Protein AF-A0A7V4JG71-F1 (afdb_monomer)

Solvent-accessible surface area (backbone atoms only — not comparable to full-atom values): 27137 Å² total; per-residue (Å²): 119,88,58,48,77,46,72,36,59,24,24,22,31,84,91,66,85,62,52,73,46,15,36,40,35,42,43,24,28,21,41,71,72,56,54,46,84,51,100,92,42,79,39,47,20,60,80,69,69,47,62,79,45,69,42,97,85,42,77,28,42,48,60,43,77,42,59,63,68,56,44,53,51,49,54,51,50,49,48,52,58,56,67,50,91,58,99,60,97,52,41,63,37,74,78,67,75,43,99,59,74,62,55,72,49,70,38,27,31,30,14,43,101,60,83,67,67,39,69,68,54,48,51,49,42,38,73,77,58,58,36,38,30,44,33,79,54,54,28,59,52,46,51,56,25,49,66,68,74,35,49,55,47,42,37,28,3,16,20,36,51,54,34,68,79,63,70,87,73,46,37,56,68,60,3,34,52,48,21,49,55,48,48,52,56,50,64,77,38,42,61,79,73,55,62,75,81,85,70,86,88,71,94,70,90,74,79,72,79,72,73,85,75,75,63,38,35,34,33,39,40,42,44,38,40,49,33,31,36,43,37,31,44,80,69,66,69,37,85,90,43,76,59,65,45,80,45,74,39,56,66,50,58,32,32,50,37,53,72,70,62,75,45,45,31,32,41,31,22,43,48,33,44,71,78,30,40,90,51,28,16,30,47,63,28,69,20,36,39,38,75,84,62,42,37,34,34,32,26,36,72,84,47,87,80,60,54,48,88,45,75,71,40,40,57,53,40,19,56,53,50,17,70,33,40,31,30,31,48,28,86,50,33,28,61,39,49,52,49,30,69,64,30,78,39,64,77,36,71,39,77,44,60,62,87,52,29,63,56,36,21,58,72,61,80,29,60,25,21,49,36,54,83,65,44,78,79,47,41,62,82,62,56,36,36,76,36,46,50,53,18,57,51,45,30,76,75,68,75,35,46,43,53,41,27,34,25,31,36,35,62,87,51,57,69,70,55,53,51,44,50,48,52,30,47,41,50,6,34,52,48,26,55,75,39,52,77,76,28,47,64,60,20,62,75,51,25,86,66,80,53,66,68,59,39,49,55,42,24,65,63,41,55,44,67,34,17,61,38,31,56,74,64,44,48,51,22,43,56,50,51,48,54,49,51,54,67,75,67,76,59,85,81,71,89,71,61,44,66,39,70,86,53,123

Nearest PDB structures (foldseek):
  2czl-assembly1_A  TM=9.650E-01  e=1.814E-32  Thermus thermophilus HB8
  1zbm-assembly1_A  TM=9.507E-01  e=8.398E-27  Archaeoglobus fulgidus DSM 4304
  4ffs-assembly1_A  TM=7.989E-01  e=1.808E-10  Helicobacter pylori J99
  4jwt-assembly1_A-2  TM=8.120E-01  e=1.333E-09  Sulfurimonas denitrificans DSM 1251
  4jos-assembly1_A  TM=7.687E-01  e=2.698E-09  Francisella philomiragia subsp. philomiragia ATCC 25017

Structure (mmCIF, N/CA/C/O backbone):
data_AF-A0A7V4JG71-F1
#
_entry.id   AF-A0A7V4JG71-F1
#
loop_
_atom_site.group_PDB
_atom_site.id
_atom_site.type_symbol
_atom_site.label_atom_id
_atom_site.label_alt_id
_atom_site.label_comp_id
_atom_site.label_asym_id
_atom_site.label_entity_id
_atom_site.label_seq_id
_atom_site.pdbx_PDB_ins_code
_atom_site.Cartn_x
_atom_site.Cartn_y
_atom_site.Cartn_z
_atom_site.occupancy
_atom_site.B_iso_or_equiv
_atom_site.auth_seq_id
_atom_site.auth_comp_id
_atom_site.auth_asym_id
_atom_site.auth_atom_id
_atom_site.pdbx_PDB_model_num
ATOM 1 N N . PRO A 1 1 ? 2.085 -5.170 -30.742 1.00 82.81 1 PRO A N 1
ATOM 2 C CA . PRO A 1 1 ? 2.009 -4.330 -29.516 1.00 82.81 1 PRO A CA 1
ATOM 3 C C . PRO A 1 1 ? 2.060 -2.848 -29.920 1.00 82.81 1 PRO A C 1
ATOM 5 O O . PRO A 1 1 ? 2.612 -2.568 -30.979 1.00 82.81 1 PRO A O 1
ATOM 8 N N . ARG A 1 2 ? 1.486 -1.921 -29.130 1.00 87.19 2 ARG A N 1
ATOM 9 C CA . ARG A 1 2 ? 1.568 -0.465 -29.409 1.00 87.19 2 ARG A CA 1
ATOM 10 C C . ARG A 1 2 ? 2.976 0.099 -29.179 1.00 87.19 2 ARG A C 1
ATOM 12 O O . ARG A 1 2 ? 3.366 1.040 -29.852 1.00 87.19 2 ARG A O 1
ATOM 19 N N . LEU A 1 3 ? 3.703 -0.489 -28.233 1.00 93.81 3 LEU A N 1
ATOM 20 C CA . LEU A 1 3 ? 5.059 -0.136 -27.828 1.00 93.81 3 LEU A CA 1
ATOM 21 C C . LEU A 1 3 ? 5.713 -1.378 -27.220 1.00 93.81 3 LEU A C 1
ATOM 23 O O . LEU A 1 3 ? 5.034 -2.155 -26.544 1.00 93.81 3 LEU A O 1
ATOM 27 N N . VAL A 1 4 ? 7.013 -1.546 -27.430 1.00 96.44 4 VAL A N 1
ATOM 28 C CA . VAL A 1 4 ? 7.869 -2.377 -26.580 1.00 96.44 4 VAL A CA 1
ATOM 29 C C . VAL A 1 4 ? 8.690 -1.435 -25.710 1.00 96.44 4 VAL A C 1
ATOM 31 O O . VAL A 1 4 ? 9.481 -0.645 -26.218 1.00 96.44 4 VAL A O 1
ATOM 34 N N . LEU A 1 5 ? 8.456 -1.501 -24.401 1.00 96.38 5 LEU A N 1
ATOM 35 C CA . LEU A 1 5 ? 9.191 -0.742 -23.398 1.00 96.38 5 LEU A CA 1
ATOM 36 C C . LEU A 1 5 ? 10.172 -1.685 -22.699 1.00 96.38 5 LEU A C 1
ATOM 38 O O . LEU A 1 5 ? 9.752 -2.611 -22.007 1.00 96.38 5 LEU A O 1
ATOM 42 N N . GLN A 1 6 ? 11.464 -1.442 -22.881 1.00 97.50 6 GLN A N 1
ATOM 43 C CA . GLN A 1 6 ? 12.534 -2.172 -22.217 1.00 97.50 6 GLN A CA 1
ATOM 44 C C . GLN A 1 6 ? 13.079 -1.361 -21.051 1.00 97.50 6 GLN A C 1
ATOM 46 O O . GLN A 1 6 ? 13.503 -0.218 -21.212 1.00 97.50 6 GLN A O 1
ATOM 51 N N . ILE A 1 7 ? 13.057 -1.966 -19.867 1.00 95.88 7 ILE A N 1
ATOM 52 C CA . ILE A 1 7 ? 13.468 -1.321 -18.622 1.00 95.88 7 ILE A CA 1
ATOM 53 C C . ILE A 1 7 ? 14.502 -2.167 -17.896 1.00 95.88 7 ILE A C 1
ATOM 55 O O . ILE A 1 7 ? 14.529 -3.390 -18.025 1.00 95.88 7 ILE A O 1
ATOM 59 N N . GLY A 1 8 ? 15.364 -1.517 -17.124 1.00 94.94 8 GLY A N 1
ATOM 60 C CA . GLY A 1 8 ? 16.314 -2.193 -16.248 1.00 94.94 8 GLY A CA 1
ATOM 61 C C . GLY A 1 8 ? 17.463 -1.278 -15.865 1.00 94.94 8 GLY A C 1
ATOM 62 O O . GLY A 1 8 ? 17.292 -0.064 -15.778 1.00 94.94 8 GLY A O 1
ATOM 63 N N . VAL A 1 9 ? 18.641 -1.860 -15.667 1.00 95.62 9 VAL A N 1
ATOM 64 C CA . VAL A 1 9 ? 19.844 -1.127 -15.260 1.00 95.62 9 VAL A CA 1
ATOM 65 C C . VAL A 1 9 ? 20.899 -1.113 -16.362 1.00 95.62 9 VAL A C 1
ATOM 67 O O . VAL A 1 9 ? 20.894 -1.974 -17.242 1.00 95.62 9 VAL A O 1
ATOM 70 N N . ALA A 1 10 ? 21.785 -0.124 -16.321 1.00 95.81 10 ALA A N 1
ATOM 71 C CA . ALA A 1 10 ? 22.921 0.008 -17.227 1.00 95.81 10 ALA A CA 1
ATOM 72 C C . ALA A 1 10 ? 24.132 0.622 -16.515 1.00 95.81 10 ALA A C 1
ATOM 74 O O . ALA A 1 10 ? 24.001 1.293 -15.486 1.00 95.81 10 ALA A O 1
ATOM 75 N N . GLY A 1 11 ? 25.314 0.426 -17.099 1.00 95.12 11 GLY A N 1
ATOM 76 C CA . GLY A 1 11 ? 26.517 1.157 -16.708 1.00 95.12 11 GLY A CA 1
ATOM 77 C C . GLY A 1 11 ? 26.633 2.459 -17.497 1.00 95.12 11 GLY A C 1
ATOM 78 O O . GLY A 1 11 ? 26.473 2.437 -18.714 1.00 95.12 11 GLY A O 1
ATOM 79 N N . ALA A 1 12 ? 26.945 3.584 -16.853 1.00 95.81 12 ALA A N 1
ATOM 80 C CA . ALA A 1 12 ? 27.218 4.844 -17.552 1.00 95.81 12 ALA A CA 1
ATOM 81 C C . ALA A 1 12 ? 28.688 4.950 -17.971 1.00 95.81 12 ALA A C 1
ATOM 83 O O . ALA A 1 12 ? 29.587 4.574 -17.214 1.00 95.81 12 ALA A O 1
ATOM 84 N N . LEU A 1 13 ? 28.956 5.501 -19.156 1.00 94.31 13 LEU A N 1
ATOM 85 C CA . LEU A 1 13 ? 30.331 5.819 -19.537 1.00 94.31 13 LEU A CA 1
ATOM 86 C C . LEU A 1 13 ? 30.839 7.031 -18.728 1.00 94.31 13 LEU A C 1
ATOM 88 O O . LEU A 1 13 ? 30.084 7.977 -18.492 1.00 94.31 13 LEU A O 1
ATOM 92 N N . PRO A 1 14 ? 32.113 7.058 -18.301 1.00 88.31 14 PRO A N 1
ATOM 93 C CA . PRO A 1 14 ? 32.669 8.199 -17.580 1.00 88.31 14 PRO A CA 1
ATOM 94 C C . PRO A 1 14 ? 32.598 9.503 -18.390 1.00 88.31 14 PRO A C 1
ATOM 96 O O . PRO A 1 14 ? 32.865 9.525 -19.588 1.00 88.31 14 PRO A O 1
ATOM 99 N N . GLY A 1 15 ? 32.282 10.619 -17.726 1.00 82.94 15 GLY A N 1
ATOM 100 C CA . GLY A 1 15 ? 32.352 11.959 -18.329 1.00 82.94 15 GLY A CA 1
ATOM 101 C C . GLY A 1 15 ? 31.161 12.367 -19.204 1.00 82.94 15 GLY A C 1
ATOM 102 O O . GLY A 1 15 ? 31.151 13.485 -19.713 1.00 82.94 15 GLY A O 1
ATOM 103 N N . VAL A 1 16 ? 30.128 11.527 -19.330 1.00 88.81 16 VAL A N 1
ATOM 104 C CA . VAL A 1 16 ? 28.925 11.813 -20.146 1.00 88.81 16 VAL A CA 1
ATOM 105 C C . VAL A 1 16 ? 27.816 12.552 -19.383 1.00 88.81 16 VAL A C 1
ATOM 107 O O . VAL A 1 16 ? 26.720 12.759 -19.897 1.00 88.81 16 VAL A O 1
ATOM 110 N N . GLY A 1 17 ? 28.091 12.964 -18.142 1.00 84.94 17 GLY A N 1
ATOM 111 C CA . GLY A 1 17 ? 27.147 13.707 -17.301 1.00 84.94 17 GLY A CA 1
ATOM 112 C C . GLY A 1 17 ? 26.087 12.849 -16.602 1.00 84.94 17 GLY A C 1
ATOM 113 O O . GLY A 1 17 ? 25.143 13.419 -16.046 1.00 84.94 17 GLY A O 1
ATOM 114 N N . LEU A 1 18 ? 26.260 11.525 -16.605 1.00 91.19 18 LEU A N 1
ATOM 115 C CA . LEU A 1 18 ? 25.479 10.560 -15.832 1.00 91.19 18 LEU A CA 1
ATOM 116 C C . LEU A 1 18 ? 26.259 10.093 -14.603 1.00 91.19 18 LEU A C 1
ATOM 118 O O . LEU A 1 18 ? 27.411 9.679 -14.719 1.00 91.19 18 LEU A O 1
ATOM 122 N N . ASP A 1 19 ? 25.600 10.142 -13.452 1.00 90.06 19 ASP A N 1
ATOM 123 C CA . ASP A 1 19 ? 26.074 9.601 -12.183 1.00 90.06 19 ASP A CA 1
ATOM 124 C C . ASP A 1 19 ? 25.251 8.346 -11.811 1.00 90.06 19 ASP A C 1
ATOM 126 O O . ASP A 1 19 ? 24.162 8.117 -12.347 1.00 90.06 19 ASP A O 1
ATOM 130 N N . VAL A 1 20 ? 25.746 7.518 -10.881 1.00 89.25 20 VAL A N 1
ATOM 131 C CA . VAL A 1 20 ? 24.954 6.397 -10.339 1.00 89.25 20 VAL A CA 1
ATOM 132 C C . VAL A 1 20 ? 23.638 6.929 -9.780 1.00 89.25 20 VAL A C 1
ATOM 134 O O . VAL A 1 20 ? 23.611 7.903 -9.025 1.00 89.25 20 VAL A O 1
ATOM 137 N N . GLY A 1 21 ? 22.547 6.286 -10.183 1.00 84.75 21 GLY A N 1
ATOM 138 C CA . GLY A 1 21 ? 21.194 6.684 -9.852 1.00 84.75 21 GLY A CA 1
ATOM 139 C C . GLY A 1 21 ? 20.508 7.598 -10.862 1.00 84.75 21 GLY A C 1
ATOM 140 O O . GLY A 1 21 ? 19.307 7.828 -10.719 1.00 84.75 21 GLY A O 1
ATOM 141 N N . ASP A 1 22 ? 21.211 8.104 -11.870 1.00 92.19 22 ASP A N 1
ATOM 142 C CA . ASP A 1 22 ? 20.587 8.836 -12.971 1.00 92.19 22 ASP A CA 1
ATOM 143 C C . ASP A 1 22 ? 19.862 7.885 -13.948 1.00 92.19 22 ASP A C 1
ATOM 145 O O . ASP A 1 22 ? 19.878 6.660 -13.804 1.00 92.19 22 ASP A O 1
ATOM 149 N N . LEU A 1 23 ? 19.196 8.466 -14.946 1.00 94.62 23 LEU A N 1
ATOM 150 C CA . LEU A 1 23 ? 18.450 7.772 -15.991 1.00 94.62 23 LEU A CA 1
ATOM 151 C C . LEU A 1 23 ? 18.994 8.097 -17.376 1.00 94.62 23 LEU A C 1
ATOM 153 O O . LEU A 1 23 ? 19.241 9.261 -17.713 1.00 94.62 23 LEU A O 1
ATOM 157 N N . VAL A 1 24 ? 19.038 7.072 -18.217 1.00 97.44 24 VAL A N 1
ATOM 158 C CA . VAL A 1 24 ? 19.200 7.218 -19.660 1.00 97.44 24 VAL A CA 1
ATOM 159 C C . VAL A 1 24 ? 17.972 6.678 -20.382 1.00 97.44 24 VAL A C 1
ATOM 161 O O . VAL A 1 24 ? 17.475 5.596 -20.073 1.00 97.44 24 VAL A O 1
ATOM 164 N N . VAL A 1 25 ? 17.482 7.448 -21.350 1.00 97.81 25 VAL A N 1
ATOM 165 C CA . VAL A 1 25 ? 16.525 6.992 -22.360 1.00 97.81 25 VAL A CA 1
ATOM 166 C C . VAL A 1 25 ? 17.304 6.798 -23.654 1.00 97.81 25 VAL A C 1
ATOM 168 O O . VAL A 1 25 ? 17.905 7.752 -24.154 1.00 97.81 25 VAL A O 1
ATOM 171 N N . ALA A 1 26 ? 17.346 5.585 -24.192 1.00 98.19 26 ALA A N 1
ATOM 172 C CA . ALA A 1 26 ? 18.097 5.347 -25.417 1.00 98.19 26 ALA A CA 1
ATOM 173 C C . ALA A 1 26 ? 17.501 6.175 -26.567 1.00 98.19 26 ALA A C 1
ATOM 175 O O . ALA A 1 26 ? 16.297 6.157 -26.804 1.00 98.19 26 ALA A O 1
ATOM 176 N N . ALA A 1 27 ? 18.347 6.918 -27.276 1.00 97.31 27 ALA A N 1
ATOM 177 C CA . ALA A 1 27 ? 17.999 7.550 -28.551 1.00 97.31 27 ALA A CA 1
ATOM 178 C C . ALA A 1 27 ? 18.477 6.699 -29.736 1.00 97.31 27 ALA A C 1
ATOM 180 O O . ALA A 1 27 ? 17.946 6.780 -30.844 1.00 97.31 27 ALA A O 1
ATOM 181 N N . ARG A 1 28 ? 19.502 5.878 -29.497 1.00 96.75 28 ARG A N 1
ATOM 182 C CA . ARG A 1 28 ? 20.093 4.969 -30.469 1.00 96.75 28 ARG A CA 1
ATOM 183 C C . ARG A 1 28 ? 20.617 3.737 -29.750 1.00 96.75 28 ARG A C 1
ATOM 185 O O . ARG A 1 28 ? 21.265 3.884 -28.719 1.00 96.75 28 ARG A O 1
ATOM 192 N N . GLU A 1 29 ? 20.400 2.572 -30.338 1.00 97.56 29 GLU A N 1
ATOM 193 C CA . GLU A 1 29 ? 20.941 1.297 -29.870 1.00 97.56 29 GLU A CA 1
ATOM 194 C C . GLU A 1 29 ? 21.971 0.750 -30.857 1.00 97.56 29 GLU A C 1
ATOM 196 O O . GLU A 1 29 ? 21.792 0.849 -32.076 1.00 97.56 29 GLU A O 1
ATOM 201 N N . VAL A 1 30 ? 23.069 0.190 -30.348 1.00 95.75 30 VAL A N 1
ATOM 202 C CA . VAL A 1 30 ? 24.201 -0.248 -31.178 1.00 95.75 30 VAL A CA 1
ATOM 203 C C . VAL A 1 30 ? 24.779 -1.570 -30.691 1.00 95.75 30 VAL A C 1
ATOM 205 O O . VAL A 1 30 ? 25.116 -1.694 -29.518 1.00 95.75 30 VAL A O 1
ATOM 208 N N . TYR A 1 31 ? 24.999 -2.521 -31.601 1.00 95.12 31 TYR A N 1
ATOM 209 C CA . TYR A 1 31 ? 25.904 -3.645 -31.339 1.00 95.12 31 TYR A CA 1
ATOM 210 C C . TYR A 1 31 ? 27.352 -3.154 -31.425 1.00 95.12 31 TYR A C 1
ATOM 212 O O . TYR A 1 31 ? 27.872 -2.928 -32.519 1.00 95.12 31 TYR A O 1
ATOM 220 N N . SER A 1 32 ? 28.006 -2.930 -30.287 1.00 92.25 32 SER A N 1
ATOM 221 C CA . SER A 1 32 ? 29.297 -2.230 -30.253 1.00 92.25 32 SER A CA 1
ATOM 222 C C . SER A 1 32 ? 30.485 -3.067 -30.719 1.00 92.25 32 SER A C 1
ATOM 224 O O . SER A 1 32 ? 31.497 -2.500 -31.148 1.00 92.25 32 SER A O 1
ATOM 226 N N . ASP A 1 33 ? 30.353 -4.390 -30.653 1.00 90.25 33 ASP A N 1
ATOM 227 C CA . ASP A 1 33 ? 31.347 -5.393 -31.035 1.00 90.25 33 ASP A CA 1
ATOM 228 C C . ASP A 1 33 ? 31.167 -5.911 -32.474 1.00 90.25 33 ASP A C 1
ATOM 230 O O . ASP A 1 33 ? 32.018 -6.646 -32.981 1.00 90.25 33 ASP A O 1
ATOM 234 N N . LEU A 1 34 ? 30.111 -5.485 -33.175 1.00 90.81 34 LEU A N 1
ATOM 235 C CA . LEU A 1 34 ? 29.823 -5.921 -34.537 1.00 90.81 34 LEU A CA 1
ATOM 236 C C . LEU A 1 34 ? 30.741 -5.237 -35.567 1.00 90.81 34 LEU A C 1
ATOM 238 O O . LEU A 1 34 ? 30.517 -4.104 -35.998 1.00 90.81 34 LEU A O 1
ATOM 242 N N . GLY A 1 35 ? 31.758 -5.964 -36.018 1.00 90.00 35 GLY A N 1
ATOM 243 C CA . GLY A 1 35 ? 32.708 -5.514 -37.032 1.00 90.00 35 GLY A CA 1
ATOM 244 C C . GLY A 1 35 ? 33.865 -6.495 -37.196 1.00 90.00 35 GLY A C 1
ATOM 245 O O . GLY A 1 35 ? 33.746 -7.671 -36.851 1.00 90.00 35 GLY A O 1
ATOM 246 N N . ALA A 1 36 ? 34.997 -6.016 -37.704 1.00 89.81 36 ALA A N 1
ATOM 247 C CA . ALA A 1 36 ? 36.227 -6.793 -37.806 1.00 89.81 36 ALA A CA 1
ATOM 248 C C . ALA A 1 36 ? 37.441 -5.976 -37.362 1.00 89.81 36 ALA A C 1
ATOM 250 O O . ALA A 1 36 ? 37.571 -4.797 -37.683 1.00 89.81 36 ALA A O 1
ATOM 251 N N . SER A 1 37 ? 38.371 -6.622 -36.666 1.00 88.69 37 SER A N 1
ATOM 252 C CA . SER A 1 37 ? 39.697 -6.056 -36.414 1.00 88.69 37 SER A CA 1
ATOM 253 C C . SER A 1 37 ? 40.588 -6.235 -37.648 1.00 88.69 37 SER A C 1
ATOM 255 O O . SER A 1 37 ? 40.640 -7.327 -38.215 1.00 88.69 37 SER A O 1
ATOM 257 N N . SER A 1 38 ? 41.319 -5.190 -38.037 1.00 88.56 38 SER A N 1
ATOM 258 C CA . SER A 1 38 ? 42.315 -5.205 -39.118 1.00 88.56 38 SER A CA 1
ATOM 259 C C . SER A 1 38 ? 43.650 -4.598 -38.651 1.00 88.56 38 SER A C 1
ATOM 261 O O . SER A 1 38 ? 43.674 -3.915 -37.622 1.00 88.56 38 SER A O 1
ATOM 263 N N . PRO A 1 39 ? 44.768 -4.823 -39.369 1.00 90.56 39 PRO A N 1
ATOM 264 C CA . PRO A 1 39 ? 46.047 -4.171 -39.069 1.00 90.56 39 PRO A CA 1
ATOM 265 C C . PRO A 1 39 ? 45.982 -2.636 -39.066 1.00 90.56 39 PRO A C 1
ATOM 267 O O . PRO A 1 39 ? 46.744 -1.994 -38.348 1.00 90.56 39 PRO A O 1
ATOM 270 N N . GLU A 1 40 ? 45.071 -2.051 -39.844 1.00 88.44 40 GLU A N 1
ATOM 271 C CA . GLU A 1 40 ? 44.866 -0.607 -39.974 1.00 88.44 40 GLU A CA 1
ATOM 272 C C . GLU A 1 40 ? 43.880 -0.036 -38.938 1.00 88.44 40 GLU A C 1
ATOM 274 O O . GLU A 1 40 ? 43.725 1.181 -38.846 1.00 88.44 40 GLU A O 1
ATOM 279 N N . GLY A 1 41 ? 43.226 -0.893 -38.147 1.00 86.38 41 GLY A N 1
ATOM 280 C CA . GLY A 1 41 ? 42.232 -0.505 -37.147 1.00 86.38 41 GLY A CA 1
ATOM 281 C C . GLY A 1 41 ? 40.962 -1.354 -37.196 1.00 86.38 41 GLY A C 1
ATOM 282 O O . GLY A 1 41 ? 40.886 -2.374 -37.879 1.00 86.38 41 GLY A O 1
ATOM 283 N N . TRP A 1 42 ? 39.946 -0.959 -36.436 1.00 90.12 42 TRP A N 1
ATOM 284 C CA . TRP A 1 42 ? 38.647 -1.633 -36.466 1.00 90.12 42 TRP A CA 1
ATOM 285 C C . TRP A 1 42 ? 37.806 -1.154 -37.653 1.00 90.12 42 TRP A C 1
ATOM 287 O O . TRP A 1 42 ? 37.773 0.038 -37.940 1.00 90.12 42 TRP A O 1
ATOM 297 N N . LEU A 1 43 ? 37.113 -2.091 -38.299 1.00 90.56 43 LEU A N 1
ATOM 298 C CA . LEU A 1 43 ? 36.178 -1.861 -39.396 1.00 90.56 43 LEU A CA 1
ATOM 299 C C . LEU A 1 43 ? 34.760 -2.204 -38.936 1.00 90.56 43 LEU A C 1
ATOM 301 O O . LEU A 1 43 ? 34.506 -3.309 -38.451 1.00 90.56 43 LEU A O 1
ATOM 305 N N . SER A 1 44 ? 33.827 -1.280 -39.129 1.00 88.75 44 SER A N 1
ATOM 306 C CA . SER A 1 44 ? 32.406 -1.483 -38.847 1.00 88.75 44 SER A CA 1
ATOM 307 C C . SER A 1 44 ? 31.751 -2.458 -39.823 1.00 88.75 44 SER A C 1
ATOM 309 O O . SER A 1 44 ? 32.187 -2.624 -40.964 1.00 88.75 44 SER A O 1
ATOM 311 N N . ALA A 1 45 ? 30.626 -3.054 -39.422 1.00 89.81 45 ALA A N 1
ATOM 312 C CA . ALA A 1 45 ? 29.798 -3.842 -40.338 1.00 89.81 45 ALA A CA 1
ATOM 313 C C . ALA A 1 45 ? 29.360 -3.054 -41.591 1.00 89.81 45 ALA A C 1
ATOM 315 O O . ALA A 1 45 ? 29.237 -3.636 -42.670 1.00 89.81 45 ALA A O 1
ATOM 316 N N . ALA A 1 46 ? 29.186 -1.732 -41.476 1.00 87.56 46 ALA A N 1
ATOM 317 C CA . ALA A 1 46 ? 28.857 -0.863 -42.604 1.00 87.56 46 ALA A CA 1
ATOM 318 C C . ALA A 1 46 ? 30.020 -0.770 -43.608 1.00 87.56 46 ALA A C 1
ATOM 320 O O . ALA A 1 46 ? 29.816 -0.946 -44.809 1.00 87.56 46 ALA A O 1
ATOM 321 N N . GLU A 1 47 ? 31.249 -0.562 -43.125 1.00 89.19 47 GLU A N 1
ATOM 322 C CA . GLU A 1 47 ? 32.460 -0.509 -43.961 1.00 89.19 47 GLU A CA 1
ATOM 323 C C . GLU A 1 47 ? 32.753 -1.852 -44.638 1.00 89.19 47 GLU A C 1
ATOM 325 O O . GLU A 1 47 ? 33.181 -1.892 -45.793 1.00 89.19 47 GLU A O 1
ATOM 330 N N . LEU A 1 48 ? 32.445 -2.953 -43.950 1.00 90.06 48 LEU A N 1
ATOM 331 C CA . LEU A 1 48 ? 32.548 -4.312 -44.483 1.00 90.06 48 LEU A CA 1
ATOM 332 C C . LEU A 1 48 ? 31.411 -4.677 -45.449 1.00 90.06 48 LEU A C 1
ATOM 334 O O . LEU A 1 48 ? 31.476 -5.731 -46.081 1.00 90.06 48 LEU A O 1
ATOM 338 N N . ARG A 1 49 ? 30.382 -3.826 -45.583 1.00 89.25 49 ARG A N 1
ATOM 339 C CA . ARG A 1 49 ? 29.156 -4.094 -46.358 1.00 89.25 49 ARG A CA 1
ATOM 340 C C . ARG A 1 49 ? 28.468 -5.395 -45.928 1.00 89.25 49 ARG A C 1
ATOM 342 O O . ARG A 1 49 ? 28.033 -6.188 -46.763 1.00 89.25 49 ARG A O 1
ATOM 349 N N . LEU A 1 50 ? 28.392 -5.610 -44.615 1.00 87.62 50 LEU A N 1
ATOM 350 C CA . LEU A 1 50 ? 27.744 -6.754 -43.974 1.00 87.62 50 LEU A CA 1
ATOM 351 C C . LEU A 1 50 ? 26.463 -6.291 -43.261 1.00 87.62 50 LEU A C 1
ATOM 353 O O . LEU A 1 50 ? 26.485 -6.066 -42.048 1.00 87.62 50 LEU A O 1
ATOM 357 N N . PRO A 1 51 ? 25.340 -6.115 -43.982 1.00 87.50 51 PRO A N 1
ATOM 358 C CA . PRO A 1 51 ? 24.079 -5.773 -43.342 1.00 87.50 51 PRO A CA 1
ATOM 359 C C . PRO A 1 51 ? 23.603 -6.938 -42.474 1.00 87.50 51 PRO A C 1
ATOM 361 O O . PRO A 1 51 ? 23.585 -8.088 -42.915 1.00 87.50 51 PRO A O 1
ATOM 364 N N . ILE A 1 52 ? 23.178 -6.636 -41.249 1.00 88.50 52 ILE A N 1
ATOM 365 C CA . ILE A 1 52 ? 22.596 -7.638 -40.343 1.00 88.50 52 ILE A CA 1
ATOM 366 C C . ILE A 1 52 ? 21.074 -7.714 -40.465 1.00 88.50 52 ILE A C 1
ATOM 368 O O . ILE A 1 52 ? 20.472 -8.697 -40.045 1.00 88.50 52 ILE A O 1
ATOM 372 N N . ALA A 1 53 ? 20.457 -6.681 -41.045 1.00 87.31 53 ALA A N 1
ATOM 373 C CA . ALA A 1 53 ? 19.019 -6.575 -41.226 1.00 87.31 53 ALA A CA 1
ATOM 374 C C . ALA A 1 53 ? 18.672 -5.674 -42.414 1.00 87.31 53 ALA A C 1
ATOM 376 O O . ALA A 1 53 ? 19.456 -4.806 -42.807 1.00 87.31 53 ALA A O 1
ATOM 377 N N . ARG A 1 54 ? 17.454 -5.837 -42.940 1.00 87.88 54 ARG A N 1
ATOM 378 C CA . ARG A 1 54 ? 16.794 -4.825 -43.770 1.00 87.88 54 ARG A CA 1
ATOM 379 C C . ARG A 1 54 ? 15.569 -4.312 -43.027 1.00 87.88 54 ARG A C 1
ATOM 381 O O . ARG A 1 54 ? 14.645 -5.081 -42.785 1.00 87.88 54 ARG A O 1
ATOM 388 N N . VAL A 1 55 ? 15.565 -3.031 -42.684 1.00 83.69 55 VAL A N 1
ATOM 389 C CA . VAL A 1 55 ? 14.482 -2.366 -41.949 1.00 83.69 55 VAL A CA 1
ATOM 390 C C . VAL A 1 55 ? 13.881 -1.317 -42.873 1.00 83.69 55 VAL A C 1
ATOM 392 O O . VAL A 1 55 ? 14.604 -0.476 -43.391 1.00 83.69 55 VAL A O 1
ATOM 395 N N . ALA A 1 56 ? 12.574 -1.399 -43.139 1.00 80.44 56 ALA A N 1
ATOM 396 C CA . ALA A 1 56 ? 11.868 -0.479 -44.042 1.00 80.44 56 ALA A CA 1
ATOM 397 C C . ALA A 1 56 ? 12.524 -0.300 -45.437 1.00 80.44 56 ALA A C 1
ATOM 399 O O . ALA A 1 56 ? 12.382 0.737 -46.076 1.00 80.44 56 ALA A O 1
ATOM 400 N N . GLY A 1 57 ? 13.228 -1.327 -45.930 1.00 81.69 57 GLY A N 1
ATOM 401 C CA . GLY A 1 57 ? 13.934 -1.298 -47.217 1.00 81.69 57 GLY A CA 1
ATOM 402 C C . GLY A 1 57 ? 15.389 -0.824 -47.148 1.00 81.69 57 GLY A C 1
ATOM 403 O O . GLY A 1 57 ? 16.119 -1.008 -48.123 1.00 81.69 57 GLY A O 1
ATOM 404 N N . GLU A 1 58 ? 15.841 -0.313 -46.003 1.00 85.25 58 GLU A N 1
ATOM 405 C CA . GLU A 1 58 ? 17.216 0.137 -45.780 1.00 85.25 58 GLU A CA 1
ATOM 406 C C . GLU A 1 58 ? 18.067 -0.949 -45.112 1.00 85.25 58 GLU A C 1
ATOM 408 O O . GLU A 1 58 ? 17.602 -1.704 -44.255 1.00 85.25 58 GLU A O 1
ATOM 413 N N . GLU A 1 59 ? 19.326 -1.058 -45.533 1.00 88.81 59 GLU A N 1
ATOM 414 C CA . GLU A 1 59 ? 20.299 -1.964 -44.924 1.00 88.81 59 GLU A CA 1
ATOM 415 C C . GLU A 1 59 ? 20.791 -1.396 -43.590 1.00 88.81 59 GLU A C 1
ATOM 417 O O . GLU A 1 59 ? 21.344 -0.300 -43.537 1.00 88.81 59 GLU A O 1
ATOM 422 N N . CYS A 1 60 ? 20.624 -2.165 -42.513 1.00 87.44 60 CYS A N 1
ATOM 423 C CA . CYS A 1 60 ? 21.112 -1.811 -41.187 1.00 87.44 60 CYS A CA 1
ATOM 424 C C . CYS A 1 60 ? 22.357 -2.635 -40.839 1.00 87.44 60 CYS A C 1
ATOM 426 O O . CYS A 1 60 ? 22.365 -3.866 -40.940 1.00 87.44 60 CYS A O 1
ATOM 428 N N . ALA A 1 61 ? 23.402 -1.944 -40.387 1.00 90.62 61 ALA A N 1
ATOM 429 C CA . ALA A 1 61 ? 24.691 -2.513 -40.004 1.00 90.62 61 ALA A CA 1
ATOM 430 C C . ALA A 1 61 ? 24.916 -2.472 -38.479 1.00 90.62 61 ALA A C 1
ATOM 432 O O . ALA A 1 61 ? 25.999 -2.128 -38.013 1.00 90.62 61 ALA A O 1
ATOM 433 N N . GLY A 1 62 ? 23.877 -2.788 -37.699 1.00 90.50 62 GLY A N 1
ATOM 434 C CA . GLY A 1 62 ? 23.968 -2.898 -36.238 1.00 90.50 62 GLY A CA 1
ATOM 435 C C . GLY A 1 62 ? 23.755 -1.608 -35.458 1.00 90.50 62 GLY A C 1
ATOM 436 O O . GLY A 1 62 ? 24.093 -1.565 -34.279 1.00 90.50 62 GLY A O 1
ATOM 437 N N . VAL A 1 63 ? 23.181 -0.587 -36.095 1.00 92.94 63 VAL A N 1
ATOM 438 C CA . VAL A 1 63 ? 22.836 0.699 -35.482 1.00 92.94 63 VAL A CA 1
ATOM 439 C C . VAL A 1 63 ? 21.349 0.962 -35.697 1.00 92.94 63 VAL A C 1
ATOM 441 O O . VAL A 1 63 ? 20.898 1.053 -36.836 1.00 92.94 63 VAL A O 1
ATOM 444 N N . PHE A 1 64 ? 20.596 1.118 -34.613 1.00 94.25 64 PHE A N 1
ATOM 445 C CA . PHE A 1 64 ? 19.148 1.314 -34.636 1.00 94.25 64 PHE A CA 1
ATOM 446 C C . PHE A 1 64 ? 18.807 2.671 -34.027 1.00 94.25 64 PHE A C 1
ATOM 448 O O . PHE A 1 64 ? 18.944 2.872 -32.821 1.00 94.25 64 PHE A O 1
ATOM 455 N N . ALA A 1 65 ? 18.391 3.618 -34.868 1.00 93.12 65 ALA A N 1
ATOM 456 C CA . ALA A 1 65 ? 17.821 4.876 -34.399 1.00 93.12 65 ALA A CA 1
ATOM 457 C C . ALA A 1 65 ? 16.426 4.614 -33.821 1.00 93.12 65 ALA A C 1
ATOM 459 O O . ALA A 1 65 ? 15.630 3.900 -34.436 1.00 93.12 65 ALA A O 1
ATOM 460 N N . LEU A 1 66 ? 16.148 5.171 -32.643 1.00 95.31 66 LEU A N 1
ATOM 461 C CA . LEU A 1 66 ? 14.818 5.106 -32.043 1.00 95.31 66 LEU A CA 1
ATOM 462 C C . LEU A 1 66 ? 13.998 6.335 -32.451 1.00 95.31 66 LEU A C 1
ATOM 464 O O . LEU A 1 66 ? 14.534 7.299 -32.997 1.00 95.31 66 LEU A O 1
ATOM 468 N N . ASP A 1 67 ? 12.688 6.291 -32.213 1.00 94.25 67 ASP A N 1
ATOM 469 C CA . ASP A 1 67 ? 11.784 7.392 -32.555 1.00 94.25 67 ASP A CA 1
ATOM 470 C C . ASP A 1 67 ? 12.137 8.647 -31.739 1.00 94.25 67 ASP A C 1
ATOM 472 O O . ASP A 1 67 ? 11.917 8.711 -30.528 1.00 94.25 67 ASP A O 1
ATOM 476 N N . GLU A 1 68 ? 12.705 9.648 -32.413 1.00 93.12 68 GLU A N 1
ATOM 477 C CA . GLU A 1 68 ? 13.204 10.877 -31.793 1.00 93.12 68 GLU A CA 1
ATOM 478 C C . GLU A 1 68 ? 12.096 11.652 -31.067 1.00 93.12 68 GLU A C 1
ATOM 480 O O . GLU A 1 68 ? 12.307 12.143 -29.955 1.00 93.12 68 GLU A O 1
ATOM 485 N N . ALA A 1 69 ? 10.896 11.714 -31.649 1.00 91.69 69 ALA A N 1
ATOM 486 C CA . ALA A 1 69 ? 9.773 12.437 -31.065 1.00 91.69 69 ALA A CA 1
ATOM 487 C C . ALA A 1 69 ? 9.256 11.736 -29.803 1.00 91.69 69 ALA A C 1
ATOM 489 O O . ALA A 1 69 ? 8.947 12.400 -28.804 1.00 91.69 69 ALA A O 1
ATOM 490 N N . LEU A 1 70 ? 9.193 10.401 -29.821 1.00 93.75 70 LEU A N 1
ATOM 491 C CA . LEU A 1 70 ? 8.834 9.598 -28.656 1.00 93.75 70 LEU A CA 1
ATOM 492 C C . LEU A 1 70 ? 9.880 9.750 -27.545 1.00 93.75 70 LEU A C 1
ATOM 494 O O . LEU A 1 70 ? 9.516 10.042 -26.405 1.00 93.75 70 LEU A O 1
ATOM 498 N N . VAL A 1 71 ? 11.169 9.619 -27.872 1.00 96.44 71 VAL A N 1
ATOM 499 C CA . VAL A 1 71 ? 12.279 9.760 -26.915 1.00 96.44 71 VAL A CA 1
ATOM 500 C C . VAL A 1 71 ? 12.283 11.153 -26.281 1.00 96.44 71 VAL A C 1
ATOM 502 O O . VAL A 1 71 ? 12.329 11.263 -25.055 1.00 96.44 71 VAL A O 1
ATOM 505 N N . GLU A 1 72 ? 12.165 12.229 -27.066 1.00 94.31 72 GLU A N 1
ATOM 506 C CA . GLU A 1 72 ? 12.130 13.598 -26.535 1.00 94.31 72 GLU A CA 1
ATOM 507 C C . GLU A 1 72 ? 10.907 13.829 -25.635 1.00 94.31 72 GLU A C 1
ATOM 509 O O . GLU A 1 72 ? 10.995 14.475 -24.584 1.00 94.31 72 GLU A O 1
ATOM 514 N N . SER A 1 73 ? 9.749 13.297 -26.027 1.00 93.25 73 SER A N 1
ATOM 515 C CA . SER A 1 73 ? 8.514 13.415 -25.247 1.00 93.25 73 SER A CA 1
ATOM 516 C C . SER A 1 73 ? 8.620 12.679 -23.915 1.00 93.25 73 SER A C 1
ATOM 518 O O . SER A 1 73 ? 8.271 13.249 -22.882 1.00 93.25 73 SER A O 1
ATOM 520 N N . VAL A 1 74 ? 9.196 11.476 -23.911 1.00 93.75 74 VAL A N 1
ATOM 521 C CA . VAL A 1 74 ? 9.469 10.701 -22.694 1.00 93.75 74 VAL A CA 1
ATOM 522 C C . VAL A 1 74 ? 10.471 11.424 -21.800 1.00 93.75 74 VAL A C 1
ATOM 524 O O . VAL A 1 74 ? 10.196 11.615 -20.618 1.00 93.75 74 VAL A O 1
ATOM 527 N N . VAL A 1 75 ? 11.600 11.896 -22.337 1.00 93.75 75 VAL A N 1
ATOM 528 C CA . VAL A 1 75 ? 12.603 12.632 -21.549 1.00 93.75 75 VAL A CA 1
ATOM 529 C C . VAL A 1 75 ? 11.988 13.876 -20.906 1.00 93.75 75 VAL A C 1
ATOM 531 O O . VAL A 1 75 ? 12.212 14.126 -19.720 1.00 93.75 75 VAL A O 1
ATOM 534 N N . ARG A 1 76 ? 11.188 14.656 -21.646 1.00 88.56 76 ARG A N 1
ATOM 535 C CA . ARG A 1 76 ? 10.493 15.836 -21.103 1.00 88.56 76 ARG A CA 1
ATOM 536 C C . ARG A 1 76 ? 9.477 15.459 -20.031 1.00 88.56 76 ARG A C 1
ATOM 538 O O . ARG A 1 76 ? 9.470 16.083 -18.969 1.00 88.56 76 ARG A O 1
ATOM 545 N N . LEU A 1 77 ? 8.657 14.443 -20.288 1.00 85.88 77 LEU A N 1
ATOM 546 C CA . LEU A 1 77 ? 7.648 13.954 -19.353 1.00 85.88 77 LEU A CA 1
ATOM 547 C C . LEU A 1 77 ? 8.302 13.500 -18.046 1.00 85.88 77 LEU A C 1
ATOM 549 O O . LEU A 1 77 ? 7.976 14.031 -16.985 1.00 85.88 77 LEU A O 1
ATOM 553 N N . VAL A 1 78 ? 9.281 12.599 -18.123 1.00 85.56 78 VAL A N 1
ATOM 554 C CA . VAL A 1 78 ? 9.982 12.069 -16.950 1.00 85.56 78 VAL A CA 1
ATOM 555 C C . VAL A 1 78 ? 10.688 13.201 -16.197 1.00 85.56 78 VAL A C 1
ATOM 557 O O . VAL A 1 78 ? 10.489 13.335 -14.994 1.00 85.56 78 VAL A O 1
ATOM 560 N N . ARG A 1 79 ? 11.404 14.115 -16.872 1.00 85.69 79 ARG A N 1
ATOM 561 C CA . ARG A 1 79 ? 12.017 15.290 -16.213 1.00 85.69 79 ARG A CA 1
ATOM 562 C C . ARG A 1 79 ? 10.998 16.180 -15.502 1.00 85.69 79 ARG A C 1
ATOM 564 O O . ARG A 1 79 ? 11.272 16.636 -14.396 1.00 85.69 79 ARG A O 1
ATOM 571 N N . SER A 1 80 ? 9.842 16.444 -16.112 1.00 76.44 80 SER A N 1
ATOM 572 C CA . SER A 1 80 ? 8.803 17.291 -15.508 1.00 76.44 80 SER A CA 1
ATOM 573 C C . SER A 1 80 ? 8.196 16.669 -14.249 1.00 76.44 80 SER A C 1
ATOM 575 O O . SER A 1 80 ? 7.955 17.376 -13.272 1.00 76.44 80 SER A O 1
ATOM 577 N N . ARG A 1 81 ? 8.013 15.343 -14.251 1.00 72.00 81 ARG A N 1
ATOM 578 C CA . ARG A 1 81 ? 7.469 14.577 -13.124 1.00 72.00 81 ARG A CA 1
ATOM 579 C C . ARG A 1 81 ? 8.516 14.330 -12.034 1.00 72.00 81 ARG A C 1
ATOM 581 O O . ARG A 1 81 ? 8.154 14.216 -10.873 1.00 72.00 81 ARG A O 1
ATOM 588 N N . LEU A 1 82 ? 9.803 14.342 -12.384 1.00 66.38 82 LEU A N 1
ATOM 589 C CA . LEU A 1 82 ? 10.915 14.329 -11.429 1.00 66.38 82 LEU A CA 1
ATOM 590 C C . LEU A 1 82 ? 11.203 15.712 -10.813 1.00 66.38 82 LEU A C 1
ATOM 592 O O . LEU A 1 82 ? 11.605 15.788 -9.661 1.00 66.38 82 LEU A O 1
ATOM 596 N N . GLY A 1 83 ? 11.044 16.808 -11.566 1.00 46.44 83 GLY A N 1
ATOM 597 C CA . GLY A 1 83 ? 11.462 18.164 -11.170 1.00 46.44 83 GLY A CA 1
ATOM 598 C C . GLY A 1 83 ? 10.381 19.062 -10.556 1.00 46.44 83 GLY A C 1
ATOM 599 O O . GLY A 1 83 ? 10.675 20.195 -10.163 1.00 46.44 83 GLY A O 1
ATOM 600 N N . GLY A 1 84 ? 9.131 18.609 -10.493 1.00 40.91 84 GLY A N 1
ATOM 601 C CA . GLY A 1 84 ? 8.017 19.406 -9.990 1.00 40.91 84 GLY A CA 1
ATOM 602 C C . GLY A 1 84 ? 8.028 19.558 -8.468 1.00 40.91 84 GLY A C 1
ATOM 603 O O . GLY A 1 84 ? 7.603 18.661 -7.753 1.00 40.91 84 GLY A O 1
ATOM 604 N N . ARG A 1 85 ? 8.385 20.746 -7.958 1.00 36.25 85 ARG A N 1
ATOM 605 C CA . ARG A 1 85 ? 7.866 21.241 -6.665 1.00 36.25 85 ARG A CA 1
ATOM 606 C C . ARG A 1 85 ? 6.382 21.599 -6.833 1.00 36.25 85 ARG A C 1
ATOM 608 O O . ARG A 1 85 ? 6.019 22.772 -6.824 1.00 36.25 85 ARG A O 1
ATOM 615 N N . ALA A 1 86 ? 5.530 20.602 -7.034 1.00 29.42 86 ALA A N 1
ATOM 616 C CA . ALA A 1 86 ? 4.105 20.746 -6.779 1.00 29.42 86 ALA A CA 1
ATOM 617 C C . ALA A 1 86 ? 3.879 20.346 -5.319 1.00 29.42 86 ALA A C 1
ATOM 619 O O . ALA A 1 86 ? 4.334 19.299 -4.871 1.00 29.42 86 ALA A O 1
ATOM 620 N N . ALA A 1 87 ? 3.274 21.241 -4.547 1.00 31.58 87 ALA A N 1
ATOM 621 C CA . ALA A 1 87 ? 3.032 21.076 -3.125 1.00 31.58 87 ALA A CA 1
ATOM 622 C C . ALA A 1 87 ? 2.004 19.957 -2.853 1.00 31.58 87 ALA A C 1
ATOM 624 O O . ALA A 1 87 ? 0.828 20.235 -2.673 1.00 31.58 87 ALA A O 1
ATOM 625 N N . SER A 1 88 ? 2.460 18.706 -2.854 1.00 32.38 88 SER A N 1
ATOM 626 C CA . SER A 1 88 ? 1.873 17.519 -2.212 1.00 32.38 88 SER A CA 1
ATOM 627 C C . SER A 1 88 ? 2.809 16.343 -2.509 1.00 32.38 88 SER A C 1
ATOM 629 O O . SER A 1 88 ? 3.228 16.196 -3.655 1.00 32.38 88 SER A O 1
ATOM 631 N N . ALA A 1 89 ? 3.164 15.555 -1.492 1.00 32.84 89 ALA A N 1
ATOM 632 C CA . ALA A 1 89 ? 4.181 14.491 -1.474 1.00 32.84 89 ALA A CA 1
ATOM 633 C C . ALA A 1 89 ? 4.203 13.560 -2.713 1.00 32.84 89 ALA A C 1
ATOM 635 O O . ALA A 1 89 ? 3.612 12.486 -2.718 1.00 32.84 89 ALA A O 1
ATOM 636 N N . SER A 1 90 ? 4.885 13.984 -3.778 1.00 39.19 90 SER A N 1
ATOM 637 C CA . SER A 1 90 ? 4.952 13.292 -5.075 1.00 39.19 90 SER A CA 1
ATOM 638 C C . SER A 1 90 ? 6.291 13.544 -5.772 1.00 39.19 90 SER A C 1
ATOM 640 O O . SER A 1 90 ? 6.367 13.757 -6.980 1.00 39.19 90 SER A O 1
ATOM 642 N N . CYS A 1 91 ? 7.380 13.536 -5.005 1.00 38.47 91 CYS A N 1
ATOM 643 C CA . CYS A 1 91 ? 8.717 13.580 -5.568 1.00 38.47 91 CYS A CA 1
ATOM 644 C C . CYS A 1 91 ? 9.338 12.183 -5.513 1.00 38.47 91 CYS A C 1
ATOM 646 O O . CYS A 1 91 ? 9.375 11.559 -4.457 1.00 38.47 91 CYS A O 1
ATOM 648 N N . LEU A 1 92 ? 9.912 11.705 -6.620 1.00 42.62 92 LEU A N 1
ATOM 649 C CA . LEU A 1 92 ? 10.745 10.492 -6.623 1.00 42.62 92 LEU A CA 1
ATOM 650 C C . LEU A 1 92 ? 11.927 10.600 -5.629 1.00 42.62 92 LEU A C 1
ATOM 652 O O . LEU A 1 92 ? 12.498 9.582 -5.257 1.00 42.62 92 LEU A O 1
ATOM 656 N N . SER A 1 93 ? 12.281 11.810 -5.156 1.00 39.53 93 SER A N 1
ATOM 657 C CA . SER A 1 93 ? 13.234 11.984 -4.046 1.00 39.53 93 SER A CA 1
ATOM 658 C C . SER A 1 93 ? 12.771 11.336 -2.746 1.00 39.53 93 SER A C 1
ATOM 660 O O . SER A 1 93 ? 13.621 10.899 -1.976 1.00 39.53 93 SER A O 1
ATOM 662 N N . ASP A 1 94 ? 11.458 11.273 -2.516 1.00 38.59 94 ASP A N 1
ATOM 663 C CA . ASP A 1 94 ? 10.862 10.727 -1.295 1.00 38.59 94 ASP A CA 1
ATOM 664 C C . ASP A 1 94 ? 10.753 9.196 -1.379 1.00 38.59 94 ASP A C 1
ATOM 666 O O . ASP A 1 94 ? 10.874 8.521 -0.366 1.00 38.59 94 ASP A O 1
ATOM 670 N N . VAL A 1 95 ? 10.632 8.650 -2.598 1.00 39.59 95 VAL A N 1
ATOM 671 C CA . VAL A 1 95 ? 10.656 7.201 -2.877 1.00 39.59 95 VAL A CA 1
ATOM 672 C C . VAL A 1 95 ? 12.076 6.628 -2.800 1.00 39.59 95 VAL A C 1
ATOM 674 O O . VAL A 1 95 ? 12.250 5.502 -2.358 1.00 39.59 95 VAL A O 1
ATOM 677 N N . VAL A 1 96 ? 13.098 7.396 -3.196 1.00 42.38 96 VAL A N 1
ATOM 678 C CA . VAL A 1 96 ? 14.492 6.905 -3.284 1.00 42.38 96 VAL A CA 1
ATOM 679 C C . VAL A 1 96 ? 15.378 7.450 -2.143 1.00 42.38 96 VAL A C 1
ATOM 681 O O . VAL A 1 96 ? 16.583 7.218 -2.109 1.00 42.38 96 VAL A O 1
ATOM 684 N N . GLY A 1 97 ? 14.822 8.203 -1.183 1.00 38.44 97 GLY A N 1
ATOM 685 C CA . GLY A 1 97 ? 15.575 8.738 -0.037 1.00 38.44 97 GLY A CA 1
ATOM 686 C C . GLY A 1 97 ? 16.769 9.625 -0.429 1.00 38.44 97 GLY A C 1
ATOM 687 O O . GLY A 1 97 ? 17.793 9.640 0.259 1.00 38.44 97 GLY A O 1
ATOM 688 N N . ARG A 1 98 ? 16.686 10.340 -1.561 1.00 52.19 98 ARG A N 1
ATOM 689 C CA . ARG A 1 98 ? 17.843 11.035 -2.151 1.00 52.19 98 ARG A CA 1
ATOM 690 C C . ARG A 1 98 ? 17.873 12.526 -1.860 1.00 52.19 98 ARG A C 1
ATOM 692 O O . ARG A 1 98 ? 16.898 13.248 -2.034 1.00 52.19 98 ARG A O 1
ATOM 699 N N . SER A 1 99 ? 19.077 13.022 -1.582 1.00 50.41 99 SER A N 1
ATOM 700 C CA . SER A 1 99 ? 19.398 14.453 -1.490 1.00 50.41 99 SER A CA 1
ATOM 701 C C . SER A 1 99 ? 19.371 15.181 -2.842 1.00 50.41 99 SER A C 1
ATOM 703 O O . SER A 1 99 ? 19.449 16.412 -2.881 1.00 50.41 99 SER A O 1
ATOM 705 N N . ARG A 1 100 ? 19.270 14.440 -3.957 1.00 66.12 100 ARG A N 1
ATOM 706 C CA . ARG A 1 100 ? 19.344 14.970 -5.317 1.00 66.12 100 ARG A CA 1
ATOM 707 C C . ARG A 1 100 ? 18.423 14.215 -6.281 1.00 66.12 100 ARG A C 1
ATOM 709 O O . ARG A 1 100 ? 18.414 12.988 -6.309 1.00 66.12 100 ARG A O 1
ATOM 716 N N . LEU A 1 101 ? 17.707 14.972 -7.112 1.00 70.50 101 LEU A N 1
ATOM 717 C CA . LEU A 1 101 ? 16.895 14.440 -8.206 1.00 70.50 101 LEU A CA 1
ATOM 718 C C . LEU A 1 101 ? 17.761 13.757 -9.278 1.00 70.50 101 LEU A C 1
ATOM 720 O O . LEU A 1 101 ? 18.793 14.333 -9.653 1.00 70.50 101 LEU A O 1
ATOM 724 N N . PRO A 1 102 ? 17.333 12.594 -9.804 1.00 82.44 102 PRO A N 1
ATOM 725 C CA . PRO A 1 102 ? 18.050 11.927 -10.880 1.00 82.44 102 PRO A CA 1
ATOM 726 C C . PRO A 1 102 ? 18.038 12.800 -12.135 1.00 82.44 102 PRO A C 1
ATOM 728 O O . PRO A 1 102 ? 17.002 13.342 -12.537 1.00 82.44 102 PRO A O 1
ATOM 731 N N . ARG A 1 103 ? 19.203 12.955 -12.768 1.00 88.69 103 ARG A N 1
ATOM 732 C CA . ARG A 1 103 ? 19.266 13.494 -14.125 1.00 88.69 103 ARG A CA 1
ATOM 733 C C . ARG A 1 103 ? 18.659 12.465 -15.067 1.00 88.69 103 ARG A C 1
ATOM 735 O O . ARG A 1 103 ? 18.832 11.266 -14.899 1.00 88.69 103 ARG A O 1
ATOM 742 N N . VAL A 1 104 ? 17.991 12.957 -16.098 1.00 92.50 104 VAL A N 1
ATOM 743 C CA . VAL A 1 104 ? 17.524 12.134 -17.214 1.00 92.50 104 VAL A CA 1
ATOM 744 C C . VAL A 1 104 ? 18.198 12.675 -18.450 1.00 92.50 104 VAL A C 1
ATOM 746 O O . VAL A 1 104 ? 18.037 13.866 -18.727 1.00 92.50 104 VAL A O 1
ATOM 749 N N . ILE A 1 105 ? 18.934 11.858 -19.189 1.00 94.56 105 ILE A N 1
ATOM 750 C CA . ILE A 1 105 ? 19.449 12.231 -20.512 1.00 94.56 105 ILE A CA 1
ATOM 751 C C . ILE A 1 105 ? 18.985 11.221 -21.555 1.00 94.56 105 ILE A C 1
ATOM 753 O O . ILE A 1 105 ? 18.489 10.150 -21.216 1.00 94.56 105 ILE A O 1
ATOM 757 N N . SER A 1 106 ? 19.170 11.563 -22.823 1.00 96.94 106 SER A N 1
ATOM 758 C CA . SER A 1 106 ? 19.074 10.609 -23.920 1.00 96.94 106 SER A CA 1
ATOM 759 C C . SER A 1 106 ? 20.377 10.563 -24.702 1.00 96.94 106 SER A C 1
ATOM 761 O O . SER A 1 106 ? 21.085 11.567 -24.786 1.00 96.94 106 SER A O 1
ATOM 763 N N . GLY A 1 107 ? 20.704 9.400 -25.260 1.00 96.31 107 GLY A N 1
ATOM 764 C CA . GLY A 1 107 ? 21.943 9.210 -2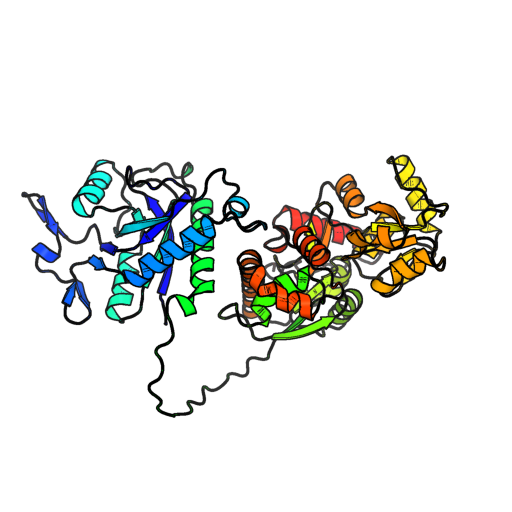6.010 1.00 96.31 107 GLY A CA 1
ATOM 765 C C . GLY A 1 107 ? 22.084 7.812 -26.602 1.00 96.31 107 GLY A C 1
ATOM 766 O O . GLY A 1 107 ? 21.125 7.041 -26.628 1.00 96.31 107 GLY A O 1
ATOM 767 N N . THR A 1 108 ? 23.283 7.506 -27.097 1.00 97.94 108 THR A N 1
ATOM 768 C CA . THR A 1 108 ? 23.608 6.188 -27.650 1.00 97.94 108 THR A CA 1
ATOM 769 C C . THR A 1 108 ? 23.845 5.182 -26.527 1.00 97.94 108 THR A C 1
ATOM 771 O O . THR A 1 108 ? 24.793 5.334 -25.753 1.00 97.94 108 THR A O 1
ATOM 774 N N . CYS A 1 109 ? 23.031 4.135 -26.482 1.00 97.88 109 CYS A N 1
ATOM 775 C CA . CYS A 1 109 ? 23.285 2.943 -25.689 1.00 97.88 109 CYS A CA 1
ATOM 776 C C . CYS A 1 109 ? 23.978 1.888 -26.559 1.00 97.88 109 CYS A C 1
ATOM 778 O O . CYS A 1 109 ? 23.744 1.792 -27.769 1.00 97.88 109 CYS A O 1
ATOM 780 N N . VAL A 1 110 ? 24.895 1.140 -25.950 1.00 97.12 110 VAL A N 1
ATOM 781 C CA . VAL A 1 110 ? 25.643 0.077 -26.622 1.00 97.12 110 VAL A CA 1
ATOM 782 C C . VAL A 1 110 ? 25.391 -1.268 -25.965 1.00 97.12 110 VAL A C 1
ATOM 784 O O . VAL A 1 110 ? 25.331 -1.367 -24.743 1.00 97.12 110 VAL A O 1
ATOM 787 N N . THR A 1 111 ? 25.325 -2.301 -26.795 1.00 95.75 111 THR A N 1
ATOM 788 C CA . THR A 1 111 ? 25.259 -3.702 -26.403 1.00 95.75 111 THR A CA 1
ATOM 789 C C . THR A 1 111 ? 26.466 -4.445 -26.946 1.00 95.75 111 THR A C 1
ATOM 791 O O . THR A 1 111 ? 26.758 -4.377 -28.139 1.00 95.75 111 THR A O 1
ATOM 794 N N . ALA A 1 112 ? 27.139 -5.176 -26.065 1.00 89.12 112 ALA A N 1
ATOM 795 C CA . ALA A 1 112 ? 28.242 -6.062 -26.396 1.00 89.12 112 ALA A CA 1
ATOM 796 C C . ALA A 1 112 ? 27.953 -7.470 -25.874 1.00 89.12 112 ALA A C 1
ATOM 798 O O . ALA A 1 112 ? 27.299 -7.653 -24.846 1.00 89.12 112 ALA A O 1
ATOM 799 N N . SER A 1 113 ? 28.509 -8.474 -26.545 1.00 85.38 113 SER A N 1
ATOM 800 C CA . SER A 1 113 ? 28.442 -9.872 -26.098 1.00 85.38 113 SER A CA 1
ATOM 801 C C . SER A 1 113 ? 29.266 -10.119 -24.827 1.00 85.38 113 SER A C 1
ATOM 803 O O . SER A 1 113 ? 29.098 -11.133 -24.148 1.00 85.38 113 SER A O 1
ATOM 805 N N . GLN A 1 114 ? 30.186 -9.204 -24.514 1.00 85.62 114 GLN A N 1
ATOM 806 C CA . GLN A 1 114 ? 31.020 -9.204 -23.321 1.00 85.62 114 GLN A CA 1
ATOM 807 C C . GLN A 1 114 ? 30.889 -7.855 -22.625 1.00 85.62 114 GLN A C 1
ATOM 809 O O . GLN A 1 114 ? 30.918 -6.818 -23.272 1.00 85.62 114 GLN A O 1
ATOM 814 N N . VAL A 1 115 ? 30.784 -7.870 -21.299 1.00 80.81 115 VAL A N 1
ATOM 815 C CA . VAL A 1 115 ? 30.759 -6.631 -20.517 1.00 80.81 115 VAL A CA 1
ATOM 816 C C . VAL A 1 115 ? 32.126 -5.945 -20.574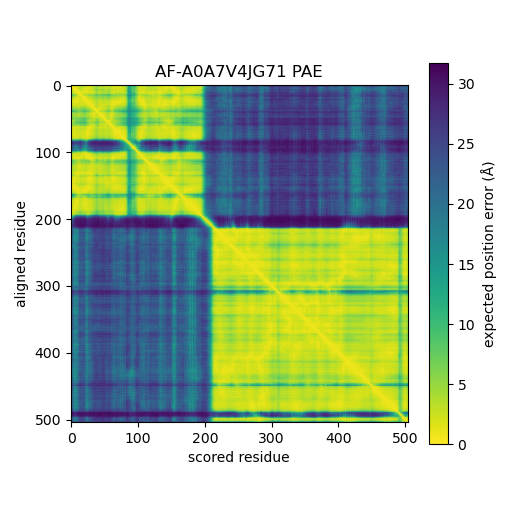 1.00 80.81 115 VAL A C 1
ATOM 818 O O . VAL A 1 115 ? 33.148 -6.602 -20.354 1.00 80.81 115 VAL A O 1
ATOM 821 N N . THR A 1 116 ? 32.153 -4.631 -20.780 1.00 86.44 116 THR A N 1
ATOM 822 C CA . THR A 1 116 ? 33.393 -3.847 -20.839 1.00 86.44 116 THR A CA 1
ATOM 823 C C . THR A 1 116 ? 34.112 -3.829 -19.489 1.00 86.44 116 THR A C 1
ATOM 825 O O . THR A 1 116 ? 33.495 -3.609 -18.443 1.00 86.44 116 THR A O 1
ATOM 828 N N . GLY A 1 117 ? 35.422 -4.111 -19.474 1.00 85.06 117 GLY A N 1
ATOM 829 C CA . GLY A 1 117 ? 36.168 -4.327 -18.227 1.00 85.06 117 GLY A CA 1
ATOM 830 C C . GLY A 1 117 ? 37.443 -3.540 -18.048 1.00 85.06 117 GLY A C 1
ATOM 831 O O . GLY A 1 117 ? 38.040 -3.626 -16.976 1.00 85.06 117 GLY A O 1
ATOM 832 N N . THR A 1 118 ? 37.872 -2.815 -19.070 1.00 87.00 118 THR A N 1
ATOM 833 C CA . THR A 1 118 ? 39.109 -2.044 -19.048 1.00 87.00 118 THR A CA 1
ATOM 834 C C . THR A 1 118 ? 38.861 -0.610 -19.488 1.00 87.00 118 THR A C 1
ATOM 836 O O . THR A 1 118 ? 37.969 -0.328 -20.284 1.00 87.00 118 THR A O 1
ATOM 839 N N . GLN A 1 119 ? 39.696 0.306 -19.002 1.00 87.94 119 GLN A N 1
ATOM 840 C CA . GLN A 1 119 ? 39.611 1.716 -19.378 1.00 87.94 119 GLN A CA 1
ATOM 841 C C . GLN A 1 119 ? 39.813 1.934 -20.889 1.00 87.94 119 GLN A C 1
ATOM 843 O O . GLN A 1 119 ? 39.150 2.779 -21.479 1.00 87.94 119 GLN A O 1
ATOM 848 N N . ALA A 1 120 ? 40.671 1.133 -21.528 1.00 88.31 120 ALA A N 1
ATOM 849 C CA . ALA A 1 120 ? 40.896 1.203 -22.971 1.00 88.31 120 ALA A CA 1
ATOM 850 C C . ALA A 1 120 ? 39.632 0.841 -23.772 1.00 88.31 120 ALA A C 1
ATOM 852 O O . ALA A 1 120 ? 39.314 1.495 -24.758 1.00 88.31 120 ALA A O 1
ATOM 853 N N . GLU A 1 121 ? 38.879 -0.174 -23.342 1.00 89.94 121 GLU A N 1
ATOM 854 C CA . GLU A 1 121 ? 37.600 -0.529 -23.970 1.00 89.94 121 GLU A CA 1
ATOM 855 C C . GLU A 1 121 ? 36.544 0.566 -23.763 1.00 89.94 121 GLU A C 1
ATOM 857 O O . GLU A 1 121 ? 35.813 0.891 -24.695 1.00 89.94 121 GLU A O 1
ATOM 862 N N . VAL A 1 122 ? 36.504 1.191 -22.580 1.00 91.31 122 VAL A N 1
ATOM 863 C CA . VAL A 1 122 ? 35.626 2.344 -22.307 1.00 91.31 122 VAL A CA 1
ATOM 864 C C . VAL A 1 122 ? 35.923 3.503 -23.260 1.00 91.31 122 VAL A C 1
ATOM 866 O O . VAL A 1 122 ? 35.002 4.072 -23.847 1.00 91.31 122 VAL A O 1
ATOM 869 N N . GLU A 1 123 ? 37.201 3.839 -23.444 1.00 90.12 123 GLU A N 1
ATOM 870 C CA . GLU A 1 123 ? 37.644 4.887 -24.371 1.00 90.12 123 GLU A CA 1
ATOM 871 C C . GLU A 1 123 ? 37.253 4.561 -25.815 1.00 90.12 123 GLU A C 1
ATOM 873 O O . GLU A 1 123 ? 36.734 5.428 -26.517 1.00 90.12 123 GLU A O 1
ATOM 878 N N . LEU A 1 124 ? 37.397 3.298 -26.232 1.00 90.12 124 LEU A N 1
ATOM 879 C CA . LEU A 1 124 ? 36.973 2.845 -27.557 1.00 90.12 124 LEU A CA 1
ATOM 880 C C . LEU A 1 124 ? 35.461 2.984 -27.765 1.00 90.12 124 LEU A C 1
ATOM 882 O O . LEU A 1 124 ? 35.035 3.404 -28.841 1.00 90.12 124 LEU A O 1
ATOM 886 N N . LEU A 1 125 ? 34.638 2.650 -26.766 1.00 91.75 125 LEU A N 1
ATOM 887 C CA . LEU A 1 125 ? 33.186 2.830 -26.851 1.00 91.75 125 LEU A CA 1
ATOM 888 C C . LEU A 1 125 ? 32.800 4.314 -26.938 1.00 91.75 125 LEU A C 1
ATOM 890 O O . LEU A 1 125 ? 31.932 4.679 -27.738 1.00 91.75 125 LEU A O 1
ATOM 894 N N . ALA A 1 126 ? 33.457 5.169 -26.152 1.00 90.00 126 ALA A N 1
ATOM 895 C CA . ALA A 1 126 ? 33.237 6.611 -26.180 1.00 90.00 126 ALA A CA 1
ATOM 896 C C . ALA A 1 126 ? 33.639 7.223 -27.532 1.00 90.00 126 ALA A C 1
ATOM 898 O O . ALA A 1 126 ? 32.863 7.976 -28.118 1.00 90.00 126 ALA A O 1
ATOM 899 N N . GLU A 1 127 ? 34.815 6.873 -28.058 1.00 88.75 127 GLU A N 1
ATOM 900 C CA . GLU A 1 127 ? 35.330 7.397 -29.327 1.00 88.75 127 GLU A CA 1
ATOM 901 C C . GLU A 1 127 ? 34.501 6.911 -30.522 1.00 88.75 127 GLU A C 1
ATOM 903 O O . GLU A 1 127 ? 34.089 7.707 -31.366 1.00 88.75 127 GLU A O 1
ATOM 908 N N . ARG A 1 128 ? 34.219 5.606 -30.584 1.00 89.62 128 ARG A N 1
ATOM 909 C CA . ARG A 1 128 ? 33.570 4.980 -31.742 1.00 89.62 128 ARG A CA 1
ATOM 910 C C . ARG A 1 128 ? 32.084 5.291 -31.828 1.00 89.62 128 ARG A C 1
ATOM 912 O O . ARG A 1 128 ? 31.552 5.475 -32.921 1.00 89.62 128 ARG A O 1
ATOM 919 N N . TRP A 1 129 ? 31.401 5.302 -30.687 1.00 92.06 129 TRP A N 1
ATOM 920 C CA . TRP A 1 129 ? 29.940 5.325 -30.656 1.00 92.06 129 TRP A CA 1
ATOM 921 C C . TRP A 1 129 ? 29.354 6.551 -29.975 1.00 92.06 129 TRP A C 1
ATOM 923 O O . TRP A 1 129 ? 28.137 6.733 -30.055 1.00 92.06 129 TRP A O 1
ATOM 933 N N . GLN A 1 130 ? 30.187 7.375 -29.326 1.00 93.75 130 GLN A N 1
ATOM 934 C CA . GLN A 1 130 ? 29.726 8.436 -28.427 1.00 93.75 130 GLN A CA 1
ATOM 935 C C . GLN A 1 130 ? 28.714 7.876 -27.418 1.00 93.75 130 GLN A C 1
ATOM 937 O O . GLN A 1 130 ? 27.660 8.462 -27.166 1.00 93.75 130 GLN A O 1
ATOM 942 N N . ALA A 1 131 ? 29.006 6.669 -26.921 1.00 95.69 131 ALA A N 1
ATOM 943 C CA . ALA A 1 131 ? 28.117 5.937 -26.039 1.00 95.69 131 ALA A CA 1
ATOM 944 C C . ALA A 1 131 ? 27.959 6.679 -24.709 1.00 95.69 131 ALA A C 1
ATOM 946 O O . ALA A 1 131 ? 28.922 7.217 -24.164 1.00 95.69 131 ALA A O 1
ATOM 947 N N . VAL A 1 132 ? 26.740 6.690 -24.179 1.00 97.06 132 VAL A N 1
ATOM 948 C CA . VAL A 1 132 ? 26.444 7.238 -22.849 1.00 97.06 132 VAL A CA 1
ATOM 949 C C . VAL A 1 132 ? 26.238 6.133 -21.818 1.00 97.06 132 VAL A C 1
ATOM 951 O O . VAL A 1 132 ? 26.505 6.346 -20.637 1.00 97.06 132 VAL A O 1
ATOM 954 N N . ALA A 1 133 ? 25.813 4.948 -22.259 1.00 96.81 133 ALA A N 1
ATOM 955 C CA . ALA A 1 133 ? 25.611 3.796 -21.397 1.00 96.81 133 ALA A CA 1
ATOM 956 C C . ALA A 1 133 ? 25.851 2.467 -22.128 1.00 96.81 133 ALA A C 1
ATOM 958 O O . ALA A 1 133 ? 25.656 2.370 -23.340 1.00 96.81 133 ALA A O 1
ATOM 959 N N . GLU A 1 134 ? 26.245 1.446 -21.369 1.00 95.69 134 GLU A N 1
ATOM 960 C CA . GLU A 1 134 ? 26.314 0.045 -21.794 1.00 95.69 134 GLU A CA 1
ATOM 961 C C . GLU A 1 134 ? 25.151 -0.739 -21.165 1.00 95.69 134 GLU A C 1
ATOM 963 O O . GLU A 1 134 ? 24.996 -0.755 -19.938 1.00 95.69 134 GLU A O 1
ATOM 968 N N . SER A 1 135 ? 24.345 -1.393 -22.007 1.00 93.00 135 SER A N 1
ATOM 969 C CA . SER A 1 135 ? 23.262 -2.309 -21.623 1.00 93.00 135 SER A CA 1
ATOM 970 C C . SER A 1 135 ? 23.405 -3.638 -22.379 1.00 93.00 135 SER A C 1
ATOM 972 O O . SER A 1 135 ? 24.023 -3.697 -23.439 1.00 93.00 135 SER A O 1
ATOM 974 N N . MET A 1 136 ? 22.881 -4.743 -21.845 1.00 90.31 136 MET A N 1
ATOM 975 C CA . MET A 1 136 ? 23.206 -6.078 -22.376 1.00 90.31 136 MET A CA 1
ATOM 976 C C . MET A 1 136 ? 22.265 -6.578 -23.481 1.00 90.31 136 MET A C 1
ATOM 978 O O . MET A 1 136 ? 22.613 -7.515 -24.197 1.00 90.31 136 MET A O 1
ATOM 982 N N . GLU A 1 137 ? 21.084 -5.979 -23.640 1.00 93.81 137 GLU A N 1
ATOM 983 C CA . GLU A 1 137 ? 20.040 -6.502 -24.536 1.00 93.81 137 GLU A CA 1
ATOM 984 C C . GLU A 1 137 ? 19.406 -5.443 -25.452 1.00 93.81 137 GLU A C 1
ATOM 986 O O . GLU A 1 137 ? 18.534 -5.782 -26.255 1.00 93.81 137 GLU A O 1
ATOM 991 N N . GLY A 1 138 ? 19.800 -4.170 -25.341 1.00 96.31 138 GLY A N 1
ATOM 992 C CA . GLY A 1 138 ? 19.112 -3.054 -25.999 1.00 96.31 138 GLY A CA 1
ATOM 993 C C . GLY A 1 138 ? 19.125 -3.116 -27.520 1.00 96.31 138 GLY A C 1
ATOM 994 O O . GLY A 1 138 ? 18.072 -3.104 -28.166 1.00 96.31 138 GLY A O 1
ATOM 995 N N . ALA A 1 139 ? 20.302 -3.334 -28.110 1.00 96.00 139 ALA A N 1
ATOM 996 C CA . ALA A 1 139 ? 20.431 -3.499 -29.558 1.00 96.00 139 ALA A CA 1
ATOM 997 C C . ALA A 1 139 ? 19.667 -4.716 -30.097 1.00 96.00 139 ALA A C 1
ATOM 999 O O . ALA A 1 139 ? 19.162 -4.678 -31.221 1.00 96.00 139 ALA A O 1
ATOM 1000 N N . ALA A 1 140 ? 19.529 -5.782 -29.303 1.00 95.38 140 ALA A N 1
ATOM 1001 C CA . ALA A 1 140 ? 18.764 -6.965 -29.688 1.00 95.38 140 ALA A CA 1
ATOM 1002 C C . ALA A 1 140 ? 17.265 -6.694 -29.758 1.00 95.38 140 ALA A C 1
ATOM 1004 O O . ALA A 1 140 ? 16.625 -7.027 -30.759 1.00 95.38 140 ALA A O 1
ATOM 1005 N N . ALA A 1 141 ? 16.705 -6.040 -28.747 1.00 96.69 141 ALA A N 1
ATOM 1006 C CA . ALA A 1 141 ? 15.293 -5.704 -28.761 1.00 96.69 141 ALA A CA 1
ATOM 1007 C C . ALA A 1 141 ? 14.956 -4.633 -29.802 1.00 96.69 141 ALA A C 1
ATOM 1009 O O . ALA A 1 141 ? 13.975 -4.796 -30.531 1.00 96.69 141 ALA A O 1
ATOM 1010 N N . ALA A 1 142 ? 15.791 -3.596 -29.942 1.00 96.50 142 ALA A N 1
ATOM 1011 C CA . ALA A 1 142 ? 15.631 -2.581 -30.981 1.00 96.50 142 ALA A CA 1
ATOM 1012 C C . ALA A 1 142 ? 15.655 -3.204 -32.382 1.00 96.50 142 ALA A C 1
ATOM 1014 O O . ALA A 1 142 ? 14.802 -2.891 -33.211 1.00 96.50 142 ALA A O 1
ATOM 1015 N N . HIS A 1 143 ? 16.572 -4.146 -32.626 1.00 95.50 143 HIS A N 1
ATOM 1016 C CA . HIS A 1 143 ? 16.645 -4.895 -33.879 1.00 95.50 143 HIS A CA 1
ATOM 1017 C C . HIS A 1 143 ? 15.336 -5.635 -34.182 1.00 95.50 143 HIS A C 1
ATOM 1019 O O . HIS A 1 143 ? 14.768 -5.474 -35.265 1.00 95.50 143 HIS A O 1
ATOM 1025 N N . VAL A 1 144 ? 14.821 -6.415 -33.230 1.00 95.69 144 VAL A N 1
ATOM 1026 C CA . VAL A 1 144 ? 13.568 -7.162 -33.414 1.00 95.69 144 VAL A CA 1
ATOM 1027 C C . VAL A 1 144 ? 12.392 -6.210 -33.642 1.00 95.69 144 VAL A C 1
ATOM 1029 O O . VAL A 1 144 ? 11.605 -6.409 -34.567 1.00 95.69 144 VAL A O 1
ATOM 1032 N N . CYS A 1 145 ? 12.284 -5.142 -32.854 1.00 95.69 145 CYS A N 1
ATOM 1033 C CA . CYS A 1 145 ? 11.207 -4.164 -32.999 1.00 95.69 145 CYS A CA 1
ATOM 1034 C C . CYS A 1 145 ? 11.248 -3.465 -34.362 1.00 95.69 145 CYS A C 1
ATOM 1036 O O . CYS A 1 145 ? 10.210 -3.333 -35.013 1.00 95.69 145 CYS A O 1
ATOM 1038 N N . ALA A 1 146 ? 12.443 -3.108 -34.835 1.00 92.81 146 ALA A N 1
ATOM 1039 C CA . ALA A 1 146 ? 12.652 -2.507 -36.145 1.00 92.81 146 ALA A CA 1
ATOM 1040 C C . ALA A 1 146 ? 12.220 -3.443 -37.289 1.00 92.81 146 ALA A C 1
ATOM 1042 O O . ALA A 1 146 ? 11.521 -3.007 -38.203 1.00 92.81 146 ALA A O 1
ATOM 1043 N N . LEU A 1 147 ? 12.555 -4.738 -37.220 1.00 93.31 147 LEU A N 1
ATOM 1044 C CA . LEU A 1 147 ? 12.110 -5.733 -38.210 1.00 93.31 147 LEU A CA 1
ATOM 1045 C C . LEU A 1 147 ? 10.582 -5.865 -38.281 1.00 93.31 147 LEU A C 1
ATOM 1047 O O . LEU A 1 147 ? 10.035 -6.136 -39.349 1.00 93.31 147 LEU A O 1
ATOM 1051 N N . HIS A 1 148 ? 9.896 -5.672 -37.155 1.00 93.44 148 HIS A N 1
ATOM 1052 C CA . HIS A 1 148 ? 8.443 -5.799 -37.057 1.00 93.44 148 HIS A CA 1
ATOM 1053 C C . HIS A 1 148 ? 7.687 -4.467 -37.165 1.00 93.44 148 HIS A C 1
ATOM 1055 O O . HIS A 1 148 ? 6.459 -4.470 -37.078 1.00 93.44 148 HIS A O 1
ATOM 1061 N N . GLY A 1 149 ? 8.383 -3.340 -37.353 1.00 91.00 149 GLY A N 1
ATOM 1062 C CA . GLY A 1 149 ? 7.763 -2.012 -37.402 1.00 91.00 149 GLY A CA 1
ATOM 1063 C C . GLY A 1 149 ? 7.039 -1.634 -36.104 1.00 91.00 149 GLY A C 1
ATOM 1064 O O . GLY A 1 149 ? 6.016 -0.956 -36.138 1.00 91.00 149 GLY A O 1
ATOM 1065 N N . VAL A 1 150 ? 7.530 -2.120 -34.962 1.00 93.75 150 VAL A N 1
ATOM 1066 C CA . VAL A 1 150 ? 6.953 -1.867 -33.638 1.00 93.75 150 VAL A CA 1
ATOM 1067 C C . VAL A 1 150 ? 7.735 -0.737 -32.961 1.00 93.75 150 VAL A C 1
ATOM 1069 O O . VAL A 1 150 ? 8.962 -0.823 -32.912 1.00 93.75 150 VAL A O 1
ATOM 1072 N N . PRO A 1 151 ? 7.074 0.295 -32.400 1.00 93.88 151 PRO A N 1
ATOM 1073 C CA . PRO A 1 151 ? 7.761 1.315 -31.613 1.00 93.88 151 PRO A CA 1
ATOM 1074 C C . PRO A 1 151 ? 8.532 0.694 -30.445 1.00 93.88 151 PRO A C 1
ATOM 1076 O O . PRO A 1 151 ? 8.006 -0.175 -29.744 1.00 93.88 151 PRO A O 1
ATOM 1079 N N . PHE A 1 152 ? 9.760 1.156 -30.225 1.00 97.00 152 PHE A N 1
ATOM 1080 C CA . PHE A 1 152 ? 10.647 0.671 -29.170 1.00 97.00 152 PHE A CA 1
ATOM 1081 C C . PHE A 1 152 ? 11.169 1.832 -28.331 1.00 97.00 152 PHE A C 1
ATOM 1083 O O . PHE A 1 152 ? 11.519 2.885 -28.866 1.00 97.00 152 PHE A O 1
ATOM 1090 N N . LEU A 1 153 ? 11.226 1.621 -27.020 1.00 97.56 153 LEU A N 1
ATOM 1091 C CA . LEU A 1 153 ? 11.764 2.567 -26.056 1.00 97.56 153 LEU A CA 1
ATOM 1092 C C . LEU A 1 153 ? 12.570 1.804 -25.006 1.00 97.56 153 LEU A C 1
ATOM 1094 O O . LEU A 1 153 ? 12.047 0.880 -24.385 1.00 97.56 153 LEU A O 1
ATOM 1098 N N . GLU A 1 154 ? 13.810 2.223 -24.773 1.00 98.25 154 GLU A N 1
ATOM 1099 C CA . GLU A 1 154 ? 14.651 1.704 -23.694 1.00 98.25 154 GLU A CA 1
ATOM 1100 C C . GLU A 1 154 ? 14.901 2.781 -22.639 1.00 98.25 154 GLU A C 1
ATOM 1102 O O . GLU A 1 154 ? 15.286 3.908 -22.958 1.00 98.25 154 GLU A O 1
ATOM 1107 N N . ILE A 1 155 ? 14.679 2.423 -21.373 1.00 96.88 155 ILE A N 1
ATOM 1108 C CA . ILE A 1 155 ? 14.936 3.272 -20.209 1.00 96.88 155 ILE A CA 1
ATOM 1109 C C . ILE A 1 155 ? 15.787 2.487 -19.219 1.00 96.88 155 ILE A C 1
ATOM 1111 O O . ILE A 1 155 ? 15.379 1.426 -18.743 1.00 96.88 155 ILE A O 1
ATOM 1115 N N . ARG A 1 156 ? 16.959 3.016 -18.867 1.00 97.75 156 ARG A N 1
ATOM 1116 C CA . ARG A 1 156 ? 17.865 2.370 -17.915 1.00 97.75 156 ARG A CA 1
ATOM 1117 C C . ARG A 1 156 ? 18.215 3.292 -16.761 1.00 97.75 156 ARG A C 1
ATOM 1119 O O . ARG A 1 156 ? 18.576 4.451 -16.971 1.00 97.75 156 ARG A O 1
ATOM 1126 N N . GLY A 1 157 ? 18.133 2.759 -15.548 1.00 95.56 157 GLY A N 1
ATOM 1127 C CA . GLY A 1 157 ? 18.739 3.372 -14.371 1.00 95.56 157 GLY A CA 1
ATOM 1128 C C . GLY A 1 157 ? 20.231 3.062 -14.324 1.00 95.56 157 GLY A C 1
ATOM 1129 O O . GLY A 1 157 ? 20.646 1.951 -14.654 1.00 95.56 157 GLY A O 1
ATOM 1130 N N . ILE A 1 158 ? 21.047 4.027 -13.914 1.00 95.69 158 ILE A N 1
ATOM 1131 C CA . ILE A 1 158 ? 22.500 3.853 -13.870 1.00 95.69 158 ILE A CA 1
ATOM 1132 C C . ILE A 1 158 ? 22.917 3.197 -12.552 1.00 95.69 158 ILE A C 1
ATOM 1134 O O . ILE A 1 158 ? 22.824 3.823 -11.498 1.00 95.69 158 ILE A O 1
ATOM 1138 N N . SER A 1 159 ? 23.400 1.954 -12.600 1.00 93.56 159 SER A N 1
ATOM 1139 C CA . SER A 1 159 ? 23.831 1.194 -11.411 1.00 93.56 159 SER A CA 1
ATOM 1140 C C . SER A 1 159 ? 25.305 1.371 -11.065 1.00 93.56 159 SER A C 1
ATOM 1142 O O . SER A 1 159 ? 25.692 1.204 -9.908 1.00 93.56 159 SER A O 1
ATOM 1144 N N . ASN A 1 160 ? 26.134 1.673 -12.063 1.00 93.62 160 ASN A N 1
ATOM 1145 C CA . ASN A 1 160 ? 27.588 1.748 -11.951 1.00 93.62 160 ASN A CA 1
ATOM 1146 C C . ASN A 1 160 ? 28.186 2.537 -13.126 1.00 93.62 160 ASN A C 1
ATOM 1148 O O . ASN A 1 160 ? 27.491 2.878 -14.084 1.00 93.62 160 ASN A O 1
ATOM 1152 N N . LEU A 1 161 ? 29.493 2.796 -13.066 1.00 92.69 161 LEU A N 1
ATOM 1153 C CA . LEU A 1 161 ? 30.258 3.260 -14.222 1.00 92.69 161 LEU A CA 1
ATOM 1154 C C . LEU A 1 161 ? 30.805 2.061 -15.009 1.00 92.69 161 LEU A C 1
ATOM 1156 O O . LEU A 1 161 ? 31.199 1.048 -14.425 1.00 92.69 161 LEU A O 1
ATOM 1160 N N . VAL A 1 162 ? 30.829 2.166 -16.337 1.00 90.44 162 VAL A N 1
ATOM 1161 C CA . VAL A 1 162 ? 31.435 1.151 -17.212 1.00 90.44 162 VAL A CA 1
ATOM 1162 C C . VAL A 1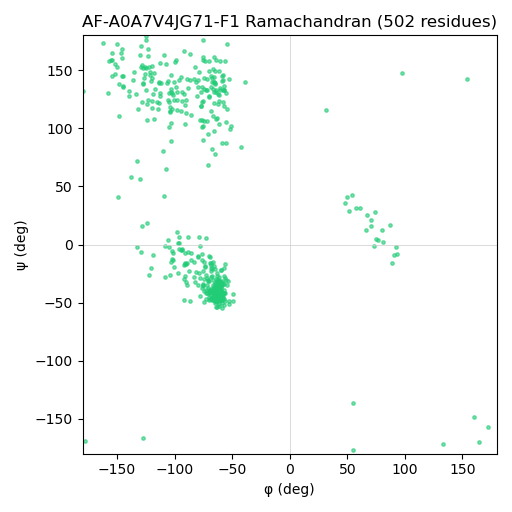 162 ? 32.942 1.089 -16.943 1.00 90.44 162 VAL A C 1
ATOM 1164 O O . VAL A 1 162 ? 33.590 2.116 -16.750 1.00 90.44 162 VAL A O 1
ATOM 1167 N N . GLY A 1 163 ? 33.495 -0.125 -16.909 1.00 85.94 163 GLY A N 1
ATOM 1168 C CA . GLY A 1 163 ? 34.886 -0.383 -16.527 1.00 85.94 163 GLY A CA 1
ATOM 1169 C C . GLY A 1 163 ? 35.092 -0.614 -15.024 1.00 85.94 163 GLY A C 1
ATOM 1170 O O . GLY A 1 163 ? 36.109 -1.197 -14.652 1.00 85.94 163 GLY A O 1
ATOM 1171 N N . ASP A 1 164 ? 34.127 -0.256 -14.164 1.00 77.38 164 ASP A N 1
ATOM 1172 C CA . ASP A 1 164 ? 34.152 -0.637 -12.748 1.00 77.38 164 ASP A CA 1
ATOM 1173 C C . ASP A 1 164 ? 33.784 -2.122 -12.582 1.00 77.38 164 ASP A C 1
ATOM 1175 O O . ASP A 1 164 ? 32.730 -2.592 -13.024 1.00 77.38 164 ASP A O 1
ATOM 1179 N N . ARG A 1 165 ? 34.675 -2.882 -11.941 1.00 80.06 165 ARG A N 1
ATOM 1180 C CA . ARG A 1 165 ? 34.502 -4.313 -11.654 1.00 80.06 165 ARG A CA 1
ATOM 1181 C C . ARG A 1 165 ? 34.252 -4.609 -10.183 1.00 80.06 165 ARG A C 1
ATOM 1183 O O . ARG A 1 165 ? 34.047 -5.777 -9.843 1.00 80.06 165 ARG A O 1
ATOM 1190 N N . ASP A 1 166 ? 34.242 -3.592 -9.330 1.00 83.56 166 ASP A N 1
ATOM 1191 C CA . ASP A 1 166 ? 33.853 -3.749 -7.941 1.00 83.56 166 ASP A CA 1
ATOM 1192 C C . ASP A 1 166 ? 32.333 -3.897 -7.839 1.00 83.56 166 ASP A C 1
ATOM 1194 O O . ASP A 1 166 ? 31.589 -2.935 -7.697 1.00 83.56 166 ASP A O 1
ATOM 1198 N N . ARG A 1 167 ? 31.842 -5.136 -7.904 1.00 83.00 167 ARG A N 1
ATOM 1199 C CA . ARG A 1 167 ? 30.402 -5.412 -7.795 1.00 83.00 167 ARG A CA 1
A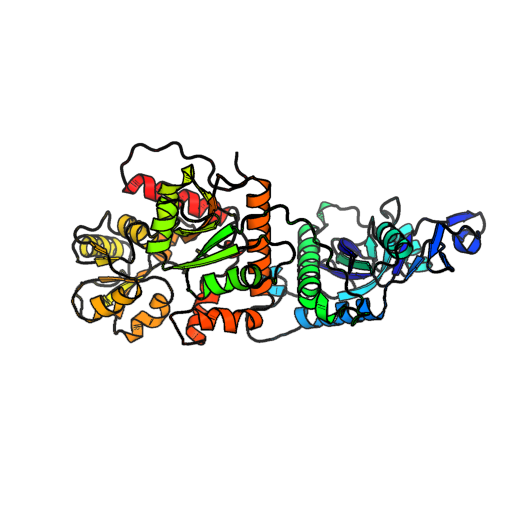TOM 1200 C C . ARG A 1 167 ? 29.796 -4.946 -6.471 1.00 83.00 167 ARG A C 1
ATOM 1202 O O . ARG A 1 167 ? 28.586 -4.769 -6.415 1.00 83.00 167 ARG A O 1
ATOM 1209 N N . ALA A 1 168 ? 30.597 -4.769 -5.417 1.00 82.19 168 ALA A N 1
ATOM 1210 C CA . ALA A 1 168 ? 30.095 -4.275 -4.138 1.00 82.19 168 ALA A CA 1
ATOM 1211 C C . ALA A 1 168 ? 29.760 -2.774 -4.181 1.00 82.19 168 ALA A C 1
ATOM 1213 O O . ALA A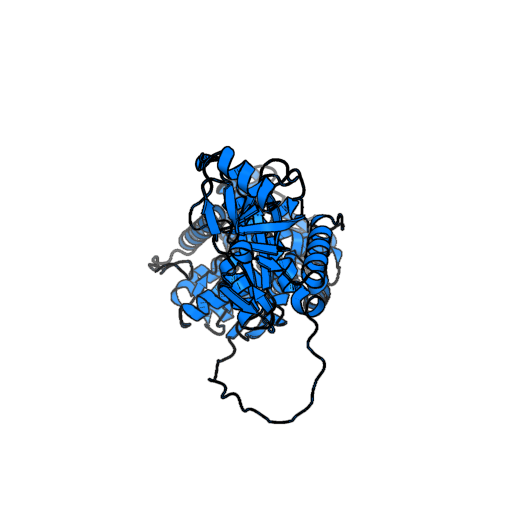 1 168 ? 29.012 -2.299 -3.329 1.00 82.19 168 ALA A O 1
ATOM 1214 N N . SER A 1 169 ? 30.286 -2.033 -5.166 1.00 82.06 169 SER A N 1
ATOM 1215 C CA . SER A 1 169 ? 29.980 -0.615 -5.381 1.00 82.06 169 SER A CA 1
ATOM 1216 C C . SER A 1 169 ? 28.680 -0.401 -6.170 1.00 82.06 169 SER A C 1
ATOM 1218 O O . SER A 1 169 ? 28.143 0.710 -6.186 1.00 82.06 169 SER A O 1
ATOM 1220 N N . TRP A 1 170 ? 28.166 -1.449 -6.826 1.00 89.62 170 TRP A N 1
ATOM 1221 C CA . TRP A 1 170 ? 27.025 -1.351 -7.731 1.00 89.62 170 TRP A CA 1
ATOM 1222 C C . TRP A 1 170 ? 25.732 -1.132 -6.953 1.00 89.62 170 TRP A C 1
ATOM 1224 O O . TRP A 1 170 ? 25.428 -1.837 -5.993 1.00 89.62 170 TRP A O 1
ATOM 1234 N N . ARG A 1 171 ? 24.932 -0.170 -7.406 1.00 86.62 171 ARG A N 1
ATOM 1235 C CA . ARG A 1 171 ? 23.646 0.180 -6.795 1.00 86.62 171 ARG A CA 1
ATOM 1236 C C . ARG A 1 171 ? 22.505 -0.295 -7.687 1.00 86.62 171 ARG A C 1
ATOM 1238 O O . ARG A 1 171 ? 21.801 0.507 -8.295 1.00 86.62 171 ARG A O 1
ATOM 1245 N N . VAL A 1 172 ? 22.383 -1.613 -7.835 1.00 88.31 172 VAL A N 1
ATOM 1246 C CA . VAL A 1 172 ? 21.449 -2.238 -8.787 1.00 88.31 172 VAL A CA 1
ATOM 1247 C C . VAL A 1 172 ? 20.000 -1.990 -8.387 1.00 88.31 172 VAL A C 1
ATOM 1249 O O . VAL A 1 172 ? 19.214 -1.561 -9.226 1.00 88.31 172 VAL A O 1
ATOM 1252 N N . GLU A 1 173 ? 19.659 -2.200 -7.118 1.00 79.75 173 GLU A N 1
ATOM 1253 C CA . GLU A 1 173 ? 18.313 -1.975 -6.583 1.00 79.75 173 GLU A CA 1
ATOM 1254 C C . GLU A 1 173 ? 17.909 -0.511 -6.776 1.00 79.75 173 GLU A C 1
ATOM 1256 O O . GLU A 1 173 ? 16.866 -0.209 -7.347 1.00 79.75 173 GLU A O 1
ATOM 1261 N N . GLU A 1 174 ? 18.815 0.398 -6.418 1.00 77.56 174 GLU A N 1
ATOM 1262 C CA . GLU A 1 174 ? 18.621 1.842 -6.530 1.00 77.56 174 GLU A CA 1
ATOM 1263 C C . GLU A 1 174 ? 18.388 2.289 -7.985 1.00 77.56 174 GLU A C 1
ATOM 1265 O O . GLU A 1 174 ? 17.551 3.143 -8.275 1.00 77.56 174 GLU A O 1
ATOM 1270 N N . ALA A 1 175 ? 19.140 1.720 -8.927 1.00 86.50 175 ALA A N 1
ATOM 1271 C CA . ALA A 1 175 ? 18.975 1.986 -10.348 1.00 86.50 175 ALA A CA 1
ATOM 1272 C C . ALA A 1 175 ? 17.669 1.386 -10.894 1.00 86.50 175 ALA A C 1
ATOM 1274 O O . ALA A 1 175 ? 16.984 2.025 -11.697 1.00 86.50 175 ALA A O 1
ATOM 1275 N N . ALA A 1 176 ? 17.302 0.185 -10.444 1.00 85.12 176 ALA A N 1
ATOM 1276 C CA . ALA A 1 176 ? 16.074 -0.488 -10.845 1.00 85.12 176 ALA A CA 1
ATOM 1277 C C . ALA A 1 176 ? 14.827 0.267 -10.363 1.00 85.12 176 ALA A C 1
ATOM 1279 O O . ALA A 1 176 ? 13.893 0.440 -11.143 1.00 85.12 176 ALA A O 1
ATOM 1280 N N . GLU A 1 177 ? 14.826 0.785 -9.133 1.00 76.81 177 GLU A N 1
ATOM 1281 C CA . GLU A 1 177 ? 13.741 1.611 -8.587 1.00 76.81 177 GLU A CA 1
ATOM 1282 C C . GLU A 1 177 ? 13.516 2.880 -9.413 1.00 76.81 177 GLU A C 1
ATOM 1284 O O . GLU A 1 177 ? 12.385 3.211 -9.778 1.00 76.81 177 GLU A O 1
ATOM 1289 N N . VAL A 1 178 ? 14.598 3.575 -9.770 1.00 78.81 178 VAL A N 1
ATOM 1290 C CA . VAL A 1 178 ? 14.518 4.791 -10.585 1.00 78.81 178 VAL A CA 1
ATOM 1291 C C . VAL A 1 178 ? 14.005 4.472 -11.996 1.00 78.81 178 VAL A C 1
ATOM 1293 O O . VAL A 1 178 ? 13.151 5.194 -12.521 1.00 78.81 178 VAL A O 1
ATOM 1296 N N . ALA A 1 179 ? 14.474 3.376 -12.603 1.00 88.38 179 ALA A N 1
ATOM 1297 C CA . ALA A 1 179 ? 13.981 2.902 -13.896 1.00 88.38 179 ALA A CA 1
ATOM 1298 C C . ALA A 1 179 ? 12.496 2.511 -13.839 1.00 88.38 179 ALA A C 1
ATOM 1300 O O . ALA A 1 179 ? 11.732 2.879 -14.733 1.00 88.38 179 ALA A O 1
ATOM 1301 N N . ALA A 1 180 ? 12.067 1.830 -12.774 1.00 82.06 180 ALA A N 1
ATOM 1302 C CA . ALA A 1 180 ? 10.674 1.458 -12.548 1.00 82.06 180 ALA A CA 1
ATOM 1303 C C . ALA A 1 180 ? 9.778 2.694 -12.382 1.00 82.06 180 ALA A C 1
ATOM 1305 O O . ALA A 1 180 ? 8.718 2.771 -13.002 1.00 82.06 180 ALA A O 1
ATOM 1306 N N . GLY A 1 181 ? 10.224 3.705 -11.630 1.00 75.81 181 GLY A N 1
ATOM 1307 C CA . GLY A 1 181 ? 9.515 4.980 -11.504 1.00 75.81 181 GLY A CA 1
ATOM 1308 C C . GLY A 1 181 ? 9.317 5.679 -12.854 1.00 75.81 181 GLY A C 1
ATOM 1309 O O . GLY A 1 181 ? 8.211 6.117 -13.174 1.00 75.81 181 GLY A O 1
ATOM 1310 N N . ALA A 1 182 ? 10.359 5.724 -13.691 1.00 84.25 182 ALA A N 1
ATOM 1311 C CA . ALA A 1 182 ? 10.257 6.260 -15.050 1.00 84.25 182 ALA A CA 1
ATOM 1312 C C . ALA A 1 182 ? 9.313 5.431 -15.939 1.00 84.25 182 ALA A C 1
ATOM 1314 O O . ALA A 1 182 ? 8.523 5.999 -16.694 1.00 84.25 182 ALA A O 1
ATOM 1315 N N . ALA A 1 183 ? 9.347 4.102 -15.820 1.00 86.44 183 ALA A N 1
ATOM 1316 C CA . ALA A 1 183 ? 8.458 3.206 -16.550 1.00 86.44 183 ALA A CA 1
ATOM 1317 C C . ALA A 1 183 ? 6.985 3.455 -16.202 1.00 86.44 183 ALA A C 1
ATOM 1319 O O . ALA A 1 183 ? 6.154 3.561 -17.101 1.00 86.44 183 ALA A O 1
ATOM 1320 N N . LEU A 1 184 ? 6.664 3.618 -14.915 1.00 80.56 184 LEU A N 1
ATOM 1321 C CA . LEU A 1 184 ? 5.308 3.931 -14.456 1.00 80.56 184 LEU A CA 1
ATOM 1322 C C . LEU A 1 184 ? 4.814 5.276 -15.004 1.00 80.56 184 LEU A C 1
ATOM 1324 O O . LEU A 1 184 ? 3.673 5.360 -15.454 1.00 80.56 184 LEU A O 1
ATOM 1328 N N . ILE A 1 185 ? 5.679 6.297 -15.044 1.00 79.44 185 ILE A N 1
ATOM 1329 C CA . ILE A 1 185 ? 5.363 7.593 -15.667 1.00 79.44 185 ILE A CA 1
ATOM 1330 C C . ILE A 1 185 ? 5.007 7.411 -17.151 1.00 79.44 185 ILE A C 1
ATOM 1332 O O . ILE A 1 185 ? 4.013 7.965 -17.617 1.00 79.44 185 ILE A O 1
ATOM 1336 N N . VAL A 1 186 ? 5.797 6.631 -17.895 1.00 85.56 186 VAL A N 1
ATOM 1337 C CA . VAL A 1 186 ? 5.553 6.381 -19.325 1.00 85.56 186 VAL A CA 1
ATOM 1338 C C . VAL A 1 186 ? 4.266 5.592 -19.543 1.00 85.56 186 VAL A C 1
ATOM 1340 O O . VAL A 1 186 ? 3.449 5.977 -20.378 1.00 85.56 186 VAL A O 1
ATOM 1343 N N . LEU A 1 187 ? 4.050 4.522 -18.776 1.00 84.25 187 LEU A N 1
ATOM 1344 C CA . LEU A 1 187 ? 2.849 3.692 -18.874 1.00 84.25 187 LEU A CA 1
ATOM 1345 C C . LEU A 1 187 ? 1.579 4.489 -18.537 1.00 84.25 187 LEU A C 1
ATOM 1347 O O . LEU A 1 187 ? 0.581 4.362 -19.243 1.00 84.25 187 LEU A O 1
ATOM 1351 N N . GLY A 1 188 ? 1.630 5.371 -17.531 1.00 77.06 188 GLY A N 1
ATOM 1352 C CA . GLY A 1 188 ? 0.518 6.250 -17.146 1.00 77.06 188 GLY A CA 1
ATOM 1353 C C . GLY A 1 188 ? 0.188 7.366 -18.152 1.00 77.06 188 GLY A C 1
ATOM 1354 O O . GLY A 1 188 ? -0.849 8.026 -18.028 1.00 77.06 188 GLY A O 1
ATOM 1355 N N . SER A 1 189 ? 1.047 7.586 -19.153 1.00 83.56 189 SER A N 1
ATOM 1356 C CA . SER A 1 189 ? 0.881 8.589 -20.218 1.00 83.56 189 SER A CA 1
ATOM 1357 C C . SER A 1 189 ? 0.939 7.980 -21.625 1.00 83.56 189 SER A C 1
ATOM 1359 O O . SER A 1 189 ? 1.152 8.697 -22.602 1.00 83.56 189 SER A O 1
ATOM 1361 N N . LEU A 1 190 ? 0.744 6.662 -21.756 1.00 85.25 190 LEU A N 1
ATOM 1362 C CA . LEU A 1 190 ? 0.923 5.953 -23.026 1.00 85.25 190 LEU A CA 1
ATOM 1363 C C . LEU A 1 190 ? -0.011 6.461 -24.136 1.00 85.25 190 LEU A C 1
ATOM 1365 O O . LEU A 1 190 ? 0.400 6.538 -25.291 1.00 85.25 190 LEU A O 1
ATOM 1369 N N . ASP A 1 191 ? -1.246 6.831 -23.799 1.00 82.00 191 ASP A N 1
ATOM 1370 C CA . ASP A 1 191 ? -2.210 7.352 -24.775 1.00 82.00 191 ASP A CA 1
ATOM 1371 C C . ASP A 1 191 ? -1.857 8.752 -25.285 1.00 82.00 191 ASP A C 1
ATOM 1373 O O . ASP A 1 191 ? -2.121 9.056 -26.449 1.00 82.00 191 ASP A O 1
ATOM 1377 N N . ASP A 1 192 ? -1.209 9.569 -24.452 1.00 81.94 192 ASP A N 1
ATOM 1378 C CA . ASP A 1 192 ? -0.716 10.892 -24.840 1.00 81.94 192 ASP A CA 1
ATOM 1379 C C . ASP A 1 192 ? 0.557 10.779 -25.694 1.00 81.94 192 ASP A C 1
ATOM 1381 O O . ASP A 1 192 ? 0.748 11.539 -26.644 1.00 81.94 192 ASP A O 1
ATOM 1385 N N . LEU A 1 193 ? 1.425 9.815 -25.364 1.00 85.19 193 LEU A N 1
ATOM 1386 C CA . LEU A 1 193 ? 2.685 9.560 -26.067 1.00 85.19 193 LEU A CA 1
ATOM 1387 C C . LEU A 1 193 ? 2.477 8.865 -27.419 1.00 85.19 193 LEU A C 1
ATOM 1389 O O . LEU A 1 193 ? 3.218 9.124 -28.363 1.00 85.19 193 LEU A O 1
ATOM 1393 N N . LEU A 1 194 ? 1.487 7.977 -27.513 1.00 84.88 194 LEU A N 1
ATOM 1394 C CA . LEU A 1 194 ? 1.185 7.180 -28.702 1.00 84.88 194 LEU A CA 1
ATOM 1395 C C . LEU A 1 194 ? -0.320 7.225 -28.999 1.00 84.88 194 LEU A C 1
ATOM 1397 O O . LEU A 1 194 ? -1.012 6.219 -28.795 1.00 84.88 194 LEU A O 1
ATOM 1401 N N . PRO A 1 195 ? -0.855 8.362 -29.479 1.00 67.88 195 PRO A N 1
ATOM 1402 C CA . PRO A 1 195 ? -2.274 8.482 -29.785 1.00 67.88 195 PRO A CA 1
ATOM 1403 C C . PRO A 1 195 ? -2.695 7.416 -30.801 1.00 67.88 195 PRO A C 1
ATOM 1405 O O . PRO A 1 195 ? -2.025 7.193 -31.811 1.00 67.88 195 PRO A O 1
ATOM 1408 N N . ALA A 1 196 ? -3.812 6.735 -30.530 1.00 57.94 196 ALA A N 1
ATOM 1409 C CA . ALA A 1 196 ? -4.328 5.702 -31.420 1.00 57.94 196 ALA A CA 1
ATOM 1410 C C . ALA A 1 196 ? -4.565 6.283 -32.824 1.00 57.94 196 ALA A C 1
ATOM 1412 O O . ALA A 1 196 ? -5.165 7.354 -32.967 1.00 57.94 196 ALA A O 1
ATOM 1413 N N . ALA A 1 197 ? -4.108 5.573 -33.861 1.00 51.62 197 ALA A N 1
ATOM 1414 C CA . ALA A 1 197 ? -4.377 5.947 -35.242 1.00 51.62 197 ALA A CA 1
ATOM 1415 C C . ALA A 1 197 ? -5.896 6.088 -35.425 1.00 51.62 197 ALA A C 1
ATOM 1417 O O . ALA A 1 197 ? -6.652 5.135 -35.224 1.00 51.62 197 ALA A O 1
ATOM 1418 N N . ARG A 1 198 ? -6.361 7.301 -35.742 1.00 37.44 198 ARG A N 1
ATOM 1419 C CA . ARG A 1 198 ? -7.781 7.573 -35.977 1.00 37.44 198 ARG A CA 1
ATOM 1420 C C . ARG A 1 198 ? -8.229 6.829 -37.241 1.00 37.44 198 ARG A C 1
ATOM 1422 O O . ARG A 1 198 ? -7.999 7.312 -38.337 1.00 37.44 198 ARG A O 1
ATOM 1429 N N . GLY A 1 199 ? -8.833 5.661 -37.024 1.00 36.09 199 GLY A N 1
ATOM 1430 C CA . GLY A 1 199 ? -9.737 4.884 -37.878 1.00 36.09 199 GLY A CA 1
ATOM 1431 C C . GLY A 1 199 ? -9.586 4.950 -39.401 1.00 36.09 199 GLY A C 1
ATOM 1432 O O . GLY A 1 199 ? -10.008 5.917 -40.024 1.00 36.09 199 GLY A O 1
ATOM 1433 N N . GLU A 1 200 ? -9.243 3.811 -40.003 1.00 31.36 200 GLU A N 1
ATOM 1434 C CA . GLU A 1 200 ? -10.049 3.315 -41.119 1.00 31.36 200 GLU A CA 1
ATOM 1435 C C . GLU A 1 200 ? -11.137 2.408 -40.546 1.00 31.36 200 GLU A C 1
ATOM 1437 O O . GLU A 1 200 ? -10.881 1.352 -39.967 1.00 31.36 200 GLU A O 1
ATOM 1442 N N . SER A 1 201 ? -12.379 2.867 -40.669 1.00 39.44 201 SER A N 1
ATOM 1443 C CA . SER A 1 201 ? -13.565 2.064 -40.433 1.00 39.44 201 SER A CA 1
ATOM 1444 C C . SER A 1 201 ? -13.656 0.975 -41.502 1.00 39.44 201 SER A C 1
ATOM 1446 O O . SER A 1 201 ? -13.987 1.258 -42.653 1.00 39.44 201 SER A O 1
ATOM 1448 N N . SER A 1 202 ? -13.452 -0.276 -41.121 1.00 32.09 202 SER A N 1
ATOM 1449 C CA . SER A 1 202 ? -14.119 -1.392 -41.783 1.00 32.09 202 SER A CA 1
ATOM 1450 C C . SER A 1 202 ? -14.693 -2.281 -40.695 1.00 32.09 202 SER A C 1
ATOM 1452 O O . SER A 1 202 ? -14.001 -2.741 -39.789 1.00 32.09 202 SER A O 1
ATOM 1454 N N . GLY A 1 203 ? -16.019 -2.376 -40.712 1.00 39.41 203 GLY A N 1
ATOM 1455 C CA . GLY A 1 203 ? -16.751 -3.237 -39.814 1.00 39.41 203 GLY A CA 1
ATOM 1456 C C . GLY A 1 203 ? -16.416 -4.677 -40.138 1.00 39.41 203 GLY A C 1
ATOM 1457 O O . GLY A 1 203 ? -16.683 -5.130 -41.240 1.00 39.41 203 GLY A O 1
ATOM 1458 N N . GLU A 1 204 ? -15.897 -5.383 -39.152 1.00 31.16 204 GLU A N 1
ATOM 1459 C CA . GLU A 1 204 ? -16.142 -6.800 -38.983 1.00 31.16 204 GLU A CA 1
ATOM 1460 C C . GLU A 1 204 ? -16.097 -7.056 -37.483 1.00 31.16 204 GLU A C 1
ATOM 1462 O O . GLU A 1 204 ? -15.080 -6.897 -36.807 1.00 31.16 204 GLU A O 1
ATOM 1467 N N . SER A 1 205 ? -17.274 -7.363 -36.950 1.00 36.94 205 SER A N 1
ATOM 1468 C CA . SER A 1 205 ? -17.467 -7.937 -35.632 1.00 36.94 205 SER A CA 1
ATOM 1469 C C . SER A 1 205 ? -16.709 -9.261 -35.573 1.00 36.94 205 SER A C 1
ATOM 1471 O O . SER A 1 205 ? -17.258 -10.322 -35.862 1.00 36.94 205 SER A O 1
ATOM 1473 N N . SER A 1 206 ? -15.431 -9.188 -35.218 1.00 30.69 206 SER A N 1
ATOM 1474 C CA . SER A 1 206 ? -14.701 -10.322 -34.679 1.00 30.69 206 SER A CA 1
ATOM 1475 C C . SER A 1 206 ? -15.249 -10.550 -33.279 1.00 30.69 206 SER A C 1
ATOM 1477 O O . SER A 1 206 ? -14.832 -9.899 -32.321 1.00 30.69 206 SER A O 1
ATOM 1479 N N . GLU A 1 207 ? -16.220 -11.456 -33.175 1.00 34.66 207 GLU A N 1
ATOM 1480 C CA . GLU A 1 207 ? -16.513 -12.170 -31.938 1.00 34.66 207 GLU A CA 1
ATOM 1481 C C . GLU A 1 207 ? -15.222 -12.849 -31.472 1.00 34.66 207 GLU A C 1
ATOM 1483 O O . GLU A 1 207 ? -14.924 -14.002 -31.793 1.00 34.66 207 GLU A O 1
ATOM 1488 N N . THR A 1 208 ? -14.423 -12.116 -30.704 1.00 30.45 208 THR A N 1
ATOM 1489 C CA . THR A 1 208 ? -13.419 -12.720 -29.849 1.00 30.45 208 THR A CA 1
ATOM 1490 C C . THR A 1 208 ? -14.209 -13.551 -28.857 1.00 30.45 208 THR A C 1
ATOM 1492 O O . THR A 1 208 ? -14.940 -13.014 -28.024 1.00 30.45 208 THR A O 1
ATOM 1495 N N . LYS A 1 209 ? -14.129 -14.875 -29.005 1.00 29.89 209 LYS A N 1
ATOM 1496 C CA . LYS A 1 209 ? -14.652 -15.829 -28.034 1.00 29.89 209 LYS A CA 1
ATOM 1497 C C . LYS A 1 209 ? -14.089 -15.459 -26.666 1.00 29.89 209 LYS A C 1
ATOM 1499 O O . LYS A 1 209 ? -12.950 -15.787 -26.355 1.00 29.89 209 LYS A O 1
ATOM 1504 N N . SER A 1 210 ? -14.914 -14.770 -25.887 1.00 31.56 210 SER A N 1
ATOM 1505 C CA . SER A 1 210 ? -14.813 -14.661 -24.444 1.00 31.56 210 SER A CA 1
ATOM 1506 C C . SER A 1 210 ? -14.701 -16.086 -23.908 1.00 31.56 210 SER A C 1
ATOM 1508 O O . SER A 1 210 ? -15.670 -16.844 -23.855 1.00 31.56 210 SER A O 1
ATOM 1510 N N . THR A 1 211 ? -13.484 -16.489 -23.556 1.00 35.91 211 THR A N 1
ATOM 1511 C CA . THR A 1 211 ? -13.317 -17.387 -22.423 1.00 35.91 211 THR A CA 1
ATOM 1512 C C . THR A 1 211 ? -13.965 -16.650 -21.260 1.00 35.91 211 THR A C 1
ATOM 1514 O O . THR A 1 211 ? -13.625 -15.497 -21.010 1.00 35.91 211 THR A O 1
ATOM 1517 N N . GLY A 1 212 ? -15.000 -17.235 -20.659 1.00 38.25 212 GLY A N 1
ATOM 1518 C CA . GLY A 1 212 ? -15.786 -16.595 -19.607 1.00 38.25 212 GLY A CA 1
ATOM 1519 C C . GLY A 1 212 ? -14.953 -16.345 -18.352 1.00 38.25 212 GLY A C 1
ATOM 1520 O O . GLY A 1 212 ? -15.058 -17.097 -17.388 1.00 38.25 212 GLY A O 1
ATOM 1521 N N . GLU A 1 213 ? -14.117 -15.310 -18.365 1.00 57.97 213 GLU A N 1
ATOM 1522 C CA . GLU A 1 213 ? -13.416 -14.820 -17.190 1.00 57.97 213 GLU A CA 1
ATOM 1523 C C . GLU A 1 213 ? -14.445 -14.132 -16.298 1.00 57.97 213 GLU A C 1
ATOM 1525 O O . GLU A 1 213 ? -15.005 -13.079 -16.605 1.00 57.97 213 GLU A O 1
ATOM 1530 N N . ARG A 1 214 ? -14.782 -14.816 -15.207 1.00 76.38 214 ARG A N 1
ATOM 1531 C CA . ARG A 1 214 ? -15.665 -14.308 -14.163 1.00 76.38 214 ARG A CA 1
ATOM 1532 C C . ARG A 1 214 ? -15.034 -13.052 -13.552 1.00 76.38 214 ARG A C 1
ATOM 1534 O O . ARG A 1 214 ? -13.893 -13.111 -13.105 1.00 76.38 214 ARG A O 1
ATOM 1541 N N . ARG A 1 215 ? -15.793 -11.954 -13.466 1.00 91.38 215 ARG A N 1
ATOM 1542 C CA . ARG A 1 215 ? -15.389 -10.758 -12.705 1.00 91.38 215 ARG A CA 1
ATOM 1543 C C . ARG A 1 215 ? -15.142 -11.117 -11.242 1.00 91.38 215 ARG A C 1
ATOM 1545 O O . ARG A 1 215 ? -15.975 -11.790 -10.630 1.00 91.38 215 ARG A O 1
ATOM 1552 N N . LEU A 1 216 ? -14.023 -10.657 -10.690 1.00 96.50 216 LEU A N 1
ATOM 1553 C CA . LEU A 1 216 ? -13.697 -10.853 -9.280 1.00 96.50 216 LEU A CA 1
ATOM 1554 C C . LEU A 1 216 ? -14.560 -9.934 -8.414 1.00 96.50 216 LEU A C 1
ATOM 1556 O O . LEU A 1 216 ? -14.677 -8.741 -8.681 1.00 96.50 216 LEU A O 1
ATOM 1560 N N . ARG A 1 217 ? -15.142 -10.465 -7.344 1.00 98.19 217 ARG A N 1
ATOM 1561 C CA . ARG A 1 217 ? -15.877 -9.669 -6.356 1.00 98.19 217 ARG A CA 1
ATOM 1562 C C . ARG A 1 217 ? -14.873 -8.974 -5.442 1.00 98.19 217 ARG A C 1
ATOM 1564 O O . ARG A 1 217 ? -14.242 -9.631 -4.612 1.00 98.19 217 ARG A O 1
ATOM 1571 N N . LEU A 1 218 ? -14.724 -7.664 -5.600 1.00 98.44 218 LEU A N 1
ATOM 1572 C CA . LEU A 1 218 ? -13.820 -6.823 -4.820 1.00 98.44 218 LEU A CA 1
ATOM 1573 C C . LEU A 1 218 ? -14.624 -6.005 -3.803 1.00 98.44 218 LEU A C 1
ATOM 1575 O O . LEU A 1 218 ? -15.505 -5.236 -4.184 1.00 98.44 218 LEU A O 1
ATOM 1579 N N . ALA A 1 219 ? -14.308 -6.131 -2.514 1.00 98.50 219 ALA A N 1
ATOM 1580 C CA . ALA A 1 219 ? -14.991 -5.399 -1.449 1.00 98.50 219 ALA A CA 1
ATOM 1581 C C . ALA A 1 219 ? -14.019 -4.562 -0.599 1.00 98.50 219 ALA A C 1
ATOM 1583 O O . ALA A 1 219 ? -13.059 -5.090 -0.042 1.00 98.50 219 ALA A O 1
ATOM 1584 N N . PHE A 1 220 ? -14.261 -3.256 -0.474 1.00 98.06 220 PHE A N 1
ATOM 1585 C CA . PHE A 1 220 ? -13.433 -2.350 0.338 1.00 98.06 220 PHE A CA 1
ATOM 1586 C C . PHE A 1 220 ? -14.237 -1.182 0.911 1.00 98.06 220 PHE A C 1
ATOM 1588 O O . PHE A 1 220 ? -15.426 -1.046 0.623 1.00 98.06 220 PHE A O 1
ATOM 1595 N N . SER A 1 221 ? -13.629 -0.373 1.785 1.00 95.38 221 SER A N 1
ATOM 1596 C CA . SER A 1 221 ? -14.369 0.691 2.464 1.00 95.38 221 SER A CA 1
ATOM 1597 C C . SER A 1 221 ? -14.502 1.955 1.612 1.00 95.38 221 SER A C 1
ATOM 1599 O O . SER A 1 221 ? -13.639 2.238 0.782 1.00 95.38 221 SER A O 1
ATOM 1601 N N . PRO A 1 222 ? -15.556 2.767 1.813 1.00 93.81 222 PRO A N 1
ATOM 1602 C CA . PRO A 1 222 ? -15.679 4.063 1.148 1.00 93.81 222 PRO A CA 1
ATOM 1603 C C . PRO A 1 222 ? -14.715 5.126 1.711 1.00 93.81 222 PRO A C 1
ATOM 1605 O O . PRO A 1 222 ? -14.804 6.292 1.339 1.00 93.81 222 PRO A O 1
ATOM 1608 N N . CYS A 1 223 ? -13.805 4.771 2.626 1.00 92.81 223 CYS A N 1
ATOM 1609 C CA . CYS A 1 223 ? -12.878 5.726 3.221 1.00 92.81 223 CYS A CA 1
ATOM 1610 C C . CYS A 1 223 ? -11.897 6.300 2.175 1.00 92.81 223 CYS A C 1
ATOM 1612 O O . CYS A 1 223 ? -11.516 5.599 1.230 1.00 92.81 223 CYS A O 1
ATOM 1614 N N . PRO A 1 224 ? -11.439 7.556 2.348 1.00 94.81 224 PRO A N 1
ATOM 1615 C CA . PRO A 1 224 ? -10.480 8.198 1.452 1.00 94.81 224 PRO A CA 1
ATOM 1616 C C . PRO A 1 224 ? -9.237 7.367 1.124 1.00 94.81 224 PRO A C 1
ATOM 1618 O O . PRO A 1 224 ? -8.848 7.293 -0.033 1.00 94.81 224 PRO A O 1
ATOM 1621 N N . ASN A 1 225 ? -8.633 6.698 2.108 1.00 95.44 225 ASN A N 1
ATOM 1622 C CA . ASN A 1 225 ? -7.447 5.869 1.897 1.00 95.44 225 ASN A CA 1
ATOM 1623 C C . ASN A 1 225 ? -7.736 4.659 0.982 1.00 95.44 225 ASN A C 1
ATOM 1625 O O . ASN A 1 225 ? -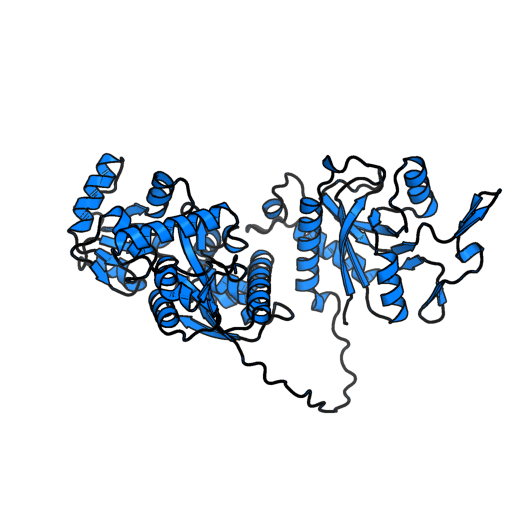6.963 4.393 0.068 1.00 95.44 225 ASN A O 1
ATOM 1629 N N . ASP A 1 226 ? -8.856 3.959 1.185 1.00 96.88 226 ASP A N 1
ATOM 1630 C CA . ASP A 1 226 ? -9.203 2.761 0.410 1.00 96.88 226 ASP A CA 1
ATOM 1631 C C . ASP A 1 226 ? -9.632 3.140 -1.018 1.00 96.88 226 ASP A C 1
ATOM 1633 O O . ASP A 1 226 ? -9.133 2.595 -2.001 1.00 96.88 226 ASP A O 1
ATOM 1637 N N . THR A 1 227 ? -10.509 4.139 -1.149 1.00 96.19 227 THR A N 1
ATOM 1638 C CA . THR A 1 227 ? -10.920 4.666 -2.461 1.00 96.19 227 THR A CA 1
ATOM 1639 C C . THR A 1 227 ? -9.731 5.199 -3.258 1.00 96.19 227 THR A C 1
ATOM 1641 O O . THR A 1 227 ? -9.680 4.996 -4.469 1.00 96.19 227 THR A O 1
ATOM 1644 N N . PHE A 1 228 ? -8.740 5.796 -2.593 1.00 96.62 228 PHE A N 1
ATOM 1645 C CA . PHE A 1 228 ? -7.500 6.238 -3.219 1.00 96.62 228 PHE A CA 1
ATOM 1646 C C . PHE A 1 228 ? -6.663 5.071 -3.760 1.00 96.62 228 PHE A C 1
ATOM 1648 O O . PHE A 1 228 ? -6.282 5.106 -4.930 1.00 96.62 228 PHE A O 1
ATOM 1655 N N . ILE A 1 229 ? -6.404 4.026 -2.959 1.00 97.31 229 ILE A N 1
ATOM 1656 C CA . ILE A 1 229 ? -5.536 2.911 -3.383 1.00 97.31 229 ILE A CA 1
ATOM 1657 C C . ILE A 1 229 ? -6.174 2.008 -4.440 1.00 97.31 229 ILE A C 1
ATOM 1659 O O . ILE A 1 229 ? -5.454 1.432 -5.253 1.00 97.31 229 ILE A O 1
ATOM 1663 N N . PHE A 1 230 ? -7.505 1.891 -4.462 1.00 98.00 230 PHE A N 1
ATOM 1664 C CA . PHE A 1 230 ? -8.219 1.044 -5.422 1.00 98.00 230 PHE A CA 1
ATOM 1665 C C . PHE A 1 230 ? -8.627 1.773 -6.706 1.00 98.00 230 PHE A C 1
ATOM 1667 O O . PHE A 1 230 ? -8.915 1.103 -7.696 1.00 98.00 230 PHE A O 1
ATOM 1674 N N . HIS A 1 231 ? -8.637 3.114 -6.723 1.00 96.62 231 HIS A N 1
ATOM 1675 C CA . HIS A 1 231 ? -9.162 3.919 -7.833 1.00 96.62 231 HIS A CA 1
ATOM 1676 C C . HIS A 1 231 ? -8.627 3.496 -9.210 1.00 96.62 231 HIS A C 1
ATOM 1678 O O . HIS A 1 231 ? -9.410 3.327 -10.148 1.00 96.62 231 HIS A O 1
ATOM 1684 N N . ALA A 1 232 ? -7.312 3.317 -9.347 1.00 84.88 232 ALA A N 1
ATOM 1685 C CA . ALA A 1 232 ? -6.719 3.026 -10.645 1.00 84.88 232 ALA A CA 1
ATOM 1686 C C . ALA A 1 232 ? -7.091 1.627 -11.154 1.00 84.88 232 ALA A C 1
ATOM 1688 O O . ALA A 1 232 ? -7.400 1.473 -12.335 1.00 84.88 232 ALA A O 1
ATOM 1689 N N . TRP A 1 233 ? -7.137 0.623 -10.275 1.00 92.69 233 TRP A N 1
ATOM 1690 C CA . TRP A 1 233 ? -7.602 -0.715 -10.639 1.00 92.69 233 TRP A CA 1
ATOM 1691 C C . TRP A 1 233 ? -9.078 -0.698 -11.053 1.00 92.69 233 TRP A C 1
ATOM 1693 O O . TRP A 1 233 ? -9.411 -1.110 -12.163 1.00 92.69 233 TRP A O 1
ATOM 1703 N N . VAL A 1 234 ? -9.963 -0.162 -10.209 1.00 94.44 234 VAL A N 1
ATOM 1704 C CA . VAL A 1 234 ? -11.418 -0.209 -10.456 1.00 94.44 234 VAL A CA 1
ATOM 1705 C C . VAL A 1 234 ? -11.863 0.653 -11.641 1.00 94.44 234 VAL A C 1
ATOM 1707 O O . VAL A 1 234 ? -12.926 0.408 -12.205 1.00 94.44 234 VAL A O 1
ATOM 1710 N N . SER A 1 235 ? -11.049 1.633 -12.042 1.00 87.75 235 SER A N 1
ATOM 1711 C CA . SER A 1 235 ? -11.319 2.516 -13.186 1.00 87.75 235 SER A CA 1
ATOM 1712 C C . SER A 1 235 ? -10.634 2.064 -14.481 1.00 87.75 235 SER A C 1
ATOM 1714 O O . SER A 1 235 ? -10.667 2.791 -15.472 1.00 87.75 235 SER A O 1
ATOM 1716 N N . GLY A 1 236 ? -9.994 0.887 -14.492 1.00 80.12 236 GLY A N 1
ATOM 1717 C CA . GLY A 1 236 ? -9.324 0.344 -15.679 1.00 80.12 236 GLY A CA 1
ATOM 1718 C C . GLY A 1 236 ? -8.044 1.085 -16.082 1.00 80.12 236 GLY A C 1
ATOM 1719 O O . GLY A 1 236 ? -7.617 0.995 -17.229 1.00 80.12 236 GLY A O 1
ATOM 1720 N N . LEU A 1 237 ? -7.427 1.820 -15.152 1.00 77.50 237 LEU A N 1
ATOM 1721 C CA . LEU A 1 237 ? -6.182 2.568 -15.370 1.00 77.50 237 LEU A CA 1
ATOM 1722 C C . LEU A 1 237 ? -4.929 1.704 -15.163 1.00 77.50 237 LEU A C 1
ATOM 1724 O O . LEU A 1 237 ? -3.823 2.160 -15.445 1.00 77.50 237 LEU A O 1
ATOM 1728 N N . VAL A 1 238 ? -5.092 0.467 -14.682 1.00 75.94 238 VAL A N 1
ATOM 1729 C CA . VAL A 1 238 ? -4.023 -0.532 -14.551 1.00 75.94 238 VAL A CA 1
ATOM 1730 C C . VAL A 1 238 ? -4.150 -1.552 -15.693 1.00 75.94 238 VAL A C 1
ATOM 1732 O O . VAL A 1 238 ? -5.044 -2.402 -15.652 1.00 75.94 238 VAL A O 1
ATOM 1735 N N . PRO A 1 239 ? -3.288 -1.496 -16.727 1.00 68.19 239 PRO A N 1
ATOM 1736 C CA . PRO A 1 239 ? -3.358 -2.419 -17.856 1.00 68.19 239 PRO A CA 1
ATOM 1737 C C . PRO A 1 239 ? -3.185 -3.879 -17.425 1.00 68.19 239 PRO A C 1
ATOM 1739 O O . PRO A 1 239 ? -2.261 -4.208 -16.687 1.00 68.19 239 PRO A O 1
ATOM 1742 N N . GLY A 1 240 ? -4.056 -4.761 -17.920 1.00 71.69 240 GLY A N 1
ATOM 1743 C CA . GLY A 1 240 ? -4.001 -6.197 -17.625 1.00 71.69 240 GLY A CA 1
ATOM 1744 C C . GLY A 1 240 ? -4.477 -6.587 -16.222 1.00 71.69 240 GLY A C 1
ATOM 1745 O O . GLY A 1 240 ? -4.393 -7.763 -15.873 1.00 71.69 240 GLY A O 1
ATOM 1746 N N . ALA A 1 241 ? -4.985 -5.641 -15.424 1.00 79.12 241 ALA A N 1
ATOM 1747 C CA . ALA A 1 241 ? -5.606 -5.964 -14.147 1.00 79.12 241 ALA A CA 1
ATOM 1748 C C . ALA A 1 241 ? -6.902 -6.778 -14.347 1.00 79.12 241 ALA A C 1
ATOM 1750 O O . ALA A 1 241 ? -7.646 -6.502 -15.293 1.00 79.12 241 ALA A O 1
ATOM 1751 N N . PRO A 1 242 ? -7.213 -7.741 -13.457 1.00 85.31 242 PRO A N 1
ATOM 1752 C CA . PRO A 1 242 ? -8.464 -8.492 -13.526 1.00 85.31 242 PRO A CA 1
ATOM 1753 C C . PRO A 1 242 ? -9.691 -7.575 -13.454 1.00 85.31 242 PRO A C 1
ATOM 1755 O O . PRO A 1 242 ? -9.710 -6.627 -12.664 1.00 85.31 242 PRO A O 1
ATOM 1758 N N . GLU A 1 243 ? -10.739 -7.882 -14.224 1.00 88.75 243 GLU A N 1
ATOM 1759 C CA . GLU A 1 243 ? -12.018 -7.179 -14.092 1.00 88.75 243 GLU A CA 1
ATOM 1760 C C . GLU A 1 243 ? -12.659 -7.459 -12.728 1.00 88.75 243 GLU A C 1
ATOM 1762 O O . GLU A 1 243 ? -12.682 -8.598 -12.250 1.00 88.75 243 GLU A O 1
ATOM 1767 N N . VAL A 1 244 ? -13.240 -6.418 -12.130 1.00 95.12 244 VAL A N 1
ATOM 1768 C CA . VAL A 1 244 ? -13.831 -6.478 -10.792 1.00 95.12 244 VAL A CA 1
ATOM 1769 C C . VAL A 1 244 ? -15.279 -5.999 -10.765 1.00 95.12 244 VAL A C 1
ATOM 1771 O O . VAL A 1 244 ? -15.676 -5.083 -11.482 1.00 95.12 244 VAL A O 1
ATOM 1774 N N . GLU A 1 245 ? -16.067 -6.611 -9.890 1.00 95.81 245 GLU A N 1
ATOM 1775 C CA . GLU A 1 245 ? -17.340 -6.092 -9.402 1.00 95.81 245 GLU A CA 1
ATOM 1776 C C . GLU A 1 245 ? -17.113 -5.515 -8.000 1.00 95.81 245 GLU A C 1
ATOM 1778 O O . GLU A 1 245 ? -16.721 -6.242 -7.086 1.00 95.81 245 GLU A O 1
ATOM 1783 N N . VAL A 1 246 ? -17.317 -4.204 -7.841 1.00 96.56 246 VAL A N 1
ATOM 1784 C CA . VAL A 1 246 ? -16.963 -3.476 -6.615 1.00 96.56 246 VAL A CA 1
ATOM 1785 C C . VAL A 1 246 ? -18.148 -3.381 -5.657 1.00 96.56 246 VAL A C 1
ATOM 1787 O O . VAL A 1 246 ? -19.225 -2.920 -6.032 1.00 96.56 246 VAL A O 1
ATOM 1790 N N . ARG A 1 247 ? -17.917 -3.724 -4.386 1.00 97.25 247 ARG A N 1
ATOM 1791 C CA . ARG A 1 247 ? -18.839 -3.482 -3.270 1.00 97.25 247 ARG A CA 1
ATOM 1792 C C . ARG A 1 247 ? -18.174 -2.598 -2.217 1.00 97.25 247 ARG A C 1
ATOM 1794 O O . ARG A 1 247 ? -17.204 -3.004 -1.585 1.00 97.25 247 ARG A O 1
ATOM 1801 N N . LEU A 1 248 ? -18.732 -1.409 -1.995 1.00 96.12 248 LEU A N 1
ATOM 1802 C CA . LEU A 1 248 ? -18.302 -0.523 -0.913 1.00 96.12 248 LEU A CA 1
ATOM 1803 C C . LEU A 1 248 ? -19.126 -0.783 0.350 1.00 96.12 248 LEU A C 1
ATOM 1805 O O . LEU A 1 248 ? -20.356 -0.811 0.290 1.00 96.12 248 LEU A O 1
ATOM 1809 N N . ALA A 1 249 ? -18.458 -0.979 1.484 1.00 93.62 249 ALA A N 1
ATOM 1810 C CA . ALA A 1 249 ? -19.098 -1.251 2.772 1.00 93.62 249 ALA A CA 1
ATOM 1811 C C . ALA A 1 249 ? -18.235 -0.756 3.942 1.00 93.62 249 ALA A C 1
ATOM 1813 O O . ALA A 1 249 ? -17.022 -0.630 3.813 1.00 93.62 249 ALA A O 1
ATOM 1814 N N . ASP A 1 250 ? -18.845 -0.472 5.093 1.00 91.88 250 ASP A N 1
ATOM 1815 C CA . ASP A 1 250 ? -18.082 -0.172 6.308 1.00 91.88 250 ASP A CA 1
ATOM 1816 C C . ASP A 1 250 ? -17.249 -1.385 6.763 1.00 91.88 250 ASP A C 1
ATOM 1818 O O . ASP A 1 250 ? -17.536 -2.531 6.412 1.00 91.88 250 ASP A O 1
ATOM 1822 N N . ILE A 1 251 ? -16.201 -1.140 7.553 1.00 94.75 251 ILE A N 1
ATOM 1823 C CA . ILE A 1 251 ? -15.247 -2.188 7.930 1.00 94.75 251 ILE A CA 1
ATOM 1824 C C . ILE A 1 251 ? -15.861 -3.323 8.767 1.00 94.75 251 ILE A C 1
ATOM 1826 O O . ILE A 1 251 ? -15.399 -4.456 8.660 1.00 94.75 251 ILE A O 1
ATOM 1830 N N . ASP A 1 252 ? -16.898 -3.068 9.572 1.00 93.69 252 ASP A N 1
ATOM 1831 C CA . ASP A 1 252 ? -17.558 -4.122 10.355 1.00 93.69 252 ASP A CA 1
ATOM 1832 C C . ASP A 1 252 ? -18.395 -5.033 9.449 1.00 93.69 252 ASP A C 1
ATOM 1834 O O . ASP A 1 252 ? -18.361 -6.256 9.592 1.00 93.69 252 ASP A O 1
ATOM 1838 N N . LEU A 1 253 ? -19.076 -4.459 8.455 1.00 95.06 253 LEU A N 1
ATOM 1839 C CA . LEU A 1 253 ? -19.749 -5.220 7.410 1.00 95.06 253 LEU A CA 1
ATOM 1840 C C . LEU A 1 253 ? -18.752 -5.988 6.533 1.00 95.06 253 LEU A C 1
ATOM 1842 O O . LEU A 1 253 ? -18.982 -7.160 6.254 1.00 95.06 253 LEU A O 1
ATOM 1846 N N . LEU A 1 254 ? -17.626 -5.386 6.141 1.00 97.75 254 LEU A N 1
ATOM 1847 C CA . LEU A 1 254 ? -16.577 -6.082 5.385 1.00 97.75 254 LEU A CA 1
ATOM 1848 C C . LEU A 1 254 ? -16.006 -7.278 6.159 1.00 97.75 254 LEU A C 1
ATOM 1850 O O . LEU A 1 254 ? -15.808 -8.343 5.580 1.00 97.75 254 LEU A O 1
ATOM 1854 N N . ASN A 1 255 ? -15.801 -7.141 7.472 1.00 97.50 255 ASN A N 1
ATOM 1855 C CA . ASN A 1 255 ? -15.374 -8.259 8.312 1.00 97.50 255 ASN A CA 1
ATOM 1856 C C . ASN A 1 255 ? -16.400 -9.412 8.277 1.00 97.50 255 ASN A C 1
ATOM 1858 O O . ASN A 1 255 ? -15.999 -10.558 8.097 1.00 97.50 255 ASN A O 1
ATOM 1862 N N . LYS A 1 256 ? -17.707 -9.117 8.351 1.00 95.81 256 LYS A N 1
ATOM 1863 C CA . LYS A 1 256 ? -18.777 -10.132 8.222 1.00 95.81 256 LYS A CA 1
ATOM 1864 C C . LYS A 1 256 ? -18.788 -10.795 6.842 1.00 95.81 256 LYS A C 1
ATOM 1866 O O . LYS A 1 256 ? -18.860 -12.014 6.745 1.00 95.81 256 LYS A O 1
ATOM 1871 N N . LEU A 1 257 ? -18.625 -10.014 5.771 1.00 97.06 257 LEU A N 1
ATOM 1872 C CA . LEU A 1 257 ? -18.526 -10.544 4.404 1.00 97.06 257 LEU A CA 1
ATOM 1873 C C . LEU A 1 257 ? -17.317 -11.473 4.229 1.00 97.06 257 LEU A C 1
ATOM 1875 O O . LEU A 1 257 ? -17.392 -12.462 3.493 1.00 97.06 257 LEU A O 1
ATOM 1879 N N . ALA A 1 258 ? -16.205 -11.183 4.911 1.00 96.88 258 ALA A N 1
ATOM 1880 C CA . ALA A 1 258 ? -15.052 -12.073 4.954 1.00 96.88 258 ALA A CA 1
ATOM 1881 C C . ALA A 1 258 ? -15.387 -13.376 5.704 1.00 96.88 258 ALA A C 1
ATOM 1883 O O . ALA A 1 258 ? -15.088 -14.458 5.197 1.00 96.88 258 ALA A O 1
ATOM 1884 N N . GLU A 1 259 ? -16.066 -13.303 6.854 1.00 95.50 259 GLU A N 1
ATOM 1885 C CA . GLU A 1 259 ? -16.531 -14.485 7.600 1.00 95.50 259 GLU A CA 1
ATOM 1886 C C . GLU A 1 259 ? -17.522 -15.351 6.812 1.00 95.50 259 GLU A C 1
ATOM 1888 O O . GLU A 1 259 ? -17.583 -16.561 7.032 1.00 95.50 259 GLU A O 1
ATOM 1893 N N . GLU A 1 260 ? -18.277 -14.767 5.885 1.00 95.31 260 GLU A N 1
ATOM 1894 C CA . GLU A 1 260 ? -19.245 -15.456 5.023 1.00 95.31 260 GLU A CA 1
ATOM 1895 C C . GLU A 1 260 ? -18.628 -15.945 3.698 1.00 95.31 260 GLU A C 1
ATOM 1897 O O . GLU A 1 260 ? -19.181 -16.829 3.045 1.00 95.31 260 GLU A O 1
ATOM 1902 N N . GLY A 1 261 ? -17.448 -15.443 3.312 1.00 94.56 261 GLY A N 1
ATOM 1903 C CA . GLY A 1 261 ? -16.799 -15.796 2.042 1.00 94.56 261 GLY A CA 1
ATOM 1904 C C . GLY A 1 261 ? -17.453 -15.152 0.809 1.00 94.56 261 GLY A C 1
ATOM 1905 O O . GLY A 1 261 ? -17.413 -15.723 -0.284 1.00 94.56 261 GLY A O 1
ATOM 1906 N N . GLU A 1 262 ? -18.087 -13.985 0.964 1.00 94.94 262 GLU A N 1
ATOM 1907 C CA . GLU A 1 262 ? -18.863 -13.339 -0.108 1.00 94.94 262 GLU A CA 1
ATOM 1908 C C . GLU A 1 262 ? -18.016 -12.584 -1.150 1.00 94.94 262 GLU A C 1
ATOM 1910 O O . GLU A 1 262 ? -18.545 -12.206 -2.200 1.00 94.94 262 GLU A O 1
ATOM 1915 N N . ALA A 1 263 ? -16.718 -12.391 -0.906 1.00 97.56 263 ALA A N 1
ATOM 1916 C CA . ALA A 1 263 ? -15.808 -11.653 -1.779 1.00 97.56 263 ALA A CA 1
ATOM 1917 C C . ALA A 1 263 ? -14.620 -12.513 -2.236 1.00 97.56 263 ALA A C 1
ATOM 1919 O O . ALA A 1 263 ? -14.199 -13.447 -1.561 1.00 97.56 263 ALA A O 1
ATOM 1920 N N . ASP A 1 264 ? -14.072 -12.190 -3.403 1.00 98.31 264 ASP A N 1
ATOM 1921 C CA . ASP A 1 264 ? -12.865 -12.830 -3.930 1.00 98.31 264 ASP A CA 1
ATOM 1922 C C . ASP A 1 264 ? -11.611 -12.075 -3.455 1.00 98.31 264 ASP A C 1
ATOM 1924 O O . ASP A 1 264 ? -10.592 -12.692 -3.142 1.00 98.31 264 ASP A O 1
ATOM 1928 N N . VAL A 1 265 ? -11.715 -10.747 -3.332 1.00 98.62 265 VAL A N 1
ATOM 1929 C CA . VAL A 1 265 ? -10.699 -9.846 -2.771 1.00 98.62 265 VAL A CA 1
ATOM 1930 C C . VAL A 1 265 ? -11.386 -8.884 -1.804 1.00 98.62 265 VAL A C 1
ATOM 1932 O O . VAL A 1 265 ? -12.401 -8.281 -2.156 1.00 98.62 265 VAL A O 1
ATOM 1935 N N . ILE A 1 266 ? -10.874 -8.736 -0.582 1.00 98.69 266 ILE A N 1
ATOM 1936 C CA . ILE A 1 266 ? -11.563 -7.979 0.468 1.00 98.69 266 ILE A CA 1
ATOM 1937 C C . ILE A 1 266 ? -10.622 -7.214 1.397 1.00 98.69 266 ILE A C 1
ATOM 1939 O O . ILE A 1 266 ? -9.623 -7.745 1.878 1.00 98.69 266 ILE A O 1
ATOM 1943 N N . LYS A 1 267 ? -10.967 -5.962 1.707 1.00 98.56 267 LYS A N 1
ATOM 1944 C CA . LYS A 1 267 ? -10.389 -5.219 2.832 1.00 98.56 267 LYS A CA 1
ATOM 1945 C C . LYS A 1 267 ? -10.892 -5.820 4.140 1.00 98.56 267 LYS A C 1
ATOM 1947 O O . LYS A 1 267 ? -12.095 -5.902 4.362 1.00 98.56 267 LYS A O 1
ATOM 1952 N N . VAL A 1 268 ? -9.980 -6.170 5.038 1.00 98.38 268 VAL A N 1
ATOM 1953 C CA . VAL A 1 268 ? -10.317 -6.815 6.313 1.00 98.38 268 VAL A CA 1
ATOM 1954 C C . VAL A 1 268 ? -9.541 -6.187 7.469 1.00 98.38 268 VAL A C 1
ATOM 1956 O O . VAL A 1 268 ? -8.412 -5.713 7.301 1.00 98.38 268 VAL A O 1
ATOM 1959 N N . SER A 1 269 ? -10.134 -6.157 8.662 1.00 98.44 269 SER A N 1
ATOM 1960 C CA . SER A 1 269 ? -9.390 -5.860 9.894 1.00 98.44 269 SER A CA 1
ATOM 1961 C C . SER A 1 269 ? -8.411 -6.997 10.185 1.00 98.44 269 SER A C 1
ATOM 1963 O O . SER A 1 269 ? -8.782 -8.156 10.045 1.00 98.44 269 SER A O 1
ATOM 1965 N N . ILE A 1 270 ? -7.188 -6.718 10.644 1.00 98.06 270 ILE A N 1
ATOM 1966 C CA . ILE A 1 270 ? -6.241 -7.807 10.971 1.00 98.06 270 ILE A CA 1
ATOM 1967 C C . ILE A 1 270 ? -6.784 -8.708 12.090 1.00 98.06 270 ILE A C 1
ATOM 1969 O O . ILE A 1 270 ? -6.559 -9.915 12.072 1.00 98.06 270 ILE A O 1
ATOM 1973 N N . HIS A 1 271 ? -7.566 -8.149 13.018 1.00 97.31 271 HIS A N 1
ATOM 1974 C CA . HIS A 1 271 ? -8.295 -8.946 14.002 1.00 97.31 271 HIS A CA 1
ATOM 1975 C C . HIS A 1 271 ? -9.300 -9.914 13.347 1.00 97.31 271 HIS A C 1
ATOM 1977 O O . HIS A 1 271 ? -9.198 -11.113 13.567 1.00 97.31 271 HIS A O 1
ATOM 1983 N N . ALA A 1 272 ? -10.198 -9.438 12.478 1.00 96.88 272 ALA A N 1
ATOM 1984 C CA . ALA A 1 272 ? -11.108 -10.304 11.721 1.00 96.88 272 ALA A CA 1
ATOM 1985 C C . ALA A 1 272 ? -10.371 -11.323 10.833 1.00 96.88 272 ALA A C 1
ATOM 1987 O O . ALA A 1 272 ? -10.795 -12.471 10.733 1.00 96.88 272 ALA A O 1
ATOM 1988 N N . PHE A 1 273 ? -9.232 -10.946 10.238 1.00 96.75 273 PHE A N 1
ATOM 1989 C CA . PHE A 1 273 ? -8.402 -11.860 9.452 1.00 96.75 273 PHE A CA 1
ATOM 1990 C C . PHE A 1 273 ? -7.965 -13.085 10.265 1.00 96.75 273 PHE A C 1
ATOM 1992 O O . PHE A 1 273 ? -7.921 -14.185 9.717 1.00 96.75 273 PHE A O 1
ATOM 1999 N N . ALA A 1 274 ? -7.726 -12.932 11.575 1.00 93.69 274 ALA A N 1
ATOM 2000 C CA . ALA A 1 274 ? -7.415 -14.041 12.478 1.00 93.69 274 ALA A CA 1
ATOM 2001 C C . ALA A 1 274 ? -8.491 -15.141 12.493 1.00 93.69 274 ALA A C 1
ATOM 2003 O O . ALA A 1 274 ? -8.179 -16.269 12.852 1.00 93.69 274 ALA A O 1
ATOM 2004 N N . HIS A 1 275 ? -9.720 -14.842 12.071 1.00 92.94 275 HIS A N 1
ATOM 2005 C CA . HIS A 1 275 ? -10.850 -15.773 12.066 1.00 92.94 275 HIS A CA 1
ATOM 2006 C C . HIS A 1 275 ? -11.153 -16.363 10.682 1.00 92.94 275 HIS A C 1
ATOM 2008 O O . HIS A 1 275 ? -11.973 -17.271 10.571 1.00 92.94 275 HIS A O 1
ATOM 2014 N N . VAL A 1 276 ? -10.486 -15.881 9.625 1.00 94.31 276 VAL A N 1
ATOM 2015 C CA . VAL A 1 276 ? -10.773 -16.265 8.227 1.00 94.31 276 VAL A CA 1
ATOM 2016 C C . VAL A 1 276 ? -9.539 -16.728 7.440 1.00 94.31 276 VAL A C 1
ATOM 2018 O O . VAL A 1 276 ? -9.580 -16.796 6.209 1.00 94.31 276 VAL A O 1
ATOM 2021 N N . ARG A 1 277 ? -8.421 -17.059 8.112 1.00 92.50 277 ARG A N 1
ATOM 2022 C CA . ARG A 1 277 ? -7.177 -17.500 7.429 1.00 92.50 277 ARG A CA 1
ATOM 2023 C C . ARG A 1 277 ? -7.308 -18.837 6.707 1.00 92.50 277 ARG A C 1
ATOM 2025 O O . ARG A 1 277 ? -6.481 -19.140 5.854 1.00 92.50 277 ARG A O 1
ATOM 2032 N N . ASP A 1 278 ? -8.310 -19.641 7.037 1.00 91.44 278 ASP A N 1
ATOM 2033 C CA . ASP A 1 278 ? -8.660 -20.865 6.314 1.00 91.44 278 ASP A CA 1
ATOM 2034 C C . ASP A 1 278 ? -9.213 -20.571 4.909 1.00 91.44 278 ASP A C 1
ATOM 2036 O O . ASP A 1 278 ? -9.052 -21.381 3.998 1.00 91.44 278 ASP A O 1
ATOM 2040 N N . ARG A 1 279 ? -9.830 -19.399 4.721 1.00 93.75 279 ARG A N 1
ATOM 2041 C CA . ARG A 1 279 ? -10.508 -18.992 3.482 1.00 93.75 279 ARG A CA 1
ATOM 2042 C C . ARG A 1 279 ? -9.779 -17.912 2.702 1.00 93.75 279 ARG A C 1
ATOM 2044 O O . ARG A 1 279 ? -9.890 -17.883 1.477 1.00 93.75 279 ARG A O 1
ATOM 2051 N N . TYR A 1 280 ? -9.017 -17.067 3.383 1.00 96.88 280 TYR A N 1
ATOM 2052 C CA . TYR A 1 280 ? -8.271 -15.975 2.773 1.00 96.88 280 TYR A CA 1
ATOM 2053 C C . TYR A 1 280 ? -6.787 -16.024 3.137 1.00 96.88 280 TYR A C 1
ATOM 2055 O O . TYR A 1 280 ? -6.395 -16.519 4.197 1.00 96.88 280 TYR A O 1
ATOM 2063 N N . ALA A 1 281 ? -5.968 -15.473 2.250 1.00 97.00 281 ALA A N 1
ATOM 2064 C CA . ALA A 1 281 ? -4.571 -15.138 2.489 1.00 97.00 281 ALA A CA 1
ATOM 2065 C C . AL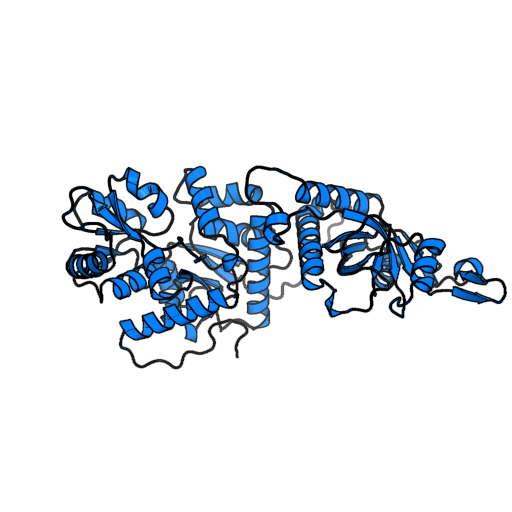A A 1 281 ? -4.390 -13.620 2.347 1.00 97.00 281 ALA A C 1
ATOM 2067 O O . ALA A 1 281 ? -5.099 -12.998 1.558 1.00 97.00 281 ALA A O 1
ATOM 2068 N N . LEU A 1 282 ? -3.480 -13.011 3.106 1.00 98.06 282 LEU A N 1
ATOM 2069 C CA . LEU A 1 282 ? -3.172 -11.588 2.955 1.00 98.06 282 LEU A CA 1
ATOM 2070 C C . LEU A 1 282 ? -2.335 -11.342 1.697 1.00 98.06 282 LEU A C 1
ATOM 2072 O O . LEU A 1 282 ? -1.454 -12.128 1.355 1.00 98.06 282 LEU A O 1
ATOM 2076 N N . LEU A 1 283 ? -2.606 -10.219 1.040 1.00 97.12 283 LEU A N 1
ATOM 2077 C CA . LEU A 1 283 ? -1.690 -9.594 0.094 1.00 97.12 283 LEU A CA 1
ATOM 2078 C C . LEU A 1 283 ? -0.565 -8.889 0.853 1.00 97.12 283 LEU A C 1
ATOM 2080 O O . LEU A 1 283 ? -0.737 -8.534 2.020 1.00 97.12 283 LEU A O 1
ATOM 2084 N N . HIS A 1 284 ? 0.558 -8.646 0.180 1.00 92.12 284 HIS A N 1
ATOM 2085 C CA . HIS A 1 284 ? 1.682 -7.895 0.758 1.00 92.12 284 HIS A CA 1
ATOM 2086 C C . HIS A 1 284 ? 1.462 -6.379 0.719 1.00 92.12 284 HIS A C 1
ATOM 2088 O O . HIS A 1 284 ? 2.200 -5.622 1.343 1.00 92.12 284 HIS A O 1
ATOM 2094 N N . CYS A 1 285 ? 0.434 -5.927 -0.003 1.00 92.06 285 CYS A N 1
ATOM 2095 C CA . CYS A 1 285 ? 0.128 -4.521 -0.234 1.00 92.06 285 CYS A CA 1
ATOM 2096 C C . CYS A 1 285 ? -1.341 -4.163 0.074 1.00 92.06 285 CYS A C 1
ATOM 2098 O O . CYS A 1 285 ? -2.199 -5.009 0.336 1.00 92.06 285 CYS A O 1
ATOM 2100 N N . GLY A 1 286 ? -1.629 -2.861 0.069 1.00 93.50 286 GLY A N 1
ATOM 2101 C CA . GLY A 1 286 ? -2.943 -2.244 0.278 1.00 93.50 286 GLY A CA 1
ATOM 2102 C C . GLY A 1 286 ? -3.431 -2.199 1.723 1.00 93.50 286 GLY A C 1
ATOM 2103 O O . GLY A 1 286 ? -4.561 -1.781 1.982 1.00 93.50 286 GLY A O 1
ATOM 2104 N N . GLY A 1 287 ? -2.616 -2.630 2.684 1.00 93.69 287 GLY A N 1
ATOM 2105 C CA . GLY A 1 287 ? -2.980 -2.528 4.089 1.00 93.69 287 GLY A CA 1
ATOM 2106 C C . GLY A 1 287 ? -2.862 -1.111 4.657 1.00 93.69 287 GLY A C 1
ATOM 2107 O O . GLY A 1 287 ? -2.177 -0.238 4.130 1.00 93.69 287 GLY A O 1
ATOM 2108 N N . ALA A 1 288 ? -3.543 -0.915 5.785 1.00 95.94 288 ALA A N 1
ATOM 2109 C CA . ALA A 1 288 ? -3.432 0.255 6.643 1.00 95.94 288 ALA A CA 1
ATOM 2110 C C . ALA A 1 288 ? -2.623 -0.151 7.881 1.00 95.94 288 ALA A C 1
ATOM 2112 O O . ALA A 1 288 ? -3.138 -0.827 8.779 1.00 95.94 288 ALA A O 1
ATOM 2113 N N . LEU A 1 289 ? -1.347 0.219 7.891 1.00 95.88 289 LEU A N 1
ATOM 2114 C CA . LEU A 1 289 ? -0.361 -0.128 8.911 1.00 95.88 289 LEU A CA 1
ATOM 2115 C C . LEU A 1 289 ? 0.596 1.054 9.069 1.00 95.88 289 LEU A C 1
ATOM 2117 O O . LEU A 1 289 ? 0.871 1.757 8.101 1.00 95.88 289 LEU A O 1
ATOM 2121 N N . GLY A 1 290 ? 1.071 1.325 10.281 1.00 95.12 290 GLY A N 1
ATOM 2122 C CA . GLY A 1 290 ? 2.035 2.405 10.475 1.00 95.12 290 GLY A CA 1
ATOM 2123 C C . GLY A 1 290 ? 2.204 2.830 11.920 1.00 95.12 290 GLY A C 1
ATOM 2124 O O . GLY A 1 290 ? 1.708 2.183 12.843 1.00 95.12 290 GLY A O 1
ATOM 2125 N N . ARG A 1 291 ? 2.911 3.943 12.104 1.00 93.69 291 ARG A N 1
ATOM 2126 C CA . ARG A 1 291 ? 3.123 4.585 13.403 1.00 93.69 291 ARG A CA 1
ATOM 2127 C C . ARG A 1 291 ? 2.278 5.844 13.514 1.00 93.69 291 ARG A C 1
ATOM 2129 O O . ARG A 1 291 ? 2.095 6.551 12.529 1.00 93.69 291 ARG A O 1
ATOM 2136 N N . GLY A 1 292 ? 1.712 6.099 14.687 1.00 91.38 292 GLY A N 1
ATOM 2137 C CA . GLY A 1 292 ? 0.780 7.206 14.905 1.00 91.38 292 GLY A CA 1
ATOM 2138 C C . GLY A 1 292 ? -0.548 7.059 14.152 1.00 91.38 292 GLY A C 1
ATOM 2139 O O . GLY A 1 292 ? -1.324 8.009 14.096 1.00 91.38 292 GLY A O 1
ATOM 2140 N N . VAL A 1 293 ? -0.848 5.880 13.594 1.00 92.50 293 VAL A N 1
ATOM 2141 C CA . VAL A 1 293 ? -2.090 5.613 12.843 1.00 92.50 293 VAL A CA 1
ATOM 2142 C C . VAL A 1 293 ? -3.175 4.960 13.702 1.00 92.50 293 VAL A C 1
ATOM 2144 O O . VAL A 1 293 ? -4.271 4.696 13.222 1.00 92.50 293 VAL A O 1
ATOM 2147 N N . GLY A 1 294 ? -2.919 4.726 14.990 1.00 93.56 294 GLY A N 1
ATOM 2148 C CA . GLY A 1 294 ? -3.814 3.953 15.849 1.00 93.56 294 GLY A CA 1
ATOM 2149 C C . GLY A 1 294 ? -5.191 4.583 16.114 1.00 93.56 294 GLY A C 1
ATOM 2150 O O . GLY A 1 294 ? -5.369 5.792 15.935 1.00 93.56 294 GLY A O 1
ATOM 2151 N N . PRO A 1 295 ? -6.169 3.772 16.564 1.00 97.44 295 PRO A N 1
ATOM 2152 C CA . PRO A 1 295 ? -7.472 4.247 17.022 1.00 97.44 295 PRO A CA 1
ATOM 2153 C C . PRO A 1 295 ? -7.360 5.072 18.306 1.00 97.44 295 PRO A C 1
ATOM 2155 O O . PRO A 1 295 ? -6.497 4.825 19.151 1.00 97.44 295 PRO A O 1
ATOM 2158 N N . LEU A 1 296 ? -8.288 6.008 18.494 1.00 97.88 296 LEU A N 1
ATOM 2159 C CA . LEU A 1 296 ? -8.330 6.863 19.681 1.00 97.88 296 LEU A CA 1
ATOM 2160 C C . LEU A 1 296 ? -9.470 6.458 20.605 1.00 97.88 296 LEU A C 1
ATOM 2162 O O . LEU A 1 296 ? -10.591 6.256 20.151 1.00 97.88 296 LEU A O 1
ATOM 2166 N N . VAL A 1 297 ? -9.233 6.446 21.915 1.00 98.31 297 VAL A N 1
ATOM 2167 C CA . VAL A 1 297 ? -10.328 6.427 22.892 1.00 98.31 297 VAL A CA 1
ATOM 2168 C C . VAL A 1 297 ? -10.631 7.862 23.292 1.00 98.31 297 VAL A C 1
ATOM 2170 O O . VAL A 1 297 ? -9.748 8.582 23.765 1.00 98.31 297 VAL A O 1
ATOM 2173 N N . VAL A 1 298 ? -11.878 8.289 23.120 1.00 98.44 298 VAL A N 1
ATOM 2174 C CA . VAL A 1 298 ? -12.321 9.653 23.426 1.00 98.44 298 VAL A CA 1
ATOM 2175 C C . VAL A 1 298 ? -13.419 9.665 24.481 1.00 98.44 298 VAL A C 1
ATOM 2177 O O . VAL A 1 298 ? -14.182 8.712 24.625 1.00 98.44 298 VAL A O 1
ATOM 2180 N N . ALA A 1 299 ? -13.518 10.770 25.214 1.00 98.38 299 ALA A N 1
ATOM 2181 C CA . ALA A 1 299 ? -14.607 11.038 26.149 1.00 98.38 299 ALA A CA 1
ATOM 2182 C C . ALA A 1 299 ? -14.942 12.531 26.181 1.00 98.38 299 ALA A C 1
ATOM 2184 O O . ALA A 1 299 ? -14.179 13.366 25.689 1.00 98.38 299 ALA A O 1
ATOM 2185 N N . ARG A 1 300 ? -16.066 12.896 26.805 1.00 97.69 300 ARG A N 1
ATOM 2186 C CA . ARG A 1 300 ? -16.400 14.309 27.037 1.00 97.69 300 ARG A CA 1
ATOM 2187 C C . ARG A 1 300 ? -15.357 14.995 27.922 1.00 97.69 300 ARG A C 1
ATOM 2189 O O . ARG A 1 300 ? -14.779 14.381 28.823 1.00 97.69 300 ARG A O 1
ATOM 2196 N N . LYS A 1 301 ? -15.156 16.298 27.717 1.00 94.69 301 LYS A N 1
ATOM 2197 C CA . LYS A 1 301 ? -14.232 17.118 28.525 1.00 94.69 301 LYS A CA 1
ATOM 2198 C C . LYS A 1 301 ? -14.628 17.211 30.006 1.00 94.69 301 LYS A C 1
ATOM 2200 O O . LYS A 1 301 ? -13.758 17.400 30.852 1.00 94.69 301 LYS A O 1
ATOM 2205 N N . ASP A 1 302 ? -15.897 17.029 30.344 1.00 92.94 302 ASP A N 1
ATOM 2206 C CA . ASP A 1 302 ? -16.403 17.008 31.722 1.00 92.94 302 ASP A CA 1
ATOM 2207 C C . ASP A 1 302 ? -16.492 15.590 32.328 1.00 92.94 302 ASP A C 1
ATOM 2209 O O . ASP A 1 302 ? -16.780 15.448 33.517 1.00 92.94 302 ASP A O 1
ATOM 2213 N N . SER A 1 303 ? -16.193 14.537 31.549 1.00 93.25 303 SER A N 1
ATOM 2214 C CA . SER A 1 303 ? -16.178 13.142 32.017 1.00 93.25 303 SER A CA 1
ATOM 2215 C C . SER A 1 303 ? -15.234 12.962 33.208 1.00 93.25 303 SER A C 1
ATOM 2217 O O . SER A 1 303 ? -14.296 13.741 33.381 1.00 93.25 303 SER A O 1
ATOM 2219 N N . ARG A 1 304 ? -15.431 11.918 34.022 1.00 93.12 304 ARG A N 1
ATOM 2220 C CA . ARG A 1 304 ? -14.513 11.539 35.115 1.00 93.12 304 ARG A CA 1
ATOM 2221 C C . ARG A 1 304 ? -13.225 10.884 34.605 1.00 93.12 304 ARG A C 1
ATOM 2223 O O . ARG A 1 304 ? -12.180 11.124 35.195 1.00 93.12 304 ARG A O 1
ATOM 2230 N N . LEU A 1 305 ? -13.279 10.201 33.462 1.00 94.88 305 LEU A N 1
ATOM 2231 C CA . LEU A 1 305 ? -12.134 9.524 32.838 1.00 94.88 305 LEU A CA 1
ATOM 2232 C C . LEU A 1 305 ? -11.048 10.530 32.451 1.00 94.88 305 LEU A C 1
ATOM 2234 O O . LEU A 1 305 ? -11.332 11.455 31.688 1.00 94.88 305 LEU A O 1
ATOM 2238 N N . ARG A 1 306 ? -9.823 10.402 32.962 1.00 93.44 306 ARG A N 1
ATOM 2239 C CA . ARG A 1 306 ? -8.719 11.337 32.664 1.00 93.44 306 ARG A CA 1
ATOM 2240 C C . ARG A 1 306 ? -7.729 10.730 31.662 1.00 93.44 306 ARG A C 1
ATOM 2242 O O . ARG A 1 306 ? -7.524 9.524 31.701 1.00 93.44 306 ARG A O 1
ATOM 2249 N N . PRO A 1 307 ? -7.118 11.537 30.773 1.00 92.25 307 PRO A N 1
ATOM 2250 C CA . PRO A 1 307 ? -6.055 11.043 29.906 1.00 92.25 307 PRO A CA 1
ATOM 2251 C C . PRO A 1 307 ? -4.890 10.475 30.717 1.00 92.25 307 PRO A C 1
ATOM 2253 O O . PRO A 1 307 ? -4.573 10.994 31.790 1.00 92.25 307 PRO A O 1
ATOM 2256 N N . ALA A 1 308 ? -4.241 9.441 30.190 1.00 83.00 308 ALA A N 1
ATOM 2257 C CA . ALA A 1 308 ? -3.033 8.903 30.797 1.00 83.00 308 ALA A CA 1
ATOM 2258 C C . ALA A 1 308 ? -1.837 9.816 30.480 1.00 83.00 308 ALA A C 1
ATOM 2260 O O . ALA A 1 308 ? -1.489 10.008 29.319 1.00 83.00 308 ALA A O 1
ATOM 2261 N N . SER A 1 309 ? -1.205 10.374 31.516 1.00 74.94 309 SER A N 1
ATOM 2262 C CA . SER A 1 309 ? 0.005 11.210 31.386 1.00 74.94 309 SER A CA 1
ATOM 2263 C C . SER A 1 309 ? 1.294 10.463 31.755 1.00 74.94 309 SER A C 1
ATOM 2265 O O . SER A 1 309 ? 2.382 11.024 31.664 1.00 74.94 309 SER A O 1
ATOM 2267 N N . SER A 1 310 ? 1.170 9.228 32.245 1.00 75.19 310 SER A N 1
ATOM 2268 C CA . SER A 1 310 ? 2.261 8.370 32.717 1.00 75.19 310 SER A CA 1
ATOM 2269 C C . SER A 1 310 ? 1.865 6.889 32.591 1.00 75.19 310 SER A C 1
ATOM 2271 O O . SER A 1 310 ? 0.670 6.599 32.468 1.00 75.19 310 SER A O 1
ATOM 2273 N N . PRO A 1 311 ? 2.817 5.938 32.670 1.00 74.00 311 PRO A N 1
ATOM 2274 C CA . PRO A 1 311 ? 2.509 4.503 32.656 1.00 74.00 311 PRO A CA 1
ATOM 2275 C C . PRO A 1 311 ? 1.538 4.072 33.768 1.00 74.00 311 PRO A C 1
ATOM 2277 O O . PRO A 1 311 ? 0.595 3.325 33.521 1.00 74.00 311 PRO A O 1
ATOM 2280 N N . GLU A 1 312 ? 1.718 4.601 34.981 1.00 76.56 312 GLU A N 1
ATOM 2281 C CA . GLU A 1 312 ? 0.818 4.370 36.122 1.00 76.56 312 GLU A CA 1
ATOM 2282 C C . GLU A 1 312 ? -0.588 4.918 35.843 1.00 76.56 312 GLU A C 1
ATOM 2284 O O . GLU A 1 312 ? -1.586 4.246 36.104 1.00 76.56 312 GLU A O 1
ATOM 2289 N N . GLY A 1 313 ? -0.675 6.108 35.237 1.00 83.81 313 GLY A N 1
ATOM 2290 C CA . GLY A 1 313 ? -1.938 6.679 34.772 1.00 83.81 313 GLY A CA 1
ATOM 2291 C C . GLY A 1 313 ? -2.608 5.836 33.682 1.00 83.81 313 GLY A C 1
ATOM 2292 O O . GLY A 1 313 ? -3.833 5.767 33.637 1.00 83.81 313 GLY A O 1
ATOM 2293 N N . GLY A 1 314 ? -1.820 5.149 32.850 1.00 88.69 314 GLY A N 1
ATOM 2294 C CA . GLY A 1 314 ? -2.307 4.205 31.842 1.00 88.69 314 GLY A CA 1
ATOM 2295 C C . GLY A 1 314 ? -3.034 3.011 32.457 1.00 88.69 314 GLY A C 1
ATOM 2296 O O . GLY A 1 314 ? -4.147 2.701 32.041 1.00 88.69 314 GLY A O 1
ATOM 2297 N N . ALA A 1 315 ? -2.458 2.392 33.492 1.00 90.00 315 ALA A N 1
ATOM 2298 C CA . ALA A 1 315 ? -3.084 1.266 34.191 1.00 90.00 315 ALA A CA 1
ATOM 2299 C C . ALA A 1 315 ? -4.386 1.665 34.912 1.00 90.00 315 ALA A C 1
ATOM 2301 O O . ALA A 1 315 ? -5.361 0.914 34.899 1.00 90.00 315 ALA A O 1
ATOM 2302 N N . VAL A 1 316 ? -4.427 2.865 35.503 1.00 93.94 316 VAL A N 1
ATOM 2303 C CA . VAL A 1 316 ? -5.650 3.408 36.118 1.00 93.94 316 VAL A CA 1
ATOM 2304 C C . VAL A 1 316 ? -6.728 3.642 35.061 1.00 93.94 316 VAL A C 1
ATOM 2306 O O . VAL A 1 316 ? -7.856 3.181 35.228 1.00 93.94 316 VAL A O 1
ATOM 2309 N N . LEU A 1 317 ? -6.381 4.301 33.950 1.00 96.31 317 LEU A N 1
ATOM 2310 C CA . LEU A 1 317 ? -7.314 4.546 32.851 1.00 96.31 317 LEU A CA 1
ATOM 2311 C C . LEU A 1 317 ? -7.851 3.234 32.257 1.00 96.31 317 LEU A C 1
ATOM 2313 O O . LEU A 1 317 ? -9.040 3.144 31.955 1.00 96.31 317 LEU A O 1
ATOM 2317 N N . ALA A 1 318 ? -7.003 2.214 32.119 1.00 96.19 318 ALA A N 1
ATOM 2318 C CA . ALA A 1 318 ? -7.398 0.884 31.667 1.00 96.19 318 ALA A CA 1
ATOM 2319 C C . ALA A 1 318 ? -8.456 0.240 32.587 1.00 96.19 318 ALA A C 1
ATOM 2321 O O . ALA A 1 318 ? -9.490 -0.215 32.090 1.00 96.19 318 ALA A O 1
ATOM 2322 N N . ASP A 1 319 ? -8.260 0.252 33.916 1.00 96.12 319 ASP A N 1
ATOM 2323 C CA . ASP A 1 319 ? -9.254 -0.273 34.871 1.00 96.12 319 ASP A CA 1
ATOM 2324 C C . ASP A 1 319 ? -10.559 0.539 34.851 1.00 96.12 319 ASP A C 1
ATOM 2326 O O . ASP A 1 319 ? -11.643 -0.052 34.848 1.00 96.12 319 ASP A O 1
ATOM 2330 N N . GLU A 1 320 ? -10.486 1.873 34.778 1.00 97.00 320 GLU A N 1
ATOM 2331 C CA . GLU A 1 320 ? -11.676 2.726 34.680 1.00 97.00 320 GLU A CA 1
ATOM 2332 C C . GLU A 1 320 ? -12.475 2.440 33.397 1.00 97.00 320 GLU A C 1
ATOM 2334 O O . GLU A 1 320 ? -13.690 2.223 33.458 1.00 97.00 320 GLU A O 1
ATOM 2339 N N . LEU A 1 321 ? -11.799 2.368 32.243 1.00 97.81 321 LEU A N 1
ATOM 2340 C CA . LEU A 1 321 ? -12.424 2.041 30.959 1.00 97.81 321 LEU A CA 1
ATOM 2341 C C . LEU A 1 321 ? -13.016 0.630 30.949 1.00 97.81 321 LEU A C 1
ATOM 2343 O O . LEU A 1 321 ? -14.107 0.450 30.413 1.00 97.81 321 LEU A O 1
ATOM 2347 N N . SER A 1 322 ? -12.374 -0.349 31.599 1.00 97.38 322 SER A N 1
ATOM 2348 C CA . SER A 1 322 ? -12.899 -1.722 31.693 1.00 97.38 322 SER A CA 1
ATOM 2349 C C . SER A 1 322 ? -14.304 -1.785 32.313 1.00 97.38 322 SER A C 1
ATOM 2351 O O . SER A 1 322 ? -15.075 -2.705 32.030 1.00 97.38 322 SER A O 1
ATOM 2353 N N . ARG A 1 323 ? -14.666 -0.811 33.161 1.00 97.31 323 ARG A N 1
ATOM 2354 C CA . ARG A 1 323 ? -15.950 -0.743 33.886 1.00 97.31 323 ARG A CA 1
ATOM 2355 C C . ARG A 1 323 ? -16.951 0.221 33.246 1.00 97.31 323 ARG A C 1
ATOM 2357 O O . ARG A 1 323 ? -18.147 0.117 33.537 1.00 97.31 323 ARG A O 1
ATOM 2364 N N . ALA A 1 324 ? -16.470 1.141 32.416 1.00 97.38 324 ALA A N 1
ATOM 2365 C CA . ALA A 1 324 ? -17.266 2.151 31.738 1.00 97.38 324 ALA A CA 1
ATOM 2366 C C . ALA A 1 324 ? -18.097 1.554 30.591 1.00 97.38 324 ALA A C 1
ATOM 2368 O O . ALA A 1 324 ? -17.775 0.497 30.043 1.00 97.38 324 ALA A O 1
ATOM 2369 N N . ARG A 1 325 ? -19.169 2.250 30.196 1.00 98.19 325 ARG A N 1
ATOM 2370 C CA . ARG A 1 325 ? -19.850 1.988 28.918 1.00 98.19 325 ARG A CA 1
ATOM 2371 C C . ARG A 1 325 ? -19.017 2.571 27.781 1.00 98.19 325 ARG A C 1
ATOM 2373 O O . ARG A 1 325 ? -18.969 3.795 27.638 1.00 98.19 325 ARG A O 1
ATOM 2380 N N . VAL A 1 326 ? -18.375 1.703 27.002 1.00 98.62 326 VAL A N 1
ATOM 2381 C CA . VAL A 1 326 ? -17.472 2.096 25.911 1.00 98.62 326 VAL A CA 1
ATOM 2382 C C . VAL A 1 326 ? -18.070 1.689 24.570 1.00 98.62 326 VAL A C 1
ATOM 2384 O O . VAL A 1 326 ? -18.342 0.509 24.349 1.00 98.62 326 VAL A O 1
ATOM 2387 N N . ALA A 1 327 ? -18.273 2.663 23.683 1.00 98.62 327 ALA A N 1
ATOM 2388 C CA . ALA A 1 327 ? -18.721 2.408 22.320 1.00 98.62 327 ALA A CA 1
ATOM 2389 C C . ALA A 1 327 ? -17.582 1.866 21.440 1.00 98.62 327 ALA A C 1
ATOM 2391 O O . ALA A 1 327 ? -16.467 2.392 21.484 1.00 98.62 327 ALA A O 1
ATOM 2392 N N . LEU A 1 328 ? -17.868 0.836 20.642 1.00 98.19 328 LEU A N 1
ATOM 2393 C CA . LEU A 1 328 ? -16.928 0.182 19.730 1.00 98.19 328 LEU A CA 1
ATOM 2394 C C . LEU A 1 328 ? -17.496 0.126 18.301 1.00 98.19 328 LEU A C 1
ATOM 2396 O O . LEU A 1 328 ? -18.689 -0.144 18.154 1.00 98.19 328 LEU A O 1
ATOM 2400 N N . PRO A 1 329 ? -16.651 0.293 17.262 1.00 95.38 329 PRO A N 1
ATOM 2401 C CA . PRO A 1 329 ? -17.084 0.314 15.860 1.00 95.38 329 PRO A CA 1
ATOM 2402 C C . PRO A 1 329 ? -17.376 -1.073 15.270 1.00 95.38 329 PRO A C 1
ATOM 2404 O O . PRO A 1 329 ? -17.726 -1.174 14.102 1.00 95.38 329 PRO A O 1
ATOM 2407 N N . GLY A 1 330 ? -17.187 -2.141 16.048 1.00 96.00 330 GLY A N 1
ATOM 2408 C CA . GLY A 1 330 ? -17.362 -3.521 15.603 1.00 96.00 330 GLY A CA 1
ATOM 2409 C C . GLY A 1 330 ? -16.505 -4.490 16.411 1.00 96.00 330 GLY A C 1
ATOM 2410 O O . GLY A 1 330 ? -15.373 -4.161 16.777 1.00 96.00 330 GLY A O 1
ATOM 2411 N N . GLY A 1 331 ? -17.033 -5.683 16.700 1.00 94.44 331 GLY A N 1
ATOM 2412 C CA . GLY A 1 331 ? -16.396 -6.657 17.599 1.00 94.44 331 GLY A CA 1
ATOM 2413 C C . GLY A 1 331 ? -15.089 -7.240 17.056 1.00 94.44 331 GLY A C 1
ATOM 2414 O O . GLY A 1 331 ? -14.148 -7.441 17.820 1.00 94.44 331 GLY A O 1
ATOM 2415 N N . LEU A 1 332 ? -15.010 -7.426 15.736 1.00 95.44 332 LEU A N 1
ATOM 2416 C CA . LEU A 1 332 ? -13.845 -7.984 15.039 1.00 95.44 332 LEU A CA 1
ATOM 2417 C C . LEU A 1 332 ? -12.929 -6.916 14.425 1.00 95.44 332 LEU A C 1
ATOM 2419 O O . LEU A 1 332 ? -12.007 -7.219 13.668 1.00 95.44 332 LEU A O 1
ATOM 2423 N N . THR A 1 333 ? -13.145 -5.641 14.754 1.00 97.69 333 THR A N 1
ATOM 2424 C CA . THR A 1 333 ? -12.210 -4.589 14.345 1.00 97.69 333 THR A CA 1
ATOM 2425 C C . THR A 1 333 ? -10.897 -4.717 15.114 1.00 97.69 333 THR A C 1
ATOM 2427 O O . THR A 1 333 ? -10.870 -5.119 16.281 1.00 97.69 333 THR A O 1
ATOM 2430 N N . THR A 1 334 ? -9.788 -4.310 14.496 1.00 98.12 334 THR A N 1
ATOM 2431 C CA . THR A 1 334 ? -8.504 -4.217 15.209 1.00 98.12 334 THR A CA 1
ATOM 2432 C C . THR A 1 334 ? -8.569 -3.201 16.351 1.00 98.12 334 THR A C 1
ATOM 2434 O O . THR A 1 334 ? -7.942 -3.389 17.389 1.00 98.12 334 THR A O 1
ATOM 2437 N N . ALA A 1 335 ? -9.389 -2.156 16.212 1.00 97.81 335 ALA A N 1
ATOM 2438 C CA . ALA A 1 335 ? -9.628 -1.190 17.277 1.00 97.81 335 ALA A CA 1
ATOM 2439 C C . ALA A 1 335 ? -10.263 -1.827 18.523 1.00 97.81 335 ALA A C 1
ATOM 2441 O O . ALA A 1 335 ? -9.857 -1.514 19.645 1.00 97.81 335 ALA A O 1
ATOM 2442 N N . ALA A 1 336 ? -11.203 -2.760 18.342 1.00 97.31 336 ALA A N 1
ATOM 2443 C CA . ALA A 1 336 ? -11.768 -3.524 19.448 1.00 97.31 336 ALA A CA 1
ATOM 2444 C C . ALA A 1 336 ? -10.720 -4.424 20.116 1.00 97.31 336 ALA A C 1
ATOM 2446 O O . ALA A 1 336 ? -10.626 -4.410 21.342 1.00 97.31 336 ALA A O 1
ATOM 2447 N N . LEU A 1 337 ? -9.884 -5.124 19.340 1.00 97.56 337 LEU A N 1
ATOM 2448 C CA . LEU A 1 337 ? -8.805 -5.954 19.890 1.00 97.56 337 LEU A CA 1
ATOM 2449 C C . LEU A 1 337 ? -7.797 -5.133 20.701 1.00 97.56 337 LEU A C 1
ATOM 2451 O O . LEU A 1 337 ? -7.473 -5.495 21.829 1.00 97.56 337 LEU A O 1
ATOM 2455 N N . LEU A 1 338 ? -7.331 -4.002 20.165 1.00 97.88 338 LEU A N 1
ATOM 2456 C CA . LEU A 1 338 ? -6.408 -3.111 20.876 1.00 97.88 338 LEU A CA 1
ATOM 2457 C C . LEU A 1 338 ? -7.033 -2.563 22.160 1.00 97.88 338 LEU A C 1
ATOM 2459 O O . LEU A 1 338 ? -6.361 -2.472 23.183 1.00 97.88 338 LEU A O 1
ATOM 2463 N N . THR A 1 339 ? -8.331 -2.253 22.132 1.00 97.62 339 THR A N 1
ATOM 2464 C CA . THR A 1 339 ? -9.057 -1.821 23.331 1.00 97.62 339 THR A CA 1
ATOM 2465 C C . THR A 1 339 ? -9.104 -2.935 24.372 1.00 97.62 339 THR A C 1
ATOM 2467 O O . THR A 1 339 ? -8.811 -2.687 25.537 1.00 97.62 339 THR A O 1
ATOM 2470 N N . GLN A 1 340 ? -9.416 -4.170 23.970 1.00 96.00 340 GLN A N 1
ATOM 2471 C CA . GLN A 1 340 ? -9.417 -5.320 24.877 1.00 96.00 340 GLN A CA 1
ATOM 2472 C C . GLN A 1 340 ? -8.028 -5.578 25.467 1.00 96.00 340 GLN A C 1
ATOM 2474 O O . GLN A 1 340 ? -7.915 -5.782 26.675 1.00 96.00 340 GLN A O 1
ATOM 2479 N N . ALA A 1 341 ? -6.978 -5.515 24.647 1.00 95.75 341 ALA A N 1
ATOM 2480 C CA . ALA A 1 341 ? -5.600 -5.696 25.089 1.00 95.75 341 ALA A CA 1
ATOM 2481 C C . ALA A 1 341 ? -5.150 -4.587 26.059 1.00 95.75 341 ALA A C 1
ATOM 2483 O O . ALA A 1 341 ? -4.461 -4.874 27.036 1.00 95.75 341 ALA A O 1
ATOM 2484 N N . PHE A 1 342 ? -5.585 -3.342 25.837 1.00 96.12 342 PHE A N 1
ATOM 2485 C CA . PHE A 1 342 ? -5.307 -2.216 26.729 1.00 96.12 342 PHE A CA 1
ATOM 2486 C C . PHE A 1 342 ? -6.054 -2.326 28.066 1.00 96.12 342 PHE A C 1
ATOM 2488 O O . PHE A 1 342 ? -5.460 -2.101 29.118 1.00 96.12 342 PHE A O 1
ATOM 2495 N N . THR A 1 343 ? -7.347 -2.675 28.053 1.00 96.12 343 THR A N 1
ATOM 2496 C CA . THR A 1 343 ? -8.178 -2.678 29.273 1.00 96.12 343 THR A CA 1
ATOM 2497 C C . THR A 1 343 ? -8.201 -4.011 30.020 1.00 96.12 343 THR A C 1
ATOM 2499 O O . THR A 1 343 ? -8.802 -4.090 31.090 1.00 96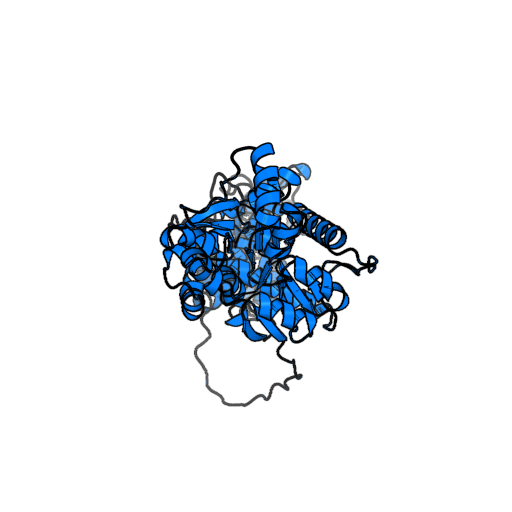.12 343 THR A O 1
ATOM 2502 N N . GLY A 1 344 ? -7.622 -5.075 29.455 1.00 93.88 344 GLY A N 1
ATOM 2503 C CA . GLY A 1 344 ? -7.834 -6.446 29.932 1.00 93.88 344 GLY A CA 1
ATOM 2504 C C . GLY A 1 344 ? -9.270 -6.944 29.706 1.00 93.88 344 GLY A C 1
ATOM 2505 O O . GLY A 1 344 ? -9.755 -7.799 30.444 1.00 93.88 344 GLY A O 1
ATOM 2506 N N . GLY A 1 345 ? -9.959 -6.381 28.708 1.00 93.94 345 GLY A N 1
ATOM 2507 C CA . GLY A 1 345 ? -11.362 -6.646 28.389 1.00 93.94 345 GLY A CA 1
ATOM 2508 C C . GLY A 1 345 ? -12.336 -5.606 28.957 1.00 93.94 345 GLY A C 1
ATOM 2509 O O . GLY A 1 345 ? -12.116 -5.007 30.010 1.00 93.94 345 GLY A O 1
ATOM 2510 N N . LEU A 1 346 ? -13.429 -5.359 28.232 1.00 95.75 346 LEU A N 1
ATOM 2511 C CA . LEU A 1 346 ? -14.488 -4.431 28.634 1.00 95.75 346 LEU A CA 1
ATOM 2512 C C . LEU A 1 346 ? -15.661 -5.194 29.255 1.00 95.75 346 LEU A C 1
ATOM 2514 O O . LEU A 1 346 ? -16.143 -6.169 28.686 1.00 95.75 346 LEU A O 1
ATOM 2518 N N . LYS A 1 347 ? -16.196 -4.707 30.379 1.00 96.44 347 LYS A N 1
ATOM 2519 C CA . LYS A 1 347 ? -17.392 -5.283 31.024 1.00 96.44 347 LYS A CA 1
ATOM 2520 C C . LYS A 1 347 ? -18.699 -4.813 30.389 1.00 96.44 347 LYS A C 1
ATOM 2522 O O . LYS A 1 347 ? -19.728 -5.456 30.571 1.00 96.44 347 LYS A O 1
ATOM 2527 N N . ARG A 1 348 ? -18.687 -3.652 29.725 1.00 96.94 348 ARG A N 1
ATOM 2528 C CA . ARG A 1 348 ? -19.877 -3.005 29.145 1.00 96.94 348 ARG A CA 1
ATOM 2529 C C . ARG A 1 348 ? -19.594 -2.422 27.747 1.00 96.94 348 ARG A C 1
ATOM 2531 O O . ARG A 1 348 ? -19.751 -1.212 27.564 1.00 96.94 348 ARG A O 1
ATOM 2538 N N . PRO A 1 349 ? -19.148 -3.237 26.773 1.00 97.50 349 PRO A N 1
ATOM 2539 C CA . PRO A 1 349 ? -18.989 -2.771 25.400 1.00 97.50 349 PRO A CA 1
ATOM 2540 C C . PRO A 1 349 ? -20.357 -2.466 24.771 1.00 97.50 349 PRO A C 1
ATOM 2542 O O . PRO A 1 349 ? -21.331 -3.179 25.013 1.00 97.50 349 PRO A O 1
ATOM 2545 N N . VAL A 1 350 ? -20.426 -1.420 23.951 1.00 98.00 350 VAL A N 1
ATOM 2546 C CA . VAL A 1 350 ? -21.621 -1.050 23.177 1.00 98.00 350 VAL A CA 1
ATOM 2547 C C . VAL A 1 350 ? -21.231 -0.986 21.704 1.00 98.00 350 VAL A C 1
ATOM 2549 O O . VAL A 1 350 ? -20.518 -0.075 21.297 1.00 98.00 350 VAL A O 1
ATOM 2552 N N . MET A 1 351 ? -21.660 -1.960 20.904 1.00 96.69 351 MET A N 1
ATOM 2553 C CA . MET A 1 351 ? -21.372 -1.966 19.465 1.00 96.69 351 MET A CA 1
ATOM 2554 C C . MET A 1 351 ? -22.293 -0.981 18.746 1.00 96.69 351 MET A C 1
ATOM 2556 O O . MET A 1 351 ? -23.505 -1.016 18.960 1.00 96.69 351 MET A O 1
ATOM 2560 N N . MET A 1 352 ? -21.729 -0.123 17.900 1.00 94.88 352 MET A N 1
ATOM 2561 C CA . MET A 1 352 ? -22.482 0.789 17.036 1.00 94.88 352 MET A CA 1
ATOM 2562 C C . MET A 1 352 ? -21.658 1.168 15.797 1.00 94.88 352 MET A C 1
ATOM 2564 O O . MET A 1 352 ? -20.430 1.071 15.845 1.00 94.88 352 MET A O 1
ATOM 2568 N N . PRO A 1 353 ? -22.301 1.619 14.706 1.00 91.38 353 PRO A N 1
ATOM 2569 C CA . PRO A 1 353 ? -21.604 2.180 13.551 1.00 91.38 353 PRO A CA 1
ATOM 2570 C C . PRO A 1 353 ? -20.629 3.296 13.950 1.00 91.38 353 PRO A C 1
ATOM 2572 O O . PRO A 1 353 ? -20.900 4.068 14.874 1.00 91.38 353 PRO A O 1
ATOM 2575 N N . PHE A 1 354 ? -19.475 3.368 13.281 1.00 91.44 354 PHE A N 1
ATOM 2576 C CA . PHE A 1 354 ? -18.383 4.253 13.701 1.00 91.44 354 PHE A CA 1
ATOM 2577 C C . PHE A 1 354 ? -18.769 5.745 13.679 1.00 91.44 354 PHE A C 1
ATOM 2579 O O . PHE A 1 354 ? -18.323 6.505 14.542 1.00 91.44 354 PHE A O 1
ATOM 2586 N N . ASP A 1 355 ? -19.639 6.145 12.750 1.00 90.81 355 ASP A N 1
ATOM 2587 C CA . ASP A 1 355 ? -20.187 7.498 12.593 1.00 90.81 355 ASP A CA 1
ATOM 2588 C C . ASP A 1 355 ? -21.118 7.907 13.753 1.00 90.81 355 ASP A C 1
ATOM 2590 O O . ASP A 1 355 ? -21.278 9.094 14.042 1.00 90.81 355 ASP A O 1
ATOM 2594 N N . GLN A 1 356 ? -21.671 6.938 14.492 1.00 94.69 356 GLN A N 1
ATOM 2595 C CA . GLN A 1 356 ? -22.521 7.170 15.667 1.00 94.69 356 GLN A CA 1
ATOM 2596 C C . GLN A 1 356 ? -21.738 7.273 16.984 1.00 94.69 356 GLN A C 1
ATOM 2598 O O . GLN A 1 356 ? -22.260 7.802 17.969 1.00 94.69 356 GLN A O 1
ATOM 2603 N N . ILE A 1 357 ? -20.472 6.838 17.018 1.00 97.50 357 ILE A N 1
ATOM 2604 C CA . ILE A 1 357 ? -19.670 6.778 18.252 1.00 97.50 357 ILE A CA 1
ATOM 2605 C C . ILE A 1 357 ? -19.453 8.167 18.857 1.00 97.50 357 ILE A C 1
ATOM 2607 O O . ILE A 1 357 ? -19.751 8.387 20.032 1.00 97.50 357 ILE A O 1
ATOM 2611 N N . MET A 1 358 ? -18.931 9.122 18.080 1.00 97.31 358 MET A N 1
ATOM 2612 C CA . MET A 1 358 ? -18.656 10.471 18.594 1.00 97.31 358 MET A CA 1
ATOM 2613 C C . MET A 1 358 ? -19.937 11.207 19.034 1.00 97.31 358 MET A C 1
ATOM 2615 O O . MET A 1 358 ? -19.928 11.748 20.147 1.00 97.31 358 MET A O 1
ATOM 2619 N N . PRO A 1 359 ? -21.047 11.187 18.261 1.00 97.56 359 PRO A N 1
ATOM 2620 C CA . PRO A 1 359 ? -22.344 11.680 18.724 1.00 97.56 359 PRO A CA 1
ATOM 2621 C C . PRO A 1 359 ? -22.804 11.066 20.054 1.00 97.56 359 PRO A C 1
ATOM 2623 O O . PRO A 1 359 ? -23.145 11.810 20.973 1.00 97.56 359 PRO A O 1
ATOM 2626 N N . ALA A 1 360 ? -22.749 9.738 20.206 1.00 98.25 360 ALA A N 1
ATOM 2627 C CA . ALA A 1 360 ? -23.199 9.053 21.421 1.00 98.25 360 ALA A CA 1
ATOM 2628 C C . ALA A 1 360 ? -22.357 9.425 22.658 1.00 98.25 360 ALA A C 1
ATOM 2630 O O . ALA A 1 360 ? -22.883 9.603 23.764 1.00 98.25 360 ALA A O 1
ATOM 2631 N N . VAL A 1 361 ? -21.039 9.598 22.487 1.00 98.44 361 VAL A N 1
ATOM 2632 C CA . VAL A 1 361 ? -20.152 10.083 23.559 1.00 98.44 361 VAL A CA 1
ATOM 2633 C C . VAL A 1 361 ? -20.503 11.523 23.934 1.00 98.44 361 VAL A C 1
ATOM 2635 O O . VAL A 1 361 ? -20.615 11.834 25.126 1.00 98.44 361 VAL A O 1
ATOM 2638 N N . ALA A 1 362 ? -20.690 12.398 22.943 1.00 97.88 362 ALA A N 1
ATOM 2639 C CA . ALA A 1 362 ? -21.039 13.800 23.157 1.00 97.88 362 ALA A CA 1
ATOM 2640 C C . ALA A 1 362 ? -22.398 13.952 23.863 1.00 97.88 362 ALA A C 1
ATOM 2642 O O . ALA A 1 362 ? -22.527 14.785 24.760 1.00 97.88 362 ALA A O 1
ATOM 2643 N N . ALA A 1 363 ? -23.370 13.097 23.532 1.00 97.38 363 ALA A N 1
ATOM 2644 C CA . ALA A 1 363 ? -24.721 13.105 24.090 1.00 97.38 363 ALA A CA 1
ATOM 2645 C C . ALA A 1 363 ? -24.837 12.539 25.519 1.00 97.38 363 ALA A C 1
ATOM 2647 O O . ALA A 1 363 ? -25.862 12.730 26.170 1.00 97.38 363 ALA A O 1
ATOM 2648 N N . GLY A 1 364 ? -23.818 11.850 26.049 1.00 96.69 364 GLY A N 1
ATOM 2649 C CA . GLY A 1 364 ? -23.929 11.231 27.379 1.00 96.69 364 GLY A CA 1
ATOM 2650 C C . GLY A 1 364 ? -24.402 9.783 27.393 1.00 96.69 364 GLY A C 1
ATOM 2651 O O . GLY A 1 364 ? -24.465 9.178 28.467 1.00 96.69 364 GLY A O 1
ATOM 2652 N N . GLU A 1 365 ? -24.712 9.216 26.230 1.00 97.81 365 GLU A N 1
ATOM 2653 C CA . GLU A 1 365 ? -25.270 7.869 26.096 1.00 97.81 365 GLU A CA 1
ATOM 2654 C C . GLU A 1 365 ? -24.253 6.797 26.495 1.00 97.81 365 GLU A C 1
ATOM 2656 O O . GLU A 1 365 ? -24.597 5.831 27.183 1.00 97.81 365 GLU A O 1
ATOM 2661 N N . VAL A 1 366 ? -22.984 7.032 26.152 1.00 98.31 366 VAL A N 1
ATOM 2662 C CA . VAL A 1 366 ? -21.815 6.257 26.581 1.00 98.31 366 VAL A CA 1
ATOM 2663 C C . VAL A 1 366 ? -20.792 7.156 27.289 1.00 98.31 366 VAL A C 1
ATOM 2665 O O . VAL A 1 366 ? -20.843 8.390 27.234 1.00 98.31 366 VAL A O 1
ATOM 2668 N N . GLU A 1 367 ? -19.879 6.540 28.038 1.00 98.38 367 GLU A N 1
ATOM 2669 C CA . GLU A 1 367 ? -18.877 7.255 28.841 1.00 98.38 367 GLU A CA 1
ATOM 2670 C C . GLU A 1 367 ? -17.585 7.517 28.060 1.00 98.38 367 GLU A C 1
ATOM 2672 O O . GLU A 1 367 ? -16.942 8.550 28.271 1.00 98.38 367 GLU A O 1
ATOM 2677 N N . ALA A 1 368 ? -17.242 6.609 27.145 1.00 98.62 368 ALA A N 1
ATOM 2678 C CA . ALA A 1 368 ? -16.148 6.737 26.194 1.00 98.62 368 ALA A CA 1
ATOM 2679 C C . ALA A 1 368 ? -16.500 6.045 24.869 1.00 98.62 368 ALA A C 1
ATOM 2681 O O . ALA A 1 368 ? -17.438 5.248 24.800 1.00 98.62 368 ALA A O 1
ATOM 2682 N N . GLY A 1 369 ? -15.744 6.342 23.819 1.00 98.44 369 GLY A N 1
ATOM 2683 C CA . GLY A 1 369 ? -15.906 5.722 22.508 1.00 98.44 369 GLY A CA 1
ATOM 2684 C C . GLY A 1 369 ? -14.570 5.528 21.813 1.00 98.44 369 GLY A C 1
ATOM 2685 O O . GLY A 1 369 ? -13.663 6.345 21.979 1.00 98.44 369 GLY A O 1
ATOM 2686 N N . VAL A 1 370 ? -14.452 4.439 21.061 1.00 98.44 370 VAL A N 1
ATOM 2687 C CA . VAL A 1 370 ? -13.268 4.120 20.261 1.00 98.44 370 VAL A CA 1
ATOM 2688 C C . VAL A 1 370 ? -13.481 4.621 18.843 1.00 98.44 370 VAL A C 1
ATOM 2690 O O . VAL A 1 370 ? -14.364 4.155 18.132 1.00 98.44 370 VAL A O 1
ATOM 2693 N N . VAL A 1 371 ? -12.671 5.591 18.448 1.00 96.88 371 VAL A N 1
ATOM 2694 C CA . VAL A 1 371 ? -12.782 6.320 17.190 1.00 96.88 371 VAL A CA 1
ATOM 2695 C C . VAL A 1 371 ? -11.735 5.811 16.205 1.00 96.88 371 VAL A C 1
ATOM 2697 O O . VAL A 1 371 ? -10.562 5.647 16.550 1.00 96.88 371 VAL A O 1
ATOM 2700 N N . ILE A 1 372 ? -12.182 5.579 14.975 1.00 94.56 372 ILE A N 1
ATOM 2701 C CA . ILE A 1 372 ? -11.393 5.127 13.824 1.00 94.56 372 ILE A CA 1
ATOM 2702 C C . ILE A 1 372 ? -11.576 6.105 12.650 1.00 94.56 372 ILE A C 1
ATOM 2704 O O . ILE A 1 372 ? -12.313 7.086 12.776 1.00 94.56 372 ILE A O 1
ATOM 2708 N N . HIS A 1 373 ? -10.904 5.839 11.526 1.00 90.81 373 HIS A N 1
ATOM 2709 C CA . HIS A 1 373 ? -11.007 6.621 10.287 1.00 90.81 373 HIS A CA 1
ATOM 2710 C C . HIS A 1 373 ? -10.717 8.121 10.504 1.00 90.81 373 HIS A C 1
ATOM 2712 O O . HIS A 1 373 ? -9.766 8.477 11.212 1.00 90.81 373 HIS A O 1
ATOM 2718 N N . GLU A 1 374 ? -11.524 9.002 9.912 1.00 88.50 374 GLU A N 1
ATOM 2719 C CA . GLU A 1 374 ? -11.401 10.456 10.000 1.00 88.50 374 GLU A CA 1
ATOM 2720 C C . GLU A 1 374 ? -11.723 11.024 11.385 1.00 88.50 374 GLU A C 1
ATOM 2722 O O . GLU A 1 374 ? -11.330 12.150 11.702 1.00 88.50 374 GLU A O 1
ATOM 2727 N N . GLY A 1 375 ? -12.380 10.250 12.255 1.00 89.75 375 GLY A N 1
ATOM 2728 C CA . GLY A 1 375 ? -12.786 10.722 13.576 1.00 89.75 375 GLY A CA 1
ATOM 2729 C C . GLY A 1 375 ? -11.608 11.170 14.449 1.00 89.75 375 GLY A C 1
ATOM 2730 O O . GLY A 1 375 ? -11.764 12.005 15.343 1.00 89.75 375 GLY A O 1
ATOM 2731 N N . ARG A 1 376 ? -10.390 10.699 14.150 1.00 93.00 376 ARG A N 1
ATOM 2732 C CA . ARG A 1 376 ? -9.161 11.176 14.799 1.00 93.00 376 ARG A CA 1
ATOM 2733 C C . ARG A 1 376 ? -8.860 12.657 14.544 1.00 93.00 376 ARG A C 1
ATOM 2735 O O . ARG A 1 376 ? -8.201 13.284 15.368 1.00 93.00 376 ARG A O 1
ATOM 2742 N N . PHE A 1 377 ? -9.324 13.207 13.424 1.00 91.50 377 PHE A N 1
ATOM 2743 C CA . PHE A 1 377 ? -9.137 14.609 13.053 1.00 91.50 377 PHE A CA 1
ATOM 2744 C C . PHE A 1 377 ? -10.300 15.472 13.548 1.00 91.50 377 PHE A C 1
ATOM 2746 O O . PHE A 1 377 ? -10.114 16.644 13.871 1.00 91.50 377 PHE A O 1
ATOM 2753 N N . THR A 1 378 ? -11.497 14.890 13.660 1.00 93.06 378 THR A N 1
ATOM 2754 C CA . THR A 1 378 ? -12.734 15.643 13.895 1.00 93.06 378 THR A CA 1
ATOM 2755 C C . THR A 1 378 ? -13.254 15.571 15.333 1.00 93.06 378 THR A C 1
ATOM 2757 O O . THR A 1 378 ? -14.043 16.439 15.710 1.00 93.06 378 THR A O 1
ATOM 2760 N N . PHE A 1 379 ? -12.788 14.652 16.198 1.00 94.94 379 PHE A N 1
ATOM 2761 C CA . PHE A 1 379 ? -13.326 14.484 17.567 1.00 94.94 379 PHE A CA 1
ATOM 2762 C C . PHE A 1 379 ? -13.336 15.772 18.410 1.00 94.94 379 PHE A C 1
ATOM 2764 O O . PHE A 1 379 ? -14.212 15.965 19.258 1.00 94.94 379 PHE A O 1
ATOM 2771 N N . ALA A 1 380 ? -12.375 16.674 18.192 1.00 94.25 380 ALA A N 1
ATOM 2772 C CA . ALA A 1 380 ? -12.297 17.938 18.918 1.00 94.25 380 ALA A CA 1
ATOM 2773 C C . ALA A 1 380 ? -13.500 18.855 18.625 1.00 94.25 380 ALA A C 1
ATOM 2775 O O . ALA A 1 380 ? -13.954 19.564 19.528 1.00 94.25 380 ALA A O 1
ATOM 2776 N N . SER A 1 381 ? -14.045 18.800 17.401 1.00 93.06 381 SER A N 1
ATOM 2777 C CA . SER A 1 381 ? -15.235 19.560 16.987 1.00 93.06 381 SER A CA 1
ATOM 2778 C C . SER A 1 381 ? -16.508 19.098 17.707 1.00 93.06 381 SER A C 1
ATOM 2780 O O . SER A 1 381 ? -17.377 19.913 18.001 1.00 93.06 381 SER A O 1
ATOM 2782 N N . TYR A 1 382 ? -16.555 17.829 18.131 1.00 94.62 382 TYR A N 1
ATOM 2783 C CA . TYR A 1 382 ? -17.613 17.264 18.978 1.00 94.62 382 TYR A CA 1
ATOM 2784 C C . TYR A 1 382 ? -17.457 17.627 20.467 1.00 94.62 382 TYR A C 1
ATOM 2786 O O . TYR A 1 382 ? -18.167 17.103 21.325 1.00 94.62 382 TYR A O 1
ATOM 2794 N N . GLY A 1 383 ? -16.499 18.492 20.821 1.00 95.50 383 GLY A N 1
ATOM 2795 C CA . GLY A 1 383 ? -16.228 18.862 22.212 1.00 95.50 383 GLY A CA 1
ATOM 2796 C C . GLY A 1 383 ? -15.598 17.737 23.039 1.00 95.50 383 GLY A C 1
ATOM 2797 O O . GLY A 1 383 ? -15.568 17.819 24.271 1.00 95.50 383 GLY A O 1
ATOM 2798 N N . LEU A 1 384 ? -15.073 16.700 22.383 1.00 97.94 384 LEU A N 1
ATOM 2799 C CA . LEU A 1 384 ? -14.462 15.543 23.029 1.00 97.94 384 LEU A CA 1
ATOM 2800 C C . LEU A 1 384 ? -12.975 15.791 23.327 1.00 97.94 384 LEU A C 1
ATOM 2802 O O . LEU A 1 384 ? -12.34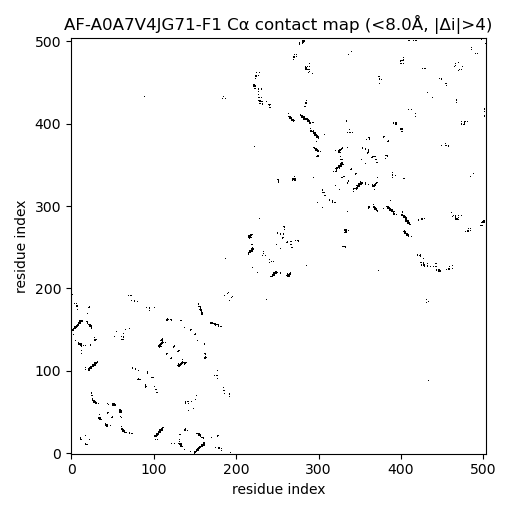9 16.720 22.810 1.00 97.94 384 LEU A O 1
ATOM 2806 N N . ARG A 1 385 ? -12.404 14.958 24.199 1.00 96.88 385 ARG A N 1
ATOM 2807 C CA . ARG A 1 385 ? -10.963 14.871 24.460 1.00 96.88 385 ARG A CA 1
ATOM 2808 C C . ARG A 1 385 ? -10.459 13.458 24.187 1.00 96.88 385 ARG A C 1
ATOM 2810 O O . ARG A 1 385 ? -11.158 12.492 24.489 1.00 96.88 385 ARG A O 1
ATOM 2817 N N . ARG A 1 386 ? -9.221 13.353 23.705 1.00 96.94 386 ARG A N 1
ATOM 2818 C CA . ARG A 1 386 ? -8.470 12.094 23.633 1.00 96.94 386 ARG A CA 1
ATOM 2819 C C . ARG A 1 386 ? -8.092 11.646 25.048 1.00 96.94 386 ARG A C 1
ATOM 2821 O O . ARG A 1 386 ? -7.535 12.439 25.806 1.00 96.94 386 ARG A O 1
ATOM 2828 N N . LEU A 1 387 ? -8.415 10.404 25.402 1.00 96.94 387 LEU A N 1
ATOM 2829 C CA . LEU A 1 387 ? -7.994 9.755 26.648 1.00 96.94 387 LEU A CA 1
ATOM 2830 C C . LEU A 1 387 ? -6.692 8.977 26.449 1.00 96.94 387 LEU A C 1
ATOM 2832 O O . LEU A 1 387 ? -5.765 9.121 27.242 1.00 96.94 387 LEU A O 1
ATOM 2836 N N . VAL A 1 388 ? -6.629 8.184 25.380 1.00 96.31 388 VAL A N 1
ATOM 2837 C CA . VAL A 1 388 ? -5.455 7.400 24.987 1.00 96.31 388 VAL A CA 1
ATOM 2838 C C . VAL A 1 388 ? -5.456 7.200 23.472 1.00 96.31 388 VAL A C 1
ATOM 2840 O O . VAL A 1 388 ? -6.521 7.120 22.852 1.00 96.31 388 VAL A O 1
ATOM 2843 N N . ASP A 1 389 ? -4.264 7.158 22.888 1.00 96.12 389 ASP A N 1
ATOM 2844 C CA . ASP A 1 389 ? -4.026 6.683 21.528 1.00 96.12 389 ASP A CA 1
ATOM 2845 C C . ASP A 1 389 ? -3.553 5.228 21.612 1.00 96.12 389 ASP A C 1
ATOM 2847 O O . ASP A 1 389 ? -2.524 4.928 22.223 1.00 96.12 389 ASP A O 1
ATOM 2851 N N . LEU A 1 390 ? -4.345 4.309 21.060 1.00 96.50 390 LEU A N 1
ATOM 2852 C CA . LEU A 1 390 ? -4.052 2.879 21.137 1.00 96.50 390 LEU A CA 1
ATOM 2853 C C . LEU A 1 390 ? -2.887 2.476 20.221 1.00 96.50 390 LEU A C 1
ATOM 2855 O O . LEU A 1 390 ? -2.285 1.431 20.449 1.00 96.50 390 LEU A O 1
ATOM 2859 N N . GLY A 1 391 ? -2.552 3.292 19.217 1.00 95.25 391 GLY A N 1
ATOM 2860 C CA . GLY A 1 391 ? -1.354 3.118 18.396 1.00 95.25 391 GLY A CA 1
ATOM 2861 C C . GLY A 1 391 ? -0.100 3.515 19.157 1.00 95.25 391 GLY A C 1
ATOM 2862 O O . GLY A 1 391 ? 0.815 2.708 19.259 1.00 95.25 391 GLY A O 1
ATOM 2863 N N . GLU A 1 392 ? -0.095 4.699 19.781 1.00 94.50 392 GLU A N 1
ATOM 2864 C CA . GLU A 1 392 ? 1.029 5.133 20.634 1.00 94.50 392 GLU A CA 1
ATOM 2865 C C . GLU A 1 392 ? 1.286 4.117 21.764 1.00 94.50 392 GLU A C 1
ATOM 2867 O O . GLU A 1 392 ? 2.433 3.759 22.039 1.00 94.50 392 GLU A O 1
ATOM 2872 N N . TRP A 1 393 ? 0.220 3.598 22.388 1.00 94.75 393 TRP A N 1
ATOM 2873 C CA . TRP A 1 393 ? 0.324 2.523 23.378 1.00 94.75 393 TRP A CA 1
ATOM 2874 C C . TRP A 1 393 ? 0.911 1.234 22.783 1.00 94.75 393 TRP A C 1
ATOM 2876 O O . TRP A 1 393 ? 1.840 0.661 23.350 1.00 94.75 393 TRP A O 1
ATOM 2886 N N . TRP A 1 394 ? 0.410 0.784 21.629 1.00 96.19 394 TRP A N 1
ATOM 2887 C CA . TRP A 1 394 ? 0.921 -0.409 20.948 1.00 96.19 394 TRP A CA 1
ATOM 2888 C C . TRP A 1 394 ? 2.415 -0.295 20.633 1.00 96.19 394 TRP A C 1
ATOM 2890 O O . TRP A 1 394 ? 3.188 -1.213 20.922 1.00 96.19 394 TRP A O 1
ATOM 2900 N N . GLU A 1 395 ? 2.831 0.841 20.081 1.00 95.94 395 GLU A N 1
ATOM 2901 C CA . GLU A 1 395 ? 4.218 1.119 19.722 1.00 95.94 395 GLU A CA 1
ATOM 2902 C C . GLU A 1 395 ? 5.125 1.131 20.952 1.00 95.94 395 GLU A C 1
ATOM 2904 O O . GLU A 1 395 ? 6.188 0.513 20.933 1.00 95.94 395 GLU A O 1
ATOM 2909 N N . ALA A 1 396 ? 4.693 1.758 22.050 1.00 93.19 396 ALA A N 1
ATOM 2910 C CA . ALA A 1 396 ? 5.448 1.773 23.301 1.00 93.19 396 ALA A CA 1
ATOM 2911 C C . ALA A 1 396 ? 5.616 0.367 23.907 1.00 93.19 396 ALA A C 1
ATOM 2913 O O . ALA A 1 396 ? 6.651 0.060 24.497 1.00 93.19 396 ALA A O 1
ATOM 2914 N N . ASN A 1 397 ? 4.608 -0.496 23.757 1.00 92.88 397 ASN A N 1
ATOM 2915 C CA . ASN A 1 397 ? 4.588 -1.833 24.348 1.00 92.88 397 ASN A CA 1
ATOM 2916 C C . ASN A 1 397 ? 5.248 -2.916 23.482 1.00 92.88 397 ASN A C 1
ATOM 2918 O O . ASN A 1 397 ? 5.632 -3.960 24.012 1.00 92.88 397 ASN A O 1
ATOM 2922 N N . THR A 1 398 ? 5.345 -2.712 22.168 1.00 95.88 398 THR A N 1
ATOM 2923 C CA . THR A 1 398 ? 5.846 -3.731 21.229 1.00 95.88 398 THR A CA 1
ATOM 2924 C C . THR A 1 398 ? 7.078 -3.296 20.447 1.00 95.88 398 THR A C 1
ATOM 2926 O O . THR A 1 398 ? 7.789 -4.153 19.931 1.00 95.88 398 THR A O 1
ATOM 2929 N N . GLY A 1 399 ? 7.332 -1.990 20.343 1.00 96.81 399 GLY A N 1
ATOM 2930 C CA . GLY A 1 399 ? 8.331 -1.424 19.442 1.00 96.81 399 GLY A CA 1
ATOM 2931 C C . GLY A 1 399 ? 7.930 -1.457 17.963 1.00 96.81 399 GLY A C 1
ATOM 2932 O O . GLY A 1 399 ? 8.688 -0.958 17.139 1.00 96.81 399 GLY A O 1
ATOM 2933 N N . LEU A 1 400 ? 6.757 -1.992 17.609 1.00 97.50 400 LEU A N 1
ATOM 2934 C CA . LEU A 1 400 ? 6.324 -2.236 16.228 1.00 97.50 400 LEU A CA 1
ATOM 2935 C C . LEU A 1 400 ? 5.237 -1.241 15.782 1.00 97.50 400 LEU A C 1
ATOM 2937 O O . LEU A 1 400 ? 4.500 -0.736 16.634 1.00 97.50 400 LEU A O 1
ATOM 2941 N N . PRO A 1 401 ? 5.089 -0.976 14.469 1.00 97.50 401 PRO A N 1
ATOM 2942 C CA . PRO A 1 401 ? 3.934 -0.256 13.930 1.00 97.50 401 PRO A CA 1
ATOM 2943 C C . PRO A 1 401 ? 2.627 -1.009 14.224 1.00 97.50 401 PRO A C 1
ATOM 2945 O O . PRO A 1 401 ? 2.630 -2.219 14.461 1.00 97.50 401 PRO A O 1
ATOM 2948 N N . VAL A 1 402 ? 1.492 -0.305 14.220 1.00 97.50 402 VAL A N 1
ATOM 2949 C CA . VAL A 1 402 ? 0.178 -0.902 14.494 1.00 97.50 402 VAL A CA 1
ATOM 2950 C C . VAL A 1 402 ? -0.493 -1.376 13.192 1.00 97.50 402 VAL A C 1
ATOM 2952 O O . VAL A 1 402 ? -0.734 -0.561 12.299 1.00 97.50 402 VAL A O 1
ATOM 2955 N N . PRO A 1 403 ? -0.814 -2.677 13.050 1.00 97.69 403 PRO A N 1
ATOM 2956 C CA . PRO A 1 403 ? -1.414 -3.218 11.833 1.00 97.69 403 PRO A CA 1
ATOM 2957 C C . PRO A 1 403 ? -2.946 -3.170 11.925 1.00 97.69 403 PRO A C 1
ATOM 2959 O O . PRO A 1 403 ? -3.555 -3.974 12.621 1.00 97.69 403 PRO A O 1
ATOM 2962 N N . LEU A 1 404 ? -3.607 -2.229 11.247 1.00 97.88 404 LEU A N 1
ATOM 2963 C CA . LEU A 1 404 ? -5.052 -2.014 11.417 1.00 97.88 404 LEU A CA 1
ATOM 2964 C C . LEU A 1 404 ? -5.890 -2.909 10.512 1.00 97.88 404 LEU A C 1
ATOM 2966 O O . LEU A 1 404 ? -6.811 -3.579 10.980 1.00 97.88 404 LEU A O 1
ATOM 2970 N N . GLY A 1 405 ? -5.566 -2.962 9.225 1.00 97.50 405 GLY A N 1
ATOM 2971 C CA . GLY A 1 405 ? -6.247 -3.848 8.288 1.00 97.50 405 GLY A CA 1
ATOM 2972 C C . GLY A 1 405 ? -5.400 -4.153 7.066 1.00 97.50 405 GLY A C 1
ATOM 2973 O O . GLY A 1 405 ? -4.536 -3.362 6.713 1.00 97.50 405 GLY A O 1
ATOM 2974 N N . GLY A 1 406 ? -5.696 -5.257 6.395 1.00 98.00 406 GLY A N 1
ATOM 2975 C CA . GLY A 1 406 ? -5.015 -5.703 5.179 1.00 98.00 406 GLY A CA 1
ATOM 2976 C C . GLY A 1 406 ? -5.999 -5.925 4.038 1.00 98.00 406 GLY A C 1
ATOM 2977 O O . GLY A 1 406 ? -7.211 -5.795 4.235 1.00 98.00 406 GLY A O 1
ATOM 2978 N N . ILE A 1 407 ? -5.475 -6.259 2.862 1.00 98.69 407 ILE A N 1
ATOM 2979 C CA . ILE A 1 407 ? -6.275 -6.797 1.762 1.00 98.69 407 ILE A CA 1
ATOM 2980 C C . ILE A 1 407 ? -6.068 -8.304 1.736 1.00 98.69 407 ILE A C 1
ATOM 2982 O O . ILE A 1 407 ? -4.935 -8.776 1.773 1.00 98.69 407 ILE A O 1
ATOM 2986 N N . ALA A 1 408 ? -7.161 -9.054 1.715 1.00 98.31 408 ALA A N 1
ATOM 2987 C CA . ALA A 1 408 ? -7.156 -10.503 1.699 1.00 98.31 408 ALA A CA 1
ATOM 2988 C C . ALA A 1 408 ? -7.709 -11.013 0.367 1.00 98.31 408 ALA A C 1
ATOM 2990 O O . ALA A 1 408 ? -8.695 -10.485 -0.146 1.00 98.31 408 ALA A O 1
ATOM 2991 N N . VAL A 1 409 ? -7.094 -12.056 -0.175 1.00 98.25 409 VAL A N 1
ATOM 2992 C CA . VAL A 1 409 ? -7.513 -12.740 -1.398 1.00 98.25 409 VAL A CA 1
ATOM 2993 C C . VAL A 1 409 ? -7.980 -14.154 -1.067 1.00 98.25 409 VAL A C 1
ATOM 2995 O O . VAL A 1 409 ? -7.408 -14.827 -0.206 1.00 98.25 409 VAL A O 1
ATOM 2998 N N . SER A 1 410 ? -9.064 -14.598 -1.703 1.00 97.44 410 SER A N 1
ATOM 2999 C CA . SER A 1 410 ? -9.639 -15.919 -1.457 1.00 97.44 410 SER A CA 1
ATOM 3000 C C . SER A 1 410 ? -8.667 -17.023 -1.868 1.00 97.44 410 SER A C 1
ATOM 3002 O O . SER A 1 410 ? -8.176 -17.053 -2.997 1.00 97.44 410 SER A O 1
ATOM 3004 N N . ARG A 1 411 ? -8.463 -18.001 -0.979 1.00 95.25 411 ARG A N 1
ATOM 3005 C CA . ARG A 1 411 ? -7.664 -19.206 -1.258 1.00 95.25 411 ARG A CA 1
ATOM 3006 C C . ARG A 1 411 ? -8.284 -20.118 -2.310 1.00 95.25 411 ARG A C 1
ATOM 3008 O O . ARG A 1 411 ? -7.603 -21.006 -2.807 1.00 95.25 411 ARG A O 1
ATOM 3015 N N . SER A 1 412 ? -9.567 -19.929 -2.623 1.00 94.81 412 SER A N 1
ATOM 3016 C CA . SER A 1 412 ? -10.259 -20.701 -3.661 1.00 94.81 412 SER A CA 1
ATOM 3017 C C . SER A 1 412 ? -9.875 -20.285 -5.084 1.00 94.81 412 SER A C 1
ATOM 3019 O O . SER A 1 412 ? -10.169 -21.019 -6.024 1.00 94.81 412 SER A O 1
ATOM 3021 N N . LEU A 1 413 ? -9.229 -19.125 -5.247 1.00 93.88 413 LEU A N 1
ATOM 3022 C CA . LEU A 1 413 ? -8.724 -18.657 -6.533 1.00 93.88 413 LEU A CA 1
ATOM 3023 C C . LEU A 1 413 ? -7.418 -19.361 -6.892 1.00 93.88 413 LEU A C 1
ATOM 3025 O O . LEU A 1 413 ? -6.588 -19.633 -6.023 1.00 93.88 413 LEU A O 1
ATOM 3029 N N . ASP A 1 414 ? -7.188 -19.565 -8.186 1.00 92.19 414 ASP A N 1
ATOM 3030 C CA . ASP A 1 414 ? -5.911 -20.071 -8.682 1.00 92.19 414 ASP A CA 1
ATOM 3031 C C . ASP A 1 414 ? -4.758 -19.139 -8.282 1.00 92.19 414 ASP A C 1
ATOM 3033 O O . ASP A 1 414 ? -4.897 -17.913 -8.282 1.00 92.19 414 ASP A O 1
ATOM 3037 N N . ARG A 1 415 ? -3.577 -19.706 -8.000 1.00 88.81 415 ARG A N 1
ATOM 3038 C CA . ARG A 1 415 ? -2.383 -18.928 -7.614 1.00 88.81 415 ARG A CA 1
ATOM 3039 C C . ARG A 1 415 ? -2.027 -17.832 -8.622 1.00 88.81 415 ARG A C 1
ATOM 3041 O O . ARG A 1 415 ? -1.611 -16.754 -8.217 1.00 88.81 415 ARG A O 1
ATOM 3048 N N . ALA A 1 416 ? -2.240 -18.076 -9.916 1.00 81.94 416 ALA A N 1
ATOM 3049 C CA . ALA A 1 416 ? -2.017 -17.073 -10.958 1.00 81.94 416 ALA A CA 1
ATOM 3050 C C . ALA A 1 416 ? -2.953 -15.858 -10.815 1.00 81.94 416 ALA A C 1
ATOM 3052 O O . ALA A 1 416 ? -2.527 -14.727 -11.032 1.00 81.94 416 ALA A O 1
ATOM 3053 N N . VAL A 1 417 ? -4.206 -16.078 -10.401 1.00 88.25 417 VAL A N 1
ATOM 3054 C CA . VAL A 1 417 ? -5.175 -15.002 -10.145 1.00 88.25 417 VAL A CA 1
ATOM 3055 C C . VAL A 1 417 ? -4.807 -14.245 -8.870 1.00 88.25 417 VAL A C 1
ATOM 3057 O O . VAL A 1 417 ? -4.848 -13.019 -8.869 1.00 88.25 417 VAL A O 1
ATOM 3060 N N . GLN A 1 418 ? -4.388 -14.946 -7.809 1.00 90.44 418 GLN A N 1
ATOM 3061 C CA . GLN A 1 418 ? -3.904 -14.306 -6.575 1.00 90.44 418 GLN A CA 1
ATOM 3062 C C . GLN A 1 418 ? -2.698 -13.391 -6.853 1.00 90.44 418 GLN A C 1
ATOM 3064 O O . GLN A 1 418 ? -2.695 -12.236 -6.432 1.00 90.44 418 GLN A O 1
ATOM 3069 N N . ALA A 1 419 ? -1.732 -13.867 -7.646 1.00 82.31 419 ALA A N 1
ATOM 3070 C CA . ALA A 1 419 ? -0.581 -13.075 -8.077 1.00 82.31 419 ALA A CA 1
ATOM 3071 C C . ALA A 1 419 ? -0.992 -11.858 -8.924 1.00 82.31 419 ALA A C 1
ATOM 3073 O O . ALA A 1 419 ? -0.495 -10.754 -8.710 1.00 82.31 419 ALA A O 1
ATOM 3074 N N . ALA A 1 420 ? -1.928 -12.033 -9.865 1.00 80.00 420 ALA A N 1
ATOM 3075 C CA . ALA A 1 420 ? -2.436 -10.934 -10.686 1.00 80.00 420 ALA A CA 1
ATOM 3076 C C . ALA A 1 420 ? -3.147 -9.859 -9.847 1.00 80.00 420 ALA A C 1
ATOM 3078 O O . ALA A 1 420 ? -3.025 -8.674 -10.148 1.00 80.00 420 ALA A O 1
ATOM 3079 N N . VAL A 1 421 ? -3.852 -10.256 -8.784 1.00 92.88 421 VAL A N 1
ATOM 3080 C CA . VAL A 1 421 ? -4.474 -9.335 -7.822 1.00 92.88 421 VAL A CA 1
ATOM 3081 C C . VAL A 1 421 ? -3.420 -8.538 -7.045 1.00 92.88 421 VAL A C 1
ATOM 3083 O O . VAL A 1 421 ? -3.566 -7.321 -6.946 1.00 92.88 421 VAL A O 1
ATOM 3086 N N . ASP A 1 422 ? -2.360 -9.178 -6.532 1.00 87.75 422 ASP A N 1
ATOM 3087 C CA . ASP A 1 422 ? -1.275 -8.473 -5.823 1.00 87.75 422 ASP A CA 1
ATOM 3088 C C . ASP A 1 422 ? -0.601 -7.438 -6.737 1.00 87.75 422 ASP A C 1
ATOM 3090 O O . ASP A 1 422 ? -0.486 -6.263 -6.381 1.00 87.75 422 ASP A O 1
ATOM 3094 N N . VAL A 1 423 ? -0.260 -7.841 -7.967 1.00 81.00 423 VAL A N 1
ATOM 3095 C CA . VAL A 1 423 ? 0.331 -6.952 -8.979 1.00 81.00 423 VAL A CA 1
ATOM 3096 C C . VAL A 1 423 ? -0.611 -5.797 -9.326 1.00 81.00 423 VAL A C 1
ATOM 3098 O O . VAL A 1 423 ? -0.172 -4.646 -9.374 1.00 81.00 423 VAL A O 1
ATOM 3101 N N . ALA A 1 424 ? -1.901 -6.071 -9.544 1.00 85.00 424 ALA A N 1
ATOM 3102 C CA . ALA A 1 424 ? -2.885 -5.050 -9.899 1.00 85.00 424 ALA A CA 1
ATOM 3103 C C . ALA A 1 424 ? -3.074 -4.016 -8.784 1.00 85.00 424 ALA A C 1
ATOM 3105 O O . ALA A 1 424 ? -3.081 -2.812 -9.047 1.00 85.00 424 ALA A O 1
ATOM 3106 N N . LEU A 1 425 ? -3.188 -4.469 -7.534 1.00 95.12 425 LEU A N 1
ATOM 3107 C CA . LEU A 1 425 ? -3.334 -3.587 -6.384 1.00 95.12 425 LEU A CA 1
ATOM 3108 C C . LEU A 1 425 ? -2.073 -2.748 -6.157 1.00 95.12 425 LEU A C 1
ATOM 3110 O O . LEU A 1 425 ? -2.172 -1.532 -5.991 1.00 95.12 425 LEU A O 1
ATOM 3114 N N . ARG A 1 426 ? -0.888 -3.362 -6.223 1.00 88.12 426 ARG A N 1
ATOM 3115 C CA . ARG A 1 426 ? 0.393 -2.658 -6.090 1.00 88.12 426 ARG A CA 1
ATOM 3116 C C . ARG A 1 426 ? 0.567 -1.593 -7.172 1.00 88.12 426 ARG A C 1
ATOM 3118 O O . ARG A 1 426 ? 0.929 -0.456 -6.865 1.00 88.12 426 ARG A O 1
ATOM 3125 N N . ALA A 1 427 ? 0.238 -1.925 -8.420 1.00 77.19 427 ALA A N 1
ATOM 3126 C CA . ALA A 1 427 ? 0.233 -0.970 -9.525 1.00 77.19 427 ALA A CA 1
ATOM 3127 C C . ALA A 1 427 ? -0.800 0.149 -9.312 1.00 77.19 427 ALA A C 1
ATOM 3129 O O . ALA A 1 427 ? -0.516 1.308 -9.609 1.00 77.19 427 ALA A O 1
ATOM 3130 N N . SER A 1 428 ? -1.968 -0.169 -8.747 1.00 88.44 428 SER A N 1
ATOM 3131 C CA . SER A 1 428 ? -3.005 0.816 -8.436 1.00 88.44 428 SER A CA 1
ATOM 3132 C C . SER A 1 428 ? -2.562 1.814 -7.365 1.00 88.44 428 SER A C 1
ATOM 3134 O O . SER A 1 428 ? -2.727 3.021 -7.544 1.00 88.44 428 SER A O 1
ATOM 3136 N N . ILE A 1 429 ? -1.920 1.334 -6.297 1.00 88.94 429 ILE A N 1
ATOM 3137 C CA . ILE A 1 429 ? -1.332 2.171 -5.241 1.00 88.94 429 ILE A CA 1
ATOM 3138 C C . ILE A 1 429 ? -0.245 3.077 -5.822 1.00 88.94 429 ILE A C 1
ATOM 3140 O O . ILE A 1 429 ? -0.243 4.283 -5.568 1.00 88.94 429 ILE A O 1
ATOM 3144 N N . ALA A 1 430 ? 0.664 2.511 -6.622 1.00 80.06 430 ALA A N 1
ATOM 3145 C CA . ALA A 1 430 ? 1.742 3.265 -7.254 1.00 80.06 430 ALA A CA 1
ATOM 3146 C C . ALA A 1 430 ? 1.196 4.353 -8.193 1.00 80.06 430 ALA A C 1
ATOM 3148 O O . ALA A 1 430 ? 1.639 5.501 -8.135 1.00 80.06 430 ALA A O 1
ATOM 3149 N N . TYR A 1 431 ? 0.186 4.023 -9.001 1.00 80.00 431 TYR A N 1
ATOM 3150 C CA . TYR A 1 431 ? -0.485 4.980 -9.875 1.00 80.00 431 TYR A CA 1
ATOM 3151 C C . TYR A 1 431 ? -1.162 6.098 -9.076 1.00 80.00 431 TYR A C 1
ATOM 3153 O O . TYR A 1 431 ? -0.985 7.270 -9.398 1.00 80.00 431 TYR A O 1
ATOM 3161 N N . ALA A 1 432 ? -1.912 5.759 -8.023 1.00 81.12 432 ALA A N 1
ATOM 3162 C CA . ALA A 1 432 ? -2.596 6.744 -7.190 1.00 81.12 432 ALA A CA 1
ATOM 3163 C C . ALA A 1 432 ? -1.605 7.695 -6.501 1.00 81.12 432 ALA A C 1
ATOM 3165 O O . ALA A 1 432 ? -1.837 8.900 -6.482 1.00 81.12 432 ALA A O 1
ATOM 3166 N N . ARG A 1 433 ? -0.466 7.186 -6.008 1.00 81.44 433 ARG A N 1
ATOM 3167 C CA . ARG A 1 433 ? 0.614 8.010 -5.433 1.00 81.44 433 ARG A CA 1
ATOM 3168 C C . ARG A 1 433 ? 1.280 8.927 -6.466 1.00 81.44 433 ARG A C 1
ATOM 3170 O O . ARG A 1 433 ? 1.636 10.052 -6.130 1.00 81.44 433 ARG A O 1
ATOM 3177 N N . LEU A 1 434 ? 1.444 8.471 -7.710 1.00 74.75 434 LEU A N 1
ATOM 3178 C CA . LEU A 1 434 ? 2.056 9.256 -8.791 1.00 74.75 434 LEU A CA 1
ATOM 3179 C C . LEU A 1 434 ? 1.099 10.301 -9.395 1.00 74.75 434 LEU A C 1
ATOM 3181 O O . LEU A 1 434 ? 1.539 11.337 -9.900 1.00 74.75 434 LEU A O 1
ATOM 3185 N N . HIS A 1 435 ? -0.203 10.019 -9.350 1.00 78.06 435 HIS A N 1
ATOM 3186 C CA . HIS A 1 435 ? -1.270 10.834 -9.929 1.00 78.06 435 HIS A CA 1
ATOM 3187 C C . HIS A 1 435 ? -2.403 11.091 -8.920 1.00 78.06 435 HIS A C 1
ATOM 3189 O O . HIS A 1 435 ? -3.562 10.765 -9.212 1.00 78.06 435 HIS A O 1
ATOM 3195 N N . PRO A 1 436 ? -2.119 11.665 -7.733 1.00 81.75 436 PRO A N 1
ATOM 3196 C CA . PRO A 1 436 ? -3.122 11.831 -6.685 1.00 81.75 436 PRO A CA 1
ATOM 3197 C C . PRO A 1 436 ? -4.315 12.670 -7.151 1.00 81.75 436 PRO A C 1
ATOM 3199 O O . PRO A 1 436 ? -5.449 12.404 -6.756 1.00 81.75 436 PRO A O 1
ATOM 3202 N N . GLU A 1 437 ? -4.087 13.627 -8.057 1.00 84.31 437 GLU A N 1
ATOM 3203 C CA . GLU A 1 437 ? -5.115 14.451 -8.689 1.00 84.31 437 GLU A CA 1
ATOM 3204 C C . GLU A 1 437 ? -6.158 13.627 -9.452 1.00 84.31 437 GLU A C 1
ATOM 3206 O O . GLU A 1 437 ? -7.339 13.972 -9.438 1.00 84.31 437 GLU A O 1
ATOM 3211 N N . ARG A 1 438 ? -5.749 12.510 -10.070 1.00 84.44 438 ARG A N 1
ATOM 3212 C CA . ARG A 1 438 ? -6.653 11.650 -10.843 1.00 84.44 438 ARG A CA 1
ATOM 3213 C C . ARG A 1 438 ? -7.597 10.860 -9.939 1.00 84.44 438 ARG A C 1
ATOM 3215 O O . ARG A 1 438 ? -8.692 10.533 -10.375 1.00 84.44 438 ARG A O 1
ATOM 3222 N N . SER A 1 439 ? -7.213 10.598 -8.689 1.00 90.00 439 SER A N 1
ATOM 3223 C CA . SER A 1 439 ? -8.050 9.883 -7.716 1.00 90.00 439 SER A CA 1
ATOM 3224 C C . SER A 1 439 ? -9.027 10.790 -6.961 1.00 90.00 439 SER A C 1
ATOM 3226 O O . SER A 1 439 ? -9.948 10.285 -6.324 1.00 90.00 439 SER A O 1
ATOM 3228 N N . GLN A 1 440 ? -8.878 12.120 -7.025 1.00 89.25 440 GLN A N 1
ATOM 3229 C CA . GLN A 1 440 ? -9.658 13.051 -6.195 1.00 89.25 440 GLN A CA 1
ATOM 3230 C C . GLN A 1 440 ? -11.165 12.992 -6.449 1.00 89.25 440 GLN A C 1
ATOM 3232 O O . GLN A 1 440 ? -11.947 13.056 -5.501 1.00 89.25 440 GLN A O 1
ATOM 3237 N N . GLU A 1 441 ? -11.590 12.907 -7.712 1.00 90.56 441 GLU A N 1
ATOM 3238 C CA . GLU A 1 441 ? -13.017 12.826 -8.047 1.00 90.56 441 GLU A CA 1
ATOM 3239 C C . GLU A 1 441 ? -13.627 11.515 -7.560 1.00 90.56 441 GLU A C 1
ATOM 3241 O O . GLU A 1 441 ? -14.710 11.531 -6.978 1.00 90.56 441 GLU A O 1
ATOM 3246 N N . TYR A 1 442 ? -12.897 10.408 -7.717 1.00 92.44 442 TYR A N 1
ATOM 3247 C CA . TYR A 1 442 ? -13.318 9.102 -7.225 1.00 92.44 442 TYR A CA 1
ATOM 3248 C C . TYR A 1 442 ? -13.419 9.086 -5.695 1.00 92.44 442 TYR A C 1
ATOM 3250 O O . TYR A 1 442 ? -14.456 8.714 -5.157 1.00 92.44 442 TYR A O 1
ATOM 3258 N N . VAL A 1 443 ? -12.395 9.573 -4.985 1.00 93.75 443 VAL A N 1
ATOM 3259 C CA . VAL A 1 443 ? -12.415 9.696 -3.517 1.00 93.75 443 VAL A CA 1
ATOM 3260 C C . VAL A 1 443 ? -13.611 10.534 -3.061 1.00 93.75 443 VAL A C 1
ATOM 3262 O O . VAL A 1 443 ? -14.378 10.097 -2.208 1.00 93.75 443 VAL A O 1
ATOM 3265 N N . ARG A 1 444 ? -13.830 11.708 -3.668 1.00 90.62 444 ARG A N 1
ATOM 3266 C CA . ARG A 1 444 ? -14.940 12.610 -3.316 1.00 90.62 444 ARG A CA 1
ATOM 3267 C C . ARG A 1 444 ? -16.317 11.995 -3.570 1.00 90.62 444 ARG A C 1
ATOM 3269 O O . ARG A 1 444 ? -17.261 12.327 -2.864 1.00 90.62 444 ARG A O 1
ATOM 3276 N N . ALA A 1 445 ? -16.452 11.142 -4.583 1.00 89.81 445 ALA A N 1
ATOM 3277 C CA . ALA A 1 445 ? -17.727 10.512 -4.914 1.00 89.81 445 ALA A CA 1
ATOM 3278 C C . ALA A 1 445 ? -18.196 9.502 -3.851 1.00 89.81 445 ALA A C 1
ATOM 3280 O O . ALA A 1 445 ? -19.393 9.228 -3.777 1.00 89.81 445 ALA A O 1
ATOM 3281 N N . TYR A 1 446 ? -17.277 8.963 -3.042 1.00 89.69 446 TYR A N 1
ATOM 3282 C CA . TYR A 1 446 ? -17.572 7.880 -2.100 1.00 89.69 446 TYR A CA 1
ATOM 3283 C C . TYR A 1 446 ? -17.255 8.199 -0.636 1.00 89.69 446 TYR A C 1
ATOM 3285 O O . TYR A 1 446 ? -17.885 7.612 0.243 1.00 89.69 446 TYR A O 1
ATOM 3293 N N . ALA A 1 447 ? -16.317 9.106 -0.355 1.00 82.31 447 ALA A N 1
ATOM 3294 C CA . ALA A 1 447 ? -15.956 9.472 1.009 1.00 82.31 447 ALA A CA 1
ATOM 3295 C C . ALA A 1 447 ? -17.156 10.051 1.776 1.00 82.31 447 ALA A C 1
ATOM 3297 O O . ALA A 1 447 ? -17.889 10.897 1.269 1.00 82.31 447 ALA A O 1
ATOM 3298 N N . GLN A 1 448 ? -17.341 9.599 3.020 1.00 74.06 448 GLN A N 1
ATOM 3299 C CA . GLN A 1 448 ? -18.366 10.156 3.911 1.00 74.06 448 GLN A CA 1
ATOM 3300 C C . GLN A 1 448 ? -17.998 11.565 4.393 1.00 74.06 448 GLN A C 1
ATOM 3302 O O . GLN A 1 448 ? -18.872 12.413 4.562 1.00 74.06 448 GLN A O 1
ATOM 3307 N N . GLU A 1 449 ? -16.702 11.813 4.595 1.00 78.25 449 GLU A N 1
ATOM 3308 C CA . GLU A 1 449 ? -16.177 13.142 4.884 1.00 78.25 449 GLU A CA 1
ATOM 3309 C C . GLU A 1 449 ? -16.029 13.935 3.584 1.00 78.25 449 GLU A C 1
ATOM 3311 O O . GLU A 1 449 ? -15.409 13.476 2.627 1.00 78.25 449 GLU A O 1
ATOM 3316 N N . MET A 1 450 ? -16.597 15.138 3.567 1.00 76.06 450 MET A N 1
ATOM 3317 C CA . MET A 1 450 ? -16.643 16.001 2.388 1.00 76.06 450 MET A CA 1
ATOM 3318 C C . MET A 1 450 ? -15.595 17.114 2.443 1.00 76.06 450 MET A C 1
ATOM 3320 O O . MET A 1 450 ? -15.355 17.757 1.419 1.00 76.06 450 MET A O 1
ATOM 3324 N N . ASP A 1 451 ? -14.970 17.355 3.603 1.00 86.00 451 ASP A N 1
ATOM 3325 C CA . ASP A 1 451 ? -13.865 18.300 3.731 1.00 86.00 451 ASP A CA 1
ATOM 3326 C C . ASP A 1 451 ? -12.616 17.764 2.995 1.00 86.00 451 ASP A C 1
ATOM 3328 O O . ASP A 1 451 ? -12.028 16.753 3.408 1.00 86.00 451 ASP A O 1
ATOM 3332 N N . PRO A 1 452 ? -12.159 18.437 1.918 1.00 86.62 452 PRO A N 1
ATOM 3333 C CA . PRO A 1 452 ? -11.001 17.989 1.153 1.00 86.62 452 PRO A CA 1
ATOM 3334 C C . PRO A 1 452 ? -9.708 17.939 1.975 1.00 86.62 452 PRO A C 1
ATOM 3336 O O . PRO A 1 452 ? -8.861 17.086 1.717 1.00 86.62 452 PRO A O 1
ATOM 3339 N N . ALA A 1 453 ? -9.545 18.826 2.962 1.00 89.31 453 ALA A N 1
ATOM 3340 C CA . ALA A 1 453 ? -8.355 18.852 3.806 1.00 89.31 453 ALA A CA 1
ATOM 3341 C C . ALA A 1 453 ? -8.324 17.651 4.759 1.00 89.31 453 ALA A C 1
ATOM 3343 O O . ALA A 1 453 ? -7.263 17.063 4.966 1.00 89.31 453 ALA A O 1
ATOM 3344 N N . VAL A 1 454 ? -9.483 17.244 5.291 1.00 89.44 454 VAL A N 1
ATOM 3345 C CA . VAL A 1 454 ? -9.590 16.035 6.122 1.00 89.44 454 VAL A CA 1
ATOM 3346 C C . VAL A 1 454 ? -9.387 14.783 5.273 1.00 89.44 454 VAL A C 1
ATOM 3348 O O . VAL A 1 454 ? -8.658 13.890 5.695 1.00 89.44 454 VAL A O 1
ATOM 3351 N N . CYS A 1 455 ? -9.943 14.732 4.057 1.00 90.62 455 CYS A N 1
ATOM 3352 C CA . CYS A 1 455 ? -9.697 13.629 3.124 1.00 90.62 455 CYS A CA 1
ATOM 3353 C C . CYS A 1 455 ? -8.207 13.468 2.804 1.00 90.62 455 CYS A C 1
ATOM 3355 O O . CYS A 1 455 ? -7.691 12.353 2.855 1.00 90.62 455 CYS A O 1
ATOM 3357 N N . GLN A 1 456 ? -7.508 14.572 2.519 1.00 91.81 456 GLN A N 1
ATOM 3358 C CA . GLN A 1 456 ? -6.076 14.532 2.235 1.00 91.81 456 GLN A CA 1
ATOM 3359 C C . GLN A 1 456 ? -5.272 14.102 3.466 1.00 91.81 456 GLN A C 1
ATOM 3361 O O . GLN A 1 456 ? -4.468 13.185 3.362 1.00 91.81 456 GLN A O 1
ATOM 3366 N N . ALA A 1 457 ? -5.546 14.673 4.645 1.00 90.62 457 ALA A N 1
ATOM 3367 C CA . ALA A 1 457 ? -4.893 14.257 5.890 1.00 90.62 457 ALA A CA 1
ATOM 3368 C C . ALA A 1 457 ? -5.150 12.774 6.217 1.00 90.62 457 ALA A C 1
ATOM 3370 O O . ALA A 1 457 ? -4.294 12.095 6.783 1.00 90.62 457 ALA A O 1
ATOM 3371 N N . HIS A 1 458 ? -6.327 12.262 5.849 1.00 92.44 458 HIS A N 1
ATOM 3372 C CA . HIS A 1 458 ? -6.679 10.858 5.996 1.00 92.44 458 HIS A CA 1
ATOM 3373 C C . HIS A 1 458 ? -5.853 9.972 5.048 1.00 92.44 458 HIS A C 1
ATOM 3375 O O . HIS A 1 458 ? -5.292 8.973 5.492 1.00 92.44 458 HIS A O 1
ATOM 3381 N N . ILE A 1 459 ? -5.718 10.352 3.775 1.00 94.19 459 ILE A N 1
ATOM 3382 C CA . ILE A 1 459 ? -4.865 9.644 2.809 1.00 94.19 459 ILE A CA 1
ATOM 3383 C C . ILE A 1 459 ? -3.402 9.676 3.264 1.00 94.19 459 ILE A C 1
ATOM 3385 O O . ILE A 1 459 ? -2.799 8.617 3.395 1.00 94.19 459 ILE A O 1
ATOM 3389 N N . ASP A 1 460 ? -2.862 10.853 3.585 1.00 92.94 460 ASP A N 1
ATOM 3390 C CA . ASP A 1 460 ? -1.454 11.036 3.967 1.00 92.94 460 ASP A CA 1
ATOM 3391 C C . ASP A 1 460 ? -1.063 10.195 5.191 1.00 92.94 460 ASP A C 1
ATOM 3393 O O . ASP A 1 460 ? 0.070 9.729 5.302 1.00 92.94 460 ASP A O 1
ATOM 3397 N N . LEU A 1 461 ? -2.001 9.990 6.120 1.00 92.38 461 LEU A N 1
ATOM 3398 C CA . LEU A 1 461 ? -1.744 9.224 7.331 1.00 92.38 461 LEU A CA 1
ATOM 3399 C C . LEU A 1 461 ? -1.758 7.704 7.098 1.00 92.38 461 LEU A C 1
ATOM 3401 O O . LEU A 1 461 ? -0.905 6.998 7.640 1.00 92.38 461 LEU A O 1
ATOM 3405 N N . TYR A 1 462 ? -2.737 7.184 6.348 1.00 95.00 462 TYR A N 1
ATOM 3406 C CA . TYR A 1 462 ? -2.939 5.731 6.217 1.00 95.00 462 TYR A CA 1
ATOM 3407 C C . TYR A 1 462 ? -2.424 5.132 4.905 1.00 95.00 462 TYR A C 1
ATOM 3409 O O . TYR A 1 462 ? -2.346 3.908 4.824 1.00 95.00 462 TYR A O 1
ATOM 3417 N N . VAL A 1 463 ? -2.078 5.949 3.905 1.00 95.25 463 VAL A N 1
ATOM 3418 C CA . VAL A 1 463 ? -1.439 5.517 2.653 1.00 95.25 463 VAL A CA 1
ATOM 3419 C C . VAL A 1 463 ? 0.046 5.861 2.713 1.00 95.25 463 VAL A C 1
ATOM 3421 O O . VAL A 1 463 ? 0.487 6.937 2.310 1.00 95.25 463 VAL A O 1
ATOM 3424 N N . ASN A 1 464 ? 0.829 4.924 3.234 1.00 91.19 464 ASN A N 1
ATOM 3425 C CA . ASN A 1 464 ? 2.263 5.083 3.458 1.00 91.19 464 ASN A CA 1
ATOM 3426 C C . ASN A 1 464 ? 3.039 3.914 2.826 1.00 91.19 464 ASN A C 1
ATOM 3428 O O . ASN A 1 464 ? 2.500 3.176 2.001 1.00 91.19 464 ASN A O 1
ATOM 3432 N N . ASP A 1 465 ? 4.315 3.754 3.164 1.00 91.00 465 ASP A N 1
ATOM 3433 C CA . ASP A 1 465 ? 5.149 2.730 2.529 1.00 91.00 465 ASP A CA 1
ATOM 3434 C C . ASP A 1 465 ? 4.700 1.309 2.877 1.00 91.00 465 ASP A C 1
ATOM 3436 O O . ASP A 1 465 ? 4.714 0.455 1.995 1.00 91.00 465 ASP A O 1
ATOM 3440 N N . PHE A 1 466 ? 4.126 1.100 4.070 1.00 92.25 466 PHE A N 1
ATOM 3441 C CA . PHE A 1 466 ? 3.483 -0.164 4.438 1.00 92.25 466 PHE A CA 1
ATOM 3442 C C . PHE A 1 466 ? 2.249 -0.489 3.593 1.00 92.25 466 PHE A C 1
ATOM 3444 O O . PHE A 1 466 ? 1.818 -1.637 3.526 1.00 92.25 466 PHE A O 1
ATOM 3451 N N . THR A 1 467 ? 1.642 0.517 2.963 1.00 94.06 467 THR A N 1
ATOM 3452 C CA . THR A 1 467 ? 0.556 0.300 2.010 1.00 94.06 467 THR A CA 1
ATOM 3453 C C . THR A 1 467 ? 1.093 -0.231 0.690 1.00 94.06 467 THR A C 1
ATOM 3455 O O . THR A 1 467 ? 0.429 -1.053 0.070 1.00 94.06 467 THR A O 1
ATOM 3458 N N . LEU A 1 468 ? 2.275 0.205 0.245 1.00 85.88 468 LEU A N 1
ATOM 3459 C CA . LEU A 1 468 ? 2.894 -0.327 -0.971 1.00 85.88 468 LEU A CA 1
ATOM 3460 C C . LEU A 1 468 ? 3.432 -1.742 -0.745 1.00 85.88 468 LEU A C 1
ATOM 3462 O O . LEU A 1 468 ? 3.261 -2.591 -1.616 1.00 85.88 468 LEU A O 1
ATOM 3466 N N . ASP A 1 469 ? 4.064 -1.968 0.404 1.00 88.62 469 ASP A N 1
ATOM 3467 C CA . ASP A 1 469 ? 4.573 -3.262 0.839 1.00 88.62 469 ASP A CA 1
ATOM 3468 C C . ASP A 1 469 ? 4.726 -3.282 2.363 1.00 88.62 469 ASP A C 1
ATOM 3470 O O . ASP A 1 469 ? 5.335 -2.374 2.927 1.00 88.62 469 ASP A O 1
ATOM 3474 N N . PHE A 1 470 ? 4.213 -4.305 3.045 1.00 90.31 470 PHE A N 1
ATOM 3475 C CA . PHE A 1 470 ? 4.396 -4.423 4.491 1.00 90.31 470 PHE A CA 1
ATOM 3476 C C . PHE A 1 470 ? 5.867 -4.515 4.911 1.00 90.31 470 PHE A C 1
ATOM 3478 O O . PHE A 1 470 ? 6.214 -4.021 5.990 1.00 90.31 470 PHE A O 1
ATOM 3485 N N . GLY A 1 471 ? 6.715 -5.146 4.097 1.00 90.38 471 GLY A N 1
ATOM 3486 C CA . GLY A 1 471 ? 8.089 -5.477 4.453 1.00 90.38 471 GLY A CA 1
ATOM 3487 C C . GLY A 1 471 ? 8.209 -6.291 5.749 1.00 90.38 471 GLY A C 1
ATOM 3488 O O . GLY A 1 471 ? 7.231 -6.636 6.417 1.00 90.38 471 GLY A O 1
ATOM 3489 N N . GLU A 1 472 ? 9.447 -6.564 6.163 1.00 91.62 472 GLU A N 1
ATOM 3490 C CA . GLU A 1 472 ? 9.711 -7.401 7.342 1.00 91.62 472 GLU A CA 1
ATOM 3491 C C . GLU A 1 472 ? 9.102 -6.826 8.636 1.00 91.62 472 GLU A C 1
ATOM 3493 O O . GLU A 1 472 ? 8.569 -7.568 9.465 1.00 91.62 472 GLU A O 1
ATOM 3498 N N . GLU A 1 473 ? 9.142 -5.498 8.816 1.00 93.69 473 GLU A N 1
ATOM 3499 C CA . GLU A 1 473 ? 8.605 -4.841 10.016 1.00 93.69 473 GLU A CA 1
ATOM 3500 C C . GLU A 1 473 ? 7.069 -4.908 10.067 1.00 93.69 473 GLU A C 1
ATOM 3502 O O . GLU A 1 473 ? 6.497 -5.198 11.125 1.00 93.69 473 GLU A O 1
ATOM 3507 N N . GLY A 1 474 ? 6.387 -4.679 8.939 1.00 95.56 474 GLY A N 1
ATOM 3508 C CA . GLY A 1 474 ? 4.930 -4.760 8.857 1.00 95.56 474 GLY A CA 1
ATOM 3509 C C . GLY A 1 474 ? 4.425 -6.191 9.027 1.00 95.56 474 GLY A C 1
ATOM 3510 O O . GLY A 1 474 ? 3.475 -6.427 9.780 1.00 95.56 474 GLY A O 1
ATOM 3511 N N . GLU A 1 475 ? 5.103 -7.170 8.427 1.00 96.38 475 GLU A N 1
ATOM 3512 C CA . GLU A 1 475 ? 4.811 -8.584 8.656 1.00 96.38 475 GLU A CA 1
ATOM 3513 C C . GLU A 1 475 ? 4.982 -8.982 10.127 1.00 96.38 475 GLU A C 1
ATOM 3515 O O . GLU A 1 475 ? 4.113 -9.647 10.706 1.00 96.38 475 GLU A O 1
ATOM 3520 N N . ALA A 1 476 ? 6.081 -8.560 10.762 1.00 95.81 476 ALA A N 1
ATOM 3521 C CA . ALA A 1 476 ? 6.326 -8.811 12.178 1.00 95.81 476 ALA A CA 1
ATOM 3522 C C . ALA A 1 476 ? 5.231 -8.188 13.059 1.00 95.81 476 ALA A C 1
ATOM 3524 O O . ALA A 1 476 ? 4.759 -8.825 14.008 1.00 95.81 476 ALA A O 1
ATOM 3525 N N . ALA A 1 477 ? 4.772 -6.979 12.721 1.00 97.88 477 ALA A N 1
ATOM 3526 C CA . ALA A 1 477 ? 3.658 -6.324 13.394 1.00 97.88 477 ALA A CA 1
ATOM 3527 C C . ALA A 1 477 ? 2.354 -7.125 13.267 1.00 97.88 477 ALA A C 1
ATOM 3529 O O . ALA A 1 477 ? 1.691 -7.371 14.280 1.00 97.88 477 ALA A O 1
ATOM 3530 N N . ILE A 1 478 ? 2.007 -7.592 12.061 1.00 98.00 478 ILE A N 1
ATOM 3531 C CA . ILE A 1 478 ? 0.822 -8.431 11.816 1.00 98.00 478 ILE A CA 1
ATOM 3532 C C . ILE A 1 478 ? 0.904 -9.717 12.642 1.00 98.00 478 ILE A C 1
ATOM 3534 O O . ILE A 1 478 ? -0.022 -10.027 13.395 1.00 98.00 478 ILE A O 1
ATOM 3538 N N . ARG A 1 479 ? 2.032 -10.437 12.577 1.00 96.06 479 ARG A N 1
ATOM 3539 C CA . ARG A 1 479 ? 2.269 -11.661 13.364 1.00 96.06 479 ARG A CA 1
ATOM 3540 C C . ARG A 1 479 ? 2.109 -11.393 14.863 1.00 96.06 479 ARG A C 1
ATOM 3542 O O . ARG A 1 479 ? 1.470 -12.180 15.566 1.00 96.06 479 ARG A O 1
ATOM 3549 N N . ARG A 1 480 ? 2.626 -10.262 15.356 1.00 97.19 480 ARG A N 1
ATOM 3550 C CA . ARG A 1 480 ? 2.496 -9.866 16.763 1.00 97.19 480 ARG A CA 1
ATOM 3551 C C . ARG A 1 480 ? 1.046 -9.584 17.156 1.00 97.19 480 ARG A C 1
ATOM 3553 O O . ARG A 1 480 ? 0.631 -10.046 18.218 1.00 97.19 480 ARG A O 1
ATOM 3560 N N . LEU A 1 481 ? 0.274 -8.873 16.333 1.00 96.75 481 LEU A N 1
ATOM 3561 C CA . LEU A 1 481 ? -1.139 -8.598 16.616 1.00 96.75 481 LEU A CA 1
ATOM 3562 C C . LEU A 1 481 ? -1.977 -9.881 16.617 1.00 96.75 481 LEU A C 1
ATOM 3564 O O . LEU A 1 481 ? -2.797 -10.070 17.512 1.00 96.75 481 LEU A O 1
ATOM 3568 N N . LEU A 1 482 ? -1.732 -10.799 15.680 1.00 94.94 482 LEU A N 1
ATOM 3569 C CA . LEU A 1 482 ? -2.420 -12.092 15.643 1.00 94.94 482 LEU A CA 1
ATOM 3570 C C . LEU A 1 482 ? -2.120 -12.944 16.886 1.00 94.94 482 LEU A C 1
ATOM 3572 O O . LEU A 1 482 ? -3.021 -13.584 17.425 1.00 94.94 482 LEU A O 1
ATOM 3576 N N . ALA A 1 483 ? -0.885 -12.911 17.395 1.00 93.31 483 ALA A N 1
ATOM 3577 C CA . ALA A 1 483 ? -0.545 -13.561 18.662 1.00 93.31 483 ALA A CA 1
ATOM 3578 C C . ALA A 1 483 ? -1.280 -12.925 19.860 1.00 93.31 483 ALA A C 1
ATOM 3580 O O . ALA A 1 483 ? -1.680 -13.628 20.789 1.00 93.31 483 ALA A O 1
ATOM 3581 N N . VAL A 1 484 ? -1.491 -11.603 19.841 1.00 93.00 484 VAL A N 1
ATOM 3582 C CA . VAL A 1 484 ? -2.300 -10.911 20.857 1.00 93.00 484 VAL A CA 1
ATOM 3583 C C . VAL A 1 484 ? -3.767 -11.339 20.767 1.00 93.00 484 VAL A C 1
ATOM 3585 O O . VAL A 1 484 ? -4.331 -11.680 21.805 1.00 93.00 484 VAL A O 1
ATOM 3588 N N . ALA A 1 485 ? -4.354 -11.415 19.568 1.00 92.25 485 ALA A N 1
ATOM 3589 C CA . ALA A 1 485 ? -5.722 -11.913 19.364 1.00 92.25 485 ALA A CA 1
ATOM 3590 C C . ALA A 1 485 ? -5.922 -13.297 20.000 1.00 92.25 485 ALA A C 1
ATOM 3592 O O . ALA A 1 485 ? -6.776 -13.472 20.867 1.00 92.25 485 ALA A O 1
ATOM 3593 N N . GLN A 1 486 ? -5.024 -14.239 19.693 1.00 89.06 486 GLN A N 1
ATOM 3594 C CA . GLN A 1 486 ? -5.050 -15.589 20.267 1.00 89.06 486 GLN A CA 1
ATOM 3595 C C . GLN A 1 486 ? -4.996 -15.590 21.802 1.00 89.06 486 GLN A C 1
ATOM 3597 O O . GLN A 1 486 ? -5.677 -16.384 22.449 1.00 89.06 486 GLN A O 1
ATOM 3602 N N . SER A 1 487 ? -4.192 -14.703 22.398 1.00 87.88 487 SER A N 1
ATOM 3603 C CA . SER A 1 487 ? -4.067 -14.612 23.858 1.00 87.88 487 SER A CA 1
ATOM 3604 C C . SER A 1 487 ? -5.315 -14.048 24.543 1.00 87.88 487 SER A C 1
ATOM 3606 O O . SER A 1 487 ? -5.615 -14.432 25.673 1.00 87.88 487 SER A O 1
ATOM 3608 N N . VAL A 1 488 ? -6.042 -13.154 23.868 1.00 85.31 488 VAL A N 1
ATOM 3609 C CA . VAL A 1 488 ? -7.228 -12.479 24.411 1.00 85.31 488 VAL A CA 1
ATOM 3610 C C . VAL A 1 488 ? -8.481 -13.354 24.277 1.00 85.31 488 VAL A C 1
ATOM 3612 O O . VAL A 1 488 ? -9.341 -13.317 25.153 1.00 85.31 488 VAL A O 1
ATOM 3615 N N . GLU A 1 489 ? -8.577 -14.182 23.233 1.00 82.00 489 GLU A N 1
ATOM 3616 C CA . GLU A 1 489 ? -9.804 -14.920 22.887 1.00 82.00 489 GLU A CA 1
ATOM 3617 C C . GLU A 1 489 ? -9.905 -16.349 23.469 1.00 82.00 489 GLU A C 1
ATOM 3619 O O . GLU A 1 489 ? -10.948 -16.986 23.344 1.00 82.00 489 GLU A O 1
ATOM 3624 N N . ALA A 1 490 ? -8.869 -16.857 24.151 1.00 56.28 490 ALA A N 1
ATOM 3625 C CA . ALA A 1 490 ? -8.879 -18.115 24.924 1.00 56.28 490 ALA A CA 1
ATOM 3626 C C . ALA A 1 490 ? -9.471 -19.366 24.213 1.00 56.28 490 ALA A C 1
ATOM 3628 O O . ALA A 1 490 ? -10.093 -20.216 24.857 1.00 56.28 490 ALA A O 1
ATOM 3629 N N . GLY A 1 491 ? -9.263 -19.511 22.900 1.00 52.47 491 GLY A N 1
ATOM 3630 C CA . GLY A 1 491 ? -9.628 -20.706 22.122 1.00 52.47 491 GLY A CA 1
ATOM 3631 C C . GLY A 1 491 ? -8.440 -21.652 21.869 1.00 52.47 491 GLY A C 1
ATOM 3632 O O . GLY A 1 491 ? -7.290 -21.209 21.911 1.00 52.47 491 GLY A O 1
ATOM 3633 N N . PRO A 1 492 ? -8.668 -22.958 21.603 1.00 42.09 492 PRO A N 1
ATOM 3634 C CA . PRO A 1 492 ? -7.607 -23.849 21.140 1.00 42.09 492 PRO A CA 1
ATOM 3635 C C . PRO A 1 492 ? -7.023 -23.281 19.847 1.00 42.09 492 PRO A C 1
ATOM 3637 O O . PRO A 1 492 ? -7.757 -23.057 18.887 1.00 42.09 492 PRO A O 1
ATOM 3640 N N . GLY A 1 493 ? -5.711 -23.033 19.846 1.00 50.16 493 GLY A N 1
ATOM 3641 C CA . GLY A 1 493 ? -5.000 -22.501 18.692 1.00 50.16 493 GLY A CA 1
ATOM 3642 C C . GLY A 1 493 ? -5.228 -23.399 17.487 1.00 50.16 493 GLY A C 1
ATOM 3643 O O . GLY A 1 493 ? -4.677 -24.497 17.406 1.00 50.16 493 GLY A O 1
ATOM 3644 N N . THR A 1 494 ? -6.054 -22.945 16.551 1.00 47.72 494 THR A N 1
ATOM 3645 C CA . THR A 1 494 ? -6.087 -23.530 15.222 1.00 47.72 494 THR A CA 1
ATOM 3646 C C . THR A 1 494 ? -4.698 -23.320 14.635 1.00 47.72 494 THR A C 1
ATOM 3648 O O . THR A 1 494 ? -4.172 -22.207 14.598 1.00 47.72 494 THR A O 1
ATOM 3651 N N . ALA A 1 495 ? -4.054 -24.416 14.237 1.00 47.84 495 ALA A N 1
ATOM 3652 C CA . ALA A 1 495 ? -2.882 -24.348 13.384 1.00 47.84 495 ALA A CA 1
ATOM 3653 C C . ALA A 1 495 ? -3.344 -23.687 12.085 1.00 47.84 495 ALA A C 1
ATOM 3655 O O . ALA A 1 495 ? -4.093 -24.273 11.306 1.00 47.84 495 ALA A O 1
ATOM 3656 N N . MET A 1 496 ? -3.004 -22.415 11.929 1.00 67.44 496 MET A N 1
ATOM 3657 C CA . MET A 1 496 ? -3.543 -21.589 10.863 1.00 67.44 496 MET A CA 1
ATOM 3658 C C . MET A 1 496 ? -2.533 -21.570 9.731 1.00 67.44 496 MET A C 1
ATOM 3660 O O . MET A 1 496 ? -1.367 -21.242 9.959 1.00 67.44 496 MET A O 1
ATOM 3664 N N . GLY A 1 497 ? -2.997 -21.956 8.540 1.00 67.19 497 GLY A N 1
ATOM 3665 C CA . GLY A 1 497 ? -2.205 -22.002 7.313 1.00 67.19 497 GLY A CA 1
ATOM 3666 C C . GLY A 1 497 ? -1.532 -20.666 6.981 1.00 67.19 497 GLY A C 1
ATOM 3667 O O . GLY A 1 497 ? -1.811 -19.674 7.653 1.00 67.19 497 GLY A O 1
ATOM 3668 N N . PRO A 1 498 ? -0.654 -20.624 5.972 1.00 84.06 498 PRO A N 1
ATOM 3669 C CA . PRO A 1 498 ? 0.182 -19.470 5.612 1.00 84.06 498 PRO A CA 1
ATOM 3670 C C . PRO A 1 498 ? -0.510 -18.101 5.738 1.00 84.06 498 PRO A C 1
ATOM 3672 O O . PRO A 1 498 ? -1.693 -17.974 5.439 1.00 84.06 498 PRO A O 1
ATOM 3675 N N . LEU A 1 499 ? 0.175 -17.066 6.223 1.00 92.50 499 LEU A N 1
ATOM 3676 C CA . LEU A 1 499 ? -0.401 -15.722 6.340 1.00 92.50 499 LEU A CA 1
ATOM 3677 C C . LEU A 1 499 ? -0.615 -15.078 4.979 1.00 92.50 499 LEU A C 1
ATOM 3679 O O . LEU A 1 499 ? -1.700 -14.547 4.728 1.00 92.50 499 LEU A O 1
ATOM 3683 N N . PHE A 1 500 ? 0.405 -15.143 4.132 1.00 95.50 500 PHE A N 1
ATOM 3684 C CA . PHE A 1 500 ? 0.430 -14.456 2.851 1.00 95.50 500 PHE A CA 1
ATOM 3685 C C . PHE A 1 500 ? 0.064 -15.388 1.704 1.00 95.50 500 PHE A C 1
ATOM 3687 O O . PHE A 1 500 ? 0.069 -16.616 1.825 1.00 95.50 500 PHE A O 1
ATOM 3694 N N . TRP A 1 501 ? -0.357 -14.789 0.596 1.00 94.12 501 TRP A N 1
ATOM 3695 C CA . TRP A 1 501 ? -0.828 -15.513 -0.580 1.00 94.12 501 TRP A CA 1
ATOM 3696 C C . TRP A 1 501 ? 0.284 -16.285 -1.301 1.00 94.12 501 TRP A C 1
ATOM 3698 O O . TRP A 1 501 ? -0.024 -17.159 -2.096 1.00 94.12 501 TRP A O 1
ATOM 3708 N N . ASP A 1 502 ? 1.553 -16.009 -1.049 1.00 90.31 502 ASP A N 1
ATOM 3709 C CA . ASP A 1 502 ? 2.709 -16.662 -1.670 1.00 90.31 502 ASP A CA 1
ATOM 3710 C C . ASP A 1 502 ? 3.421 -17.657 -0.739 1.00 90.31 502 ASP A C 1
ATOM 3712 O O . ASP A 1 502 ? 4.352 -18.338 -1.161 1.00 90.31 502 ASP A O 1
ATOM 3716 N N . GLU A 1 503 ? 2.956 -17.792 0.504 1.00 88.19 503 GLU A N 1
ATOM 3717 C CA . GLU A 1 503 ? 3.421 -18.817 1.436 1.00 88.19 503 GLU A CA 1
ATOM 3718 C C . GLU A 1 503 ? 2.678 -20.157 1.187 1.00 88.19 503 GLU A C 1
ATOM 3720 O O . GLU A 1 503 ? 1.472 -20.175 0.884 1.00 88.19 503 GLU A O 1
ATOM 3725 N N . ASP A 1 504 ? 3.403 -21.274 1.325 1.00 70.12 504 ASP A N 1
ATOM 3726 C CA . ASP A 1 504 ? 2.925 -22.658 1.122 1.00 70.12 504 ASP A CA 1
ATOM 3727 C C . ASP A 1 504 ? 2.405 -23.338 2.400 1.00 70.12 504 ASP A C 1
ATOM 3729 O O . ASP A 1 504 ? 3.019 -23.171 3.483 1.00 70.12 504 ASP A O 1
#

Foldseek 3Di:
DQEDEAFFAWAFQPPLPADALAKEKEQKEFALPAFDADPVGTGFQVNVVNFPDQFPNDGHRGMFGADPLLSVVLLVLLCCQQPDPPPDPRHVCVVLVDPDGHHYYYAYEYAYPDAAAAPVVSVSCCVVGVHGTYDHCQSVVSRVCRNVVHHYIYMHFHQYHGNDPPPVSGNRVSGRSSRVLSVLSCLLCVCVSRPPDPDDDDDDPPPPPPPPQDAFEEEEELALQLLLLCVCLQVVVQPPFGHHDYDHDDAQVQLVCLVVVVGQKGKHWLLSCLVRLVWWAFFQAQFQWFAPQFKFKKAAPPAPQAAQPDPVSQQVSLCVQQAWAEEEQHCSFLLNLLNCLSNVHHPHYDYDHQVCFLVCRLVVVTGIYIHHFLCVVCSVVSNMDTRDGSQVVCCVVPVAIAGGITMIGTPVDDLVNLVSNSVSSLSSLSSCSSCVVVSQVSSCVRHPDNPVVSSSVRNVNRSDVSNNGCPPRNVVNSVVSSVSSCVSPPDDDDPRPDNHSPHD

Radius of gyration: 28.17 Å; Cα contacts (8 Å, |Δi|>4): 986; chains: 1; bounding box: 71×46×83 Å

Secondary structure (DSSP, 8-state):
---EEEEEEEEEPTTSS--TT-EEEEEEEEETT-EEEETTEEEETTTTT--SEEETTEEESSEEE--HHHHHHHHHHHHHHHH---SSS--HHHHTT-SSPPPEEEEEEEE-SS---SHHHHHHHHHHH-EEEE-SSHHHHHHHHHHHT--EEEEEEEEEETT---GGG--HHHHHHHHHHHHHHHHTTHHHHSPPP----------------PPEEEEE-SSHHHHHHHHHHHTT-STTPPPEEEEE--HHHHHHHHHHT--SEEEEEHHHHTTTTTTEEE-SSS-EEESS---EEEEETTSSPPPP-SHHHHHHHHHHHHHSEEEES-TTSHHHHHHHHHHTS-SEEEE--HHHHHHHHHHTSSSEEEE-TTHHHHTTTTTEEEEEEHHHHHHHHHSS-EEEEEEEEETTS-HHHHHHHHHHHHHHHHHHHH-HHHHHHHHHHH-S---HHHHHHHHHHHSSHHHH--HHHHHHHHHHHHHHHHHHH---------SBTT--

pLDDT: mean 87.17, std 15.54, range [29.42, 98.69]

Sequence (504 aa):
PRLVLQIGVAGALPGVGLDVGDLVVAAREVYSDLGASSPEGWLSAAELRLPIARVAGEECAGVFALDEALVESVVRLVRSRLGGRAASASCLSDVVGRSRLPRVISGTCVTASQVTGTQAEVELLAERWQAVAESMEGAAAAHVCALHGVPFLEIRGISNLVGDRDRASWRVEEAAEVAAGAALIVLGSLDDLLPAARGESSGESSETKSTGERRLRLAFSPCPNDTFIFHAWVSGLVPGAPEVEVRLADIDLLNKLAEEGEADVIKVSIHAFAHVRDRYALLHCGGALGRGVGPLVVARKDSRLRPASSPEGGAVLADELSRARVALPGGLTTAALLTQAFTGGLKRPVMMPFDQIMPAVAAGEVEAGVVIHEGRFTFASYGLRRLVDLGEWWEANTGLPVPLGGIAVSRSLDRAVQAAVDVALRASIAYARLHPERSQEYVRAYAQEMDPAVCQAHIDLYVNDFTLDFGEEGEAAIRRLLAVAQSVEAGPGTAMGPLFWDED

Mean predicted aligned error: 14.11 Å